Protein AF-A0A7X8Q7U6-F1 (afdb_monomer_lite)

pLDDT: mean 80.55, std 16.64, range [31.06, 97.44]

Structure (mmCIF, N/CA/C/O backbone):
data_AF-A0A7X8Q7U6-F1
#
_entry.id   AF-A0A7X8Q7U6-F1
#
loop_
_atom_site.group_PDB
_atom_site.id
_atom_site.type_symbol
_atom_site.label_atom_id
_atom_site.label_alt_id
_atom_site.label_comp_id
_atom_site.label_asym_id
_atom_site.label_entity_id
_atom_site.label_seq_id
_atom_site.pdbx_PDB_ins_code
_atom_site.Cartn_x
_atom_site.Cartn_y
_atom_site.Cartn_z
_atom_site.occupancy
_atom_site.B_iso_or_equiv
_atom_site.auth_seq_id
_atom_site.auth_comp_id
_atom_site.auth_asym_id
_atom_site.auth_atom_id
_atom_site.pdbx_PDB_model_num
ATOM 1 N N . MET A 1 1 ? -10.996 -23.549 14.327 1.00 60.50 1 MET A N 1
ATOM 2 C CA . MET A 1 1 ? -11.414 -22.427 13.463 1.00 60.50 1 MET A CA 1
ATOM 3 C C . MET A 1 1 ? -12.385 -21.566 14.243 1.00 60.50 1 MET A C 1
ATOM 5 O O . MET A 1 1 ? -13.328 -22.131 14.801 1.00 60.50 1 MET A O 1
ATOM 9 N N . PRO A 1 2 ? -12.177 -20.245 14.277 1.00 73.62 2 PRO A N 1
ATOM 10 C CA . PRO A 1 2 ? -13.025 -19.341 15.033 1.00 73.62 2 PRO A CA 1
ATOM 11 C C . PRO A 1 2 ? -14.450 -19.371 14.469 1.00 73.62 2 PRO A C 1
ATOM 13 O O . PRO A 1 2 ? -14.654 -19.486 13.256 1.00 73.62 2 PRO A O 1
ATOM 16 N N . ARG A 1 3 ? -15.451 -19.303 15.351 1.00 79.88 3 ARG A N 1
ATOM 17 C CA . ARG A 1 3 ? -16.872 -19.234 14.985 1.00 79.88 3 ARG A CA 1
ATOM 18 C C . ARG A 1 3 ? -17.513 -18.049 15.695 1.00 79.88 3 ARG A C 1
ATOM 20 O O . ARG A 1 3 ? -17.381 -17.913 16.907 1.00 79.88 3 ARG A O 1
ATOM 27 N N . VAL A 1 4 ? -18.244 -17.231 14.943 1.00 85.94 4 VAL A N 1
ATOM 28 C CA . VAL A 1 4 ? -19.038 -16.117 15.472 1.00 85.94 4 VAL A CA 1
ATOM 29 C C . VAL A 1 4 ? -20.511 -16.427 15.239 1.00 85.94 4 VAL A C 1
ATOM 31 O O . VAL A 1 4 ? -20.923 -16.734 14.122 1.00 85.94 4 VAL A O 1
ATOM 34 N N . LYS A 1 5 ? -21.322 -16.382 16.301 1.00 84.56 5 LYS A N 1
ATOM 35 C CA . LYS A 1 5 ? -22.745 -16.733 16.225 1.00 84.56 5 LYS A CA 1
ATOM 36 C C . LYS A 1 5 ? -23.471 -15.809 15.240 1.00 84.56 5 LYS A C 1
ATOM 38 O O . LYS A 1 5 ? -23.439 -14.594 15.396 1.00 84.56 5 LYS A O 1
ATOM 43 N N . GLY A 1 6 ? -24.147 -16.398 14.254 1.00 86.25 6 GLY A N 1
ATOM 44 C CA . GLY A 1 6 ? -24.940 -15.658 13.266 1.00 86.25 6 GLY A CA 1
ATOM 45 C C . GLY A 1 6 ? -24.129 -14.924 12.192 1.00 86.25 6 GLY A C 1
ATOM 46 O O . GLY A 1 6 ? -24.710 -14.109 11.482 1.00 86.25 6 GLY A O 1
ATOM 47 N N . LYS A 1 7 ? -22.823 -15.194 12.062 1.00 91.25 7 LYS A N 1
ATOM 48 C CA . LYS A 1 7 ? -21.951 -14.639 11.015 1.00 91.25 7 LYS A CA 1
ATOM 49 C C . LYS A 1 7 ? -21.204 -15.769 10.287 1.00 91.25 7 LYS A C 1
ATOM 51 O O . LYS A 1 7 ? -20.940 -16.819 10.870 1.00 91.25 7 LYS A O 1
ATOM 56 N N . GLU A 1 8 ? -20.865 -15.557 9.019 1.00 92.56 8 GLU A N 1
ATOM 57 C CA . GLU A 1 8 ? -20.060 -16.480 8.204 1.00 92.56 8 GLU A CA 1
ATOM 58 C C . GLU A 1 8 ? -18.640 -15.920 8.010 1.00 92.56 8 GLU A C 1
ATOM 60 O O . GLU A 1 8 ? -18.431 -14.704 8.026 1.00 92.56 8 GLU A O 1
ATOM 65 N N . GLN A 1 9 ? -17.650 -16.804 7.850 1.00 93.25 9 GLN A N 1
ATOM 66 C CA . GLN A 1 9 ? -16.268 -16.405 7.562 1.00 93.25 9 GLN A CA 1
ATOM 67 C C . GLN A 1 9 ? -16.181 -15.793 6.161 1.00 93.25 9 GLN A C 1
ATOM 69 O O . GLN A 1 9 ? -16.732 -16.343 5.207 1.00 93.25 9 GLN A O 1
ATOM 74 N N . LEU A 1 10 ? -15.482 -14.664 6.055 1.00 93.44 10 LEU A N 1
ATOM 75 C CA . LEU A 1 10 ? -15.273 -13.948 4.800 1.00 93.44 10 LEU A CA 1
ATOM 76 C C . LEU A 1 10 ? -13.833 -14.144 4.320 1.00 93.44 10 LEU A C 1
ATOM 78 O O . LEU A 1 10 ? -13.592 -14.768 3.289 1.00 93.44 10 LEU A O 1
ATOM 82 N N . CYS A 1 11 ? -12.862 -13.684 5.107 1.00 94.19 11 CYS A N 1
ATOM 83 C CA . CYS A 1 11 ? -11.447 -13.813 4.781 1.00 94.19 11 CYS A CA 1
ATOM 84 C C . CYS A 1 11 ? -10.572 -13.871 6.033 1.00 94.19 11 CYS A C 1
ATOM 86 O O . CYS A 1 11 ? -11.001 -13.489 7.120 1.00 94.19 11 CYS A O 1
ATOM 88 N N . SER A 1 12 ? -9.323 -14.293 5.882 1.00 94.25 12 SER A N 1
ATOM 89 C CA . SER A 1 12 ? -8.301 -14.203 6.932 1.00 94.25 12 SER A CA 1
ATOM 90 C C . SER A 1 12 ? -7.015 -13.588 6.412 1.00 94.25 12 SER A C 1
ATOM 92 O O . SER A 1 12 ? -6.674 -13.784 5.246 1.00 94.25 12 SER A O 1
ATOM 94 N N . CYS A 1 13 ? -6.278 -12.909 7.284 1.00 93.06 13 CYS A N 1
ATOM 95 C CA . CYS A 1 13 ? -4.984 -12.321 6.966 1.00 93.06 13 CYS A CA 1
ATOM 96 C C . CYS A 1 13 ? -3.998 -12.436 8.136 1.00 93.06 13 CYS A C 1
ATOM 98 O O . CYS A 1 13 ? -4.405 -12.489 9.296 1.00 93.06 13 CYS A O 1
ATOM 100 N N . GLU A 1 14 ? -2.699 -12.424 7.839 1.00 91.12 14 GLU A N 1
ATOM 101 C CA . GLU A 1 14 ? -1.638 -12.371 8.855 1.00 91.12 14 GLU A CA 1
ATOM 102 C C . GLU A 1 14 ? -1.193 -10.925 9.105 1.00 91.12 14 GLU A C 1
ATOM 104 O O . GLU A 1 14 ? -0.988 -10.156 8.163 1.00 91.12 14 GLU A O 1
ATOM 109 N N . GLN A 1 15 ? -0.985 -10.552 10.371 1.00 88.75 15 GLN A N 1
ATOM 110 C CA . GLN A 1 15 ? -0.644 -9.173 10.751 1.00 88.75 15 GLN A CA 1
ATOM 111 C C . GLN A 1 15 ? 0.680 -8.676 10.148 1.00 88.75 15 GLN A C 1
ATOM 113 O O . GLN A 1 15 ? 0.836 -7.478 9.906 1.00 88.75 15 GLN A O 1
ATOM 118 N N . LYS A 1 16 ? 1.621 -9.582 9.842 1.00 89.62 16 LYS A N 1
ATOM 119 C CA . LYS A 1 16 ? 2.941 -9.247 9.275 1.00 89.62 16 LYS A CA 1
ATOM 120 C C . LYS A 1 16 ? 2.862 -8.448 7.966 1.00 89.62 16 LYS A C 1
ATOM 122 O O . LYS A 1 16 ? 3.758 -7.655 7.684 1.00 89.62 16 LYS A O 1
ATOM 127 N N . TYR A 1 17 ? 1.782 -8.618 7.199 1.00 88.50 17 TYR A N 1
ATOM 128 C CA . TYR A 1 17 ? 1.561 -7.934 5.922 1.00 88.50 17 TYR A CA 1
ATOM 129 C C . TYR A 1 17 ? 1.102 -6.479 6.080 1.00 88.50 17 TYR A C 1
ATOM 131 O O . TYR A 1 17 ? 1.122 -5.709 5.122 1.00 88.50 17 TYR A O 1
ATOM 139 N N . PHE A 1 18 ? 0.729 -6.056 7.287 1.00 90.12 18 PHE A N 1
ATOM 140 C CA . PHE A 1 18 ? 0.149 -4.740 7.518 1.00 90.12 18 PHE A CA 1
ATOM 141 C C . PHE A 1 18 ? 1.083 -3.834 8.332 1.00 90.12 18 PHE A C 1
ATOM 143 O O . PHE A 1 18 ? 1.967 -4.281 9.072 1.00 90.12 18 PHE A O 1
ATOM 150 N N . LYS A 1 19 ? 0.913 -2.526 8.136 1.00 87.19 19 LYS A N 1
ATOM 151 C CA . LYS A 1 19 ? 1.496 -1.418 8.899 1.00 87.19 19 LYS A CA 1
ATOM 152 C C . LYS A 1 19 ? 0.370 -0.527 9.433 1.00 87.19 19 LYS A C 1
ATOM 154 O O . LYS A 1 19 ? -0.785 -0.654 9.027 1.00 87.19 19 LYS A O 1
ATOM 159 N N . SER A 1 20 ? 0.709 0.387 10.341 1.00 84.25 20 SER A N 1
ATOM 160 C CA . SER A 1 20 ? -0.227 1.409 10.834 1.00 84.25 20 SER A CA 1
ATOM 161 C C . SER A 1 20 ? -1.526 0.825 11.416 1.00 84.25 20 SER A C 1
ATOM 163 O O . SER A 1 20 ? -2.611 1.329 11.123 1.00 84.25 20 SER A O 1
ATOM 165 N N . ILE A 1 21 ? -1.438 -0.240 12.223 1.00 86.62 21 ILE A N 1
ATOM 166 C CA . ILE A 1 21 ? -2.606 -0.831 12.896 1.00 86.62 21 ILE A CA 1
ATOM 167 C C . ILE A 1 21 ? -3.225 0.231 13.809 1.00 86.62 21 ILE A C 1
ATOM 169 O O . ILE A 1 21 ? -2.556 0.769 14.689 1.00 86.62 21 ILE A O 1
ATOM 173 N N . GLN A 1 22 ? -4.481 0.588 13.553 1.00 87.25 22 GLN A N 1
ATOM 174 C CA . GLN A 1 22 ? -5.181 1.616 14.310 1.00 87.25 22 GLN A CA 1
ATOM 175 C C . GLN A 1 22 ? -5.636 1.068 15.671 1.00 87.25 22 GLN A C 1
ATOM 177 O O . GLN A 1 22 ? -6.045 -0.090 15.804 1.00 87.25 22 GLN A O 1
ATOM 182 N N . GLY A 1 23 ? -5.597 1.926 16.685 1.00 82.56 23 GLY A N 1
ATOM 183 C CA . GLY A 1 23 ? -5.942 1.585 18.059 1.00 82.56 23 GLY A CA 1
ATOM 184 C C . GLY A 1 23 ? -5.987 2.817 18.955 1.00 82.56 23 GLY A C 1
ATOM 185 O O . GLY A 1 23 ? -5.733 3.934 18.504 1.00 82.56 23 GLY A O 1
ATOM 186 N N . PHE A 1 24 ? -6.306 2.594 20.226 1.00 72.56 24 PHE A N 1
ATOM 187 C CA . PHE A 1 24 ? -6.312 3.613 21.270 1.00 72.56 24 PHE A CA 1
ATOM 188 C C . PHE A 1 24 ? -5.382 3.172 22.401 1.00 72.56 24 PHE A C 1
ATOM 190 O O . PHE A 1 24 ? -5.682 2.220 23.122 1.00 72.56 24 PHE A O 1
ATOM 197 N N . GLY A 1 25 ? -4.259 3.873 22.567 1.00 70.44 25 GLY A N 1
ATOM 198 C CA . GLY A 1 25 ? -3.242 3.498 23.551 1.00 70.44 25 GLY A CA 1
ATOM 199 C C . GLY A 1 25 ? -2.613 2.145 23.215 1.00 70.44 25 GLY A C 1
ATOM 200 O O . GLY A 1 25 ? -2.069 1.976 22.128 1.00 70.44 25 GLY A O 1
ATOM 201 N N . GLU A 1 26 ? -2.695 1.194 24.145 1.00 69.69 26 GLU A N 1
ATOM 202 C CA . GLU A 1 26 ? -2.140 -0.161 23.988 1.00 69.69 26 GLU A CA 1
ATOM 203 C C . GLU A 1 26 ? -3.107 -1.146 23.304 1.00 69.69 26 GLU A C 1
ATOM 205 O O . GLU A 1 26 ? -2.692 -2.236 22.923 1.00 69.69 26 GLU A O 1
ATOM 210 N N . HIS A 1 27 ? -4.378 -0.765 23.115 1.00 79.25 27 HIS A N 1
ATOM 211 C CA . HIS A 1 27 ? -5.416 -1.637 22.559 1.00 79.25 27 HIS A CA 1
ATOM 212 C C . HIS A 1 27 ? -5.680 -1.351 21.082 1.00 79.25 27 HIS A C 1
ATOM 214 O O . HIS A 1 27 ? -5.859 -0.198 20.672 1.00 79.25 27 HIS A O 1
ATOM 220 N N . THR A 1 28 ? -5.785 -2.407 20.278 1.00 85.69 28 THR A N 1
ATOM 221 C CA . THR A 1 28 ? -6.176 -2.294 18.865 1.00 85.69 28 THR A CA 1
ATOM 222 C C . THR A 1 28 ? -7.674 -2.000 18.719 1.00 85.69 28 THR A C 1
ATOM 224 O O . THR A 1 28 ? -8.474 -2.295 19.609 1.00 85.69 28 THR A O 1
ATOM 227 N N . LEU A 1 29 ? -8.098 -1.447 17.574 1.00 86.62 29 LEU A N 1
ATOM 228 C CA . LEU A 1 29 ? -9.533 -1.275 17.291 1.00 86.62 29 LEU A CA 1
ATOM 229 C C . LEU A 1 29 ? -10.304 -2.607 17.301 1.00 86.62 29 LEU A C 1
ATOM 231 O O . LEU A 1 29 ? -11.502 -2.628 17.575 1.00 86.62 29 LEU A O 1
ATOM 235 N N . PHE A 1 30 ? -9.625 -3.716 17.013 1.00 90.12 30 PHE A N 1
ATOM 236 C CA . PHE A 1 30 ? -10.227 -5.045 16.903 1.00 90.12 30 PHE A CA 1
ATOM 237 C C . PHE A 1 30 ? -10.680 -5.585 18.259 1.00 90.12 30 PHE A C 1
ATOM 239 O O . PHE A 1 30 ? -11.768 -6.144 18.363 1.00 90.12 30 PHE A O 1
ATOM 246 N N . GLU A 1 31 ? -9.888 -5.351 19.309 1.00 85.50 31 GLU A N 1
ATOM 247 C CA . GLU A 1 31 ? -10.247 -5.692 20.694 1.00 85.50 31 GLU A CA 1
ATOM 248 C C . GLU A 1 31 ? -11.490 -4.929 21.165 1.00 85.50 31 GLU A C 1
ATOM 250 O O . GLU A 1 31 ? -12.235 -5.401 22.021 1.00 85.50 31 GLU A O 1
ATOM 255 N N . ARG A 1 32 ? -11.744 -3.764 20.561 1.00 86.31 32 ARG A N 1
ATOM 256 C CA . ARG A 1 32 ? -12.881 -2.890 20.855 1.00 86.31 32 ARG A CA 1
ATOM 257 C C . ARG A 1 32 ? -13.982 -2.963 19.796 1.00 86.31 32 ARG A C 1
ATOM 259 O O . ARG A 1 32 ? -14.798 -2.048 19.701 1.00 86.31 32 ARG A O 1
ATOM 266 N N . TYR A 1 33 ? -14.052 -4.048 19.018 1.00 91.12 33 TYR A N 1
ATOM 267 C CA . TYR A 1 33 ? -15.063 -4.189 17.964 1.00 91.12 33 TYR A CA 1
ATOM 268 C C . TYR A 1 33 ? -16.495 -3.999 18.478 1.00 91.12 33 TYR A C 1
ATOM 270 O O . TYR A 1 33 ? -17.289 -3.331 17.825 1.00 91.12 33 TYR A O 1
ATOM 278 N N . THR A 1 34 ? -16.822 -4.521 19.662 1.00 89.62 34 THR A N 1
ATOM 279 C CA . THR A 1 34 ? -18.157 -4.368 20.262 1.00 89.62 34 THR A CA 1
ATOM 280 C C . THR A 1 34 ? -18.524 -2.898 20.487 1.00 89.62 34 THR A C 1
ATOM 282 O O . THR A 1 34 ? -19.670 -2.507 20.270 1.00 89.62 34 THR A O 1
ATOM 285 N N . ASP A 1 35 ? -17.557 -2.056 20.864 1.00 88.75 35 ASP A N 1
ATOM 286 C CA . ASP A 1 35 ? -17.776 -0.614 21.020 1.00 88.75 35 ASP A CA 1
ATOM 287 C C . ASP A 1 35 ? -18.071 0.034 19.661 1.00 88.75 35 ASP A C 1
ATOM 289 O O . ASP A 1 35 ? -19.009 0.820 19.535 1.00 88.75 35 ASP A O 1
ATOM 293 N N . ILE A 1 36 ? -17.309 -0.342 18.628 1.00 92.06 36 ILE A N 1
ATOM 294 C CA . ILE A 1 36 ? -17.501 0.133 17.251 1.00 92.06 36 ILE A CA 1
ATOM 295 C C . ILE A 1 36 ? -18.885 -0.279 16.739 1.00 92.06 36 ILE A C 1
ATOM 297 O O . ILE A 1 36 ? -19.622 0.557 16.218 1.00 92.06 36 ILE A O 1
ATOM 301 N N . GLU A 1 37 ? -19.269 -1.543 16.926 1.00 93.12 37 GLU A N 1
ATOM 302 C CA . GLU A 1 37 ? -20.566 -2.085 16.510 1.00 93.12 37 GLU A CA 1
ATOM 303 C C . GLU A 1 37 ? -21.718 -1.346 17.209 1.00 93.12 37 GLU A C 1
ATOM 305 O O . GLU A 1 37 ? -22.701 -0.982 16.565 1.00 93.12 37 GLU A O 1
ATOM 310 N N . ASN A 1 38 ? -21.574 -1.012 18.495 1.00 91.62 38 ASN A N 1
ATOM 311 C CA . ASN A 1 38 ? -22.553 -0.205 19.225 1.00 91.62 38 ASN A CA 1
ATOM 312 C C . ASN A 1 38 ? -22.692 1.216 18.660 1.00 91.62 38 ASN A C 1
ATOM 314 O O . ASN A 1 38 ? -23.812 1.716 18.517 1.00 91.62 38 ASN A O 1
ATOM 318 N N . VAL A 1 39 ? -21.577 1.868 18.314 1.00 92.38 39 VAL A N 1
ATOM 319 C CA . VAL A 1 39 ? -21.600 3.199 17.688 1.00 92.38 39 VAL A CA 1
ATOM 320 C C . VAL A 1 39 ? -22.275 3.133 16.317 1.00 92.38 39 VAL A C 1
ATOM 322 O O . VAL A 1 39 ? -23.157 3.947 16.035 1.00 92.38 39 VAL A O 1
ATOM 325 N N . VAL A 1 40 ? -21.930 2.137 15.495 1.00 94.50 40 VAL A N 1
ATOM 326 C CA . VAL A 1 40 ? -22.565 1.892 14.191 1.00 94.50 40 VAL A CA 1
ATOM 327 C C . VAL A 1 40 ? -24.071 1.679 14.363 1.00 94.50 40 VAL A C 1
ATOM 329 O O . VAL A 1 40 ? -24.861 2.380 13.737 1.00 94.50 40 VAL A O 1
ATOM 332 N N . ASN A 1 41 ? -24.490 0.808 15.280 1.00 93.38 41 ASN A N 1
ATOM 333 C CA . ASN A 1 41 ? -25.905 0.518 15.519 1.00 93.38 41 ASN A CA 1
ATOM 334 C C . ASN A 1 41 ? -26.708 1.749 15.966 1.00 93.38 41 ASN A C 1
ATOM 336 O O . ASN A 1 41 ? -27.890 1.865 15.638 1.00 93.38 41 ASN A O 1
ATOM 340 N N . LYS A 1 42 ? -26.079 2.664 16.713 1.00 92.12 42 LYS A N 1
ATOM 341 C CA . LYS A 1 42 ? -26.725 3.869 17.250 1.00 92.12 42 LYS A CA 1
ATOM 342 C C . LYS A 1 42 ? -26.779 5.028 16.253 1.00 92.12 42 LYS A C 1
ATOM 344 O O . LYS A 1 42 ? -27.721 5.815 16.311 1.00 92.12 42 LYS A O 1
ATOM 349 N N . LYS A 1 43 ? -25.754 5.187 15.411 1.00 92.38 43 LYS A N 1
ATOM 350 C CA . LYS A 1 43 ? -25.536 6.411 14.617 1.00 92.38 43 LYS A CA 1
ATOM 351 C C . LYS A 1 43 ? -25.613 6.191 13.108 1.00 92.38 43 LYS A C 1
ATOM 353 O O . LYS A 1 43 ? -25.959 7.112 12.385 1.00 92.38 43 LYS A O 1
ATOM 358 N N . VAL A 1 44 ? -25.310 4.993 12.620 1.00 93.81 44 VAL A N 1
ATOM 359 C CA . VAL A 1 44 ? -25.321 4.669 11.187 1.00 93.81 44 VAL A CA 1
ATOM 360 C C . VAL A 1 44 ? -26.686 4.091 10.798 1.00 93.81 44 VAL A C 1
ATOM 362 O O . VAL A 1 44 ? -27.358 3.452 11.608 1.00 93.81 44 VAL A O 1
ATOM 365 N N . ASP A 1 45 ? -27.112 4.296 9.549 1.00 93.62 45 ASP A N 1
ATOM 366 C CA . ASP A 1 45 ? -28.381 3.747 9.059 1.00 93.62 45 ASP A CA 1
ATOM 367 C C . ASP A 1 45 ? -28.295 2.222 8.948 1.00 93.62 45 ASP A C 1
ATOM 369 O O . ASP A 1 45 ? -27.288 1.682 8.486 1.00 93.62 45 ASP A O 1
ATOM 373 N N . LYS A 1 46 ? -29.397 1.527 9.262 1.00 92.69 46 LYS A N 1
ATOM 374 C CA . LYS A 1 46 ? -29.465 0.052 9.287 1.00 92.69 46 LYS A CA 1
ATOM 375 C C . LYS A 1 46 ? -28.939 -0.629 8.023 1.00 92.69 46 LYS A C 1
ATOM 377 O O . LYS A 1 46 ? -28.299 -1.671 8.109 1.00 92.69 46 LYS A O 1
ATOM 382 N N . LYS A 1 47 ? -29.173 -0.034 6.850 1.00 92.56 47 LYS A N 1
ATOM 383 C CA . LYS A 1 47 ? -28.708 -0.577 5.562 1.00 92.56 47 LYS A CA 1
ATOM 384 C C . LYS A 1 47 ? -27.179 -0.645 5.428 1.00 92.56 47 LYS A C 1
ATOM 386 O O . LYS A 1 47 ? -26.695 -1.410 4.606 1.00 92.56 47 LYS A O 1
ATOM 391 N N . TYR A 1 48 ? -26.432 0.117 6.228 1.00 94.06 48 TYR A N 1
ATOM 392 C CA . TYR A 1 48 ? -24.968 0.179 6.180 1.00 94.06 48 TYR A CA 1
ATOM 393 C C . TYR A 1 48 ? -24.284 -0.492 7.378 1.00 94.06 48 TYR A C 1
ATOM 395 O O . TYR A 1 48 ? -23.059 -0.526 7.429 1.00 94.06 48 TYR A O 1
ATOM 403 N N . HIS A 1 49 ? -25.037 -1.058 8.331 1.00 93.62 49 HIS A N 1
ATOM 404 C CA . HIS A 1 49 ? -24.477 -1.689 9.540 1.00 93.62 49 HIS A CA 1
ATOM 405 C C . HIS A 1 49 ? -23.496 -2.824 9.243 1.00 93.62 49 HIS A C 1
ATOM 407 O O . HIS A 1 49 ? -22.605 -3.105 10.036 1.00 93.62 49 HIS A O 1
ATOM 413 N N . HIS A 1 50 ? -23.645 -3.467 8.088 1.00 93.19 50 HIS A N 1
ATOM 414 C CA . HIS A 1 50 ? -22.839 -4.616 7.689 1.00 93.19 50 HIS A CA 1
ATOM 415 C C . HIS A 1 50 ? -21.497 -4.243 7.052 1.00 93.19 50 HIS A C 1
ATOM 417 O O . HIS A 1 50 ? -20.745 -5.141 6.692 1.00 93.19 50 HIS A O 1
ATOM 423 N N . PHE A 1 51 ? -21.187 -2.951 6.911 1.00 96.19 51 PHE A N 1
ATOM 424 C CA . PHE A 1 51 ? -20.002 -2.512 6.182 1.00 96.19 51 PHE A CA 1
ATOM 425 C C . PHE A 1 51 ? -18.687 -2.976 6.820 1.00 96.19 51 PHE A C 1
ATOM 427 O O . PHE A 1 51 ? -17.765 -3.316 6.094 1.00 96.19 51 PHE A O 1
ATOM 434 N N . LEU A 1 52 ? -18.578 -3.021 8.150 1.00 95.94 52 LEU A N 1
ATOM 435 C CA . LEU A 1 52 ? -17.348 -3.442 8.833 1.00 95.94 52 LEU A CA 1
ATOM 436 C C . LEU A 1 52 ? -17.434 -4.913 9.253 1.00 95.94 52 LEU A C 1
ATOM 438 O O . LEU A 1 52 ? -18.243 -5.274 10.115 1.00 95.94 52 LEU A O 1
ATOM 442 N N . ALA A 1 53 ? -16.568 -5.758 8.687 1.00 96.12 53 ALA A N 1
ATOM 443 C CA . ALA A 1 53 ? -16.463 -7.156 9.097 1.00 96.12 53 ALA A CA 1
ATOM 444 C C . ALA A 1 53 ? -15.994 -7.283 10.558 1.00 96.12 53 ALA A C 1
ATOM 446 O O . ALA A 1 53 ? -15.230 -6.461 11.057 1.00 96.12 53 ALA A O 1
ATOM 447 N N . GLN A 1 54 ? -16.434 -8.327 11.255 1.00 95.56 54 GLN A N 1
ATOM 448 C CA . GLN A 1 54 ? -16.025 -8.597 12.630 1.00 95.56 54 GLN A CA 1
ATOM 449 C C . GLN A 1 54 ? -14.675 -9.327 12.669 1.00 95.56 54 GLN A C 1
ATOM 451 O O . GLN A 1 54 ? -14.599 -10.433 12.133 1.00 95.56 54 GLN A O 1
ATOM 456 N N . PRO A 1 55 ? -13.640 -8.777 13.325 1.00 95.00 55 PRO A N 1
ATOM 457 C CA . PRO A 1 55 ? -12.366 -9.457 13.511 1.00 95.00 55 PRO A CA 1
ATOM 458 C C . PRO A 1 55 ? -12.430 -10.476 14.655 1.00 95.00 55 PRO A C 1
ATOM 460 O O . PRO A 1 55 ? -13.042 -10.233 15.696 1.00 95.00 55 PRO A O 1
ATOM 463 N N . VAL A 1 56 ? -11.728 -11.593 14.486 1.00 94.06 56 VAL A N 1
ATOM 464 C CA . VAL A 1 56 ? -11.359 -12.535 15.548 1.00 94.06 56 VAL A CA 1
ATOM 465 C C . VAL A 1 56 ? -9.868 -12.821 15.418 1.00 94.06 56 VAL A C 1
ATOM 467 O O . VAL A 1 56 ? -9.413 -13.256 14.360 1.00 94.06 56 VAL A O 1
ATOM 470 N N . ILE A 1 57 ? -9.113 -12.550 16.481 1.00 91.00 57 ILE A N 1
ATOM 471 C CA . ILE A 1 57 ? -7.653 -12.683 16.502 1.00 91.00 57 ILE A CA 1
ATOM 472 C C . ILE A 1 57 ? -7.281 -14.030 17.131 1.00 91.00 57 ILE A C 1
ATOM 474 O O . ILE A 1 57 ? -7.664 -14.309 18.265 1.00 91.00 57 ILE A O 1
ATOM 478 N N . GLU A 1 58 ? -6.513 -14.845 16.408 1.00 89.62 58 GLU A N 1
ATOM 479 C CA . GLU A 1 58 ? -5.911 -16.091 16.893 1.00 89.62 58 GLU A CA 1
ATOM 480 C C . GLU A 1 58 ? -4.401 -16.054 16.593 1.00 89.62 58 GLU A C 1
ATOM 482 O O . GLU A 1 58 ? -3.964 -16.293 15.464 1.00 89.62 58 GLU A O 1
ATOM 487 N N . GLY A 1 59 ? -3.589 -15.708 17.600 1.00 87.94 59 GLY A N 1
ATOM 488 C CA . GLY A 1 59 ? -2.150 -15.478 17.419 1.00 87.94 59 GLY A CA 1
ATOM 489 C C . GLY A 1 59 ? -1.884 -14.314 16.458 1.00 87.94 59 GLY A C 1
ATOM 490 O O . GLY A 1 59 ? -2.407 -13.218 16.653 1.00 87.94 59 GLY A O 1
ATOM 491 N N . ASP A 1 60 ? -1.117 -14.570 15.397 1.00 88.44 60 ASP A N 1
ATOM 492 C CA . ASP A 1 60 ? -0.771 -13.567 14.376 1.00 88.44 60 ASP A CA 1
ATOM 493 C C . ASP A 1 60 ? -1.797 -13.474 13.230 1.00 88.44 60 ASP A C 1
ATOM 495 O O . ASP A 1 60 ? -1.642 -12.662 12.312 1.00 88.44 60 ASP A O 1
ATOM 499 N N . THR A 1 61 ? -2.844 -14.307 13.254 1.00 91.69 61 THR A N 1
ATOM 500 C CA . THR A 1 61 ? -3.876 -14.357 12.210 1.00 91.69 61 THR A CA 1
ATOM 501 C C . THR A 1 61 ? -5.151 -13.666 12.674 1.00 91.69 61 THR A C 1
ATOM 503 O O . THR A 1 61 ? -5.653 -13.915 13.769 1.00 91.69 61 THR A O 1
ATOM 506 N N . ILE A 1 62 ? -5.714 -12.824 11.808 1.00 93.88 62 ILE A N 1
ATOM 507 C CA . ILE A 1 62 ? -7.024 -12.204 12.002 1.00 93.88 62 ILE A CA 1
ATOM 508 C C . ILE A 1 62 ? -7.998 -12.828 11.008 1.00 93.88 62 ILE A C 1
ATOM 510 O O . ILE A 1 62 ? -7.776 -12.787 9.797 1.00 93.88 62 ILE A O 1
ATOM 514 N N . THR A 1 63 ? -9.082 -13.402 11.524 1.00 94.94 63 THR A N 1
ATOM 515 C CA . THR A 1 63 ? -10.194 -13.924 10.723 1.00 94.94 63 THR A CA 1
ATOM 516 C C . THR A 1 63 ? -11.362 -12.953 10.773 1.00 94.94 63 THR A C 1
ATOM 518 O O . THR A 1 63 ? -11.780 -12.535 11.850 1.00 94.94 63 THR A O 1
ATOM 521 N N . TRP A 1 64 ? -11.906 -12.614 9.612 1.00 95.81 64 TRP A N 1
ATOM 522 C CA . TRP A 1 64 ? -12.951 -11.616 9.445 1.00 95.81 64 TRP A CA 1
ATOM 523 C C . TRP A 1 64 ? -14.281 -12.278 9.102 1.00 95.81 64 TRP A C 1
ATOM 525 O O . TRP A 1 64 ? -14.370 -13.107 8.194 1.00 95.81 64 TRP A O 1
ATOM 535 N N . PHE A 1 65 ? -15.321 -11.902 9.839 1.00 95.00 65 PHE A N 1
ATOM 536 C CA . PHE A 1 65 ? -16.659 -12.469 9.742 1.00 95.00 65 PHE A CA 1
ATOM 537 C C . PHE A 1 65 ? -17.645 -11.428 9.241 1.00 95.00 65 PHE A C 1
ATOM 539 O O . PHE A 1 65 ? -17.608 -10.265 9.636 1.00 95.00 65 PHE A O 1
ATOM 546 N N . SER A 1 66 ? -18.579 -11.861 8.410 1.00 94.06 66 SER A N 1
ATOM 547 C CA . SER A 1 66 ? -19.609 -10.996 7.852 1.00 94.06 66 SER A CA 1
ATOM 548 C C . SER A 1 66 ? -20.993 -11.605 8.023 1.00 94.06 66 SER A C 1
ATOM 550 O O . SER A 1 66 ? -21.142 -12.716 8.539 1.00 94.06 66 SER A O 1
ATOM 552 N N . LYS A 1 67 ? -22.025 -10.850 7.648 1.00 91.19 67 LYS A N 1
ATOM 553 C CA . LYS A 1 67 ? -23.392 -11.369 7.624 1.00 91.19 67 LYS A CA 1
ATOM 554 C C . LYS A 1 67 ? -23.442 -12.625 6.728 1.00 91.19 67 LYS A C 1
ATOM 556 O O . LYS A 1 67 ? -22.726 -12.657 5.730 1.00 91.19 67 LYS A O 1
ATOM 561 N N . PRO A 1 68 ? -24.266 -13.636 7.058 1.00 91.44 68 PRO A N 1
ATOM 562 C CA . PRO A 1 68 ? -24.484 -14.765 6.166 1.00 91.44 68 PRO A CA 1
ATOM 563 C C . PRO A 1 68 ? -24.899 -14.285 4.777 1.00 91.44 68 PRO A C 1
ATOM 565 O O . PRO A 1 68 ? -25.729 -13.377 4.667 1.00 91.44 68 PRO A O 1
ATOM 568 N N . TYR A 1 69 ? -24.307 -14.889 3.754 1.00 91.06 69 TYR A N 1
ATOM 569 C CA . TYR A 1 69 ? -24.483 -14.492 2.360 1.00 91.06 69 TYR A CA 1
ATOM 570 C C . TYR A 1 69 ? -25.309 -15.523 1.593 1.00 91.06 69 TYR A C 1
ATOM 572 O O . TYR A 1 69 ? -25.197 -16.722 1.848 1.00 91.06 69 TYR A O 1
ATOM 580 N N . ASN A 1 70 ? -26.135 -15.086 0.649 1.00 88.62 70 ASN A N 1
ATOM 581 C CA . ASN A 1 70 ? -26.848 -15.979 -0.266 1.00 88.62 70 ASN A CA 1
ATOM 582 C C . ASN A 1 70 ? -26.080 -16.126 -1.583 1.00 88.62 70 ASN A C 1
ATOM 584 O O . ASN A 1 70 ? -25.960 -17.233 -2.107 1.00 88.62 70 ASN A O 1
ATOM 588 N N . GLU A 1 71 ? -25.525 -15.025 -2.085 1.00 88.88 71 GLU A N 1
ATOM 589 C CA . GLU A 1 71 ? -24.613 -14.987 -3.225 1.00 88.88 71 GLU A CA 1
ATOM 590 C C . GLU A 1 71 ? -23.157 -15.200 -2.792 1.00 88.88 71 GLU A C 1
ATOM 592 O O . GLU A 1 71 ? -22.766 -14.840 -1.683 1.00 88.88 71 GLU A O 1
ATOM 597 N N . THR A 1 72 ? -22.331 -15.774 -3.671 1.00 90.44 72 THR A N 1
ATOM 598 C CA . THR A 1 72 ? -20.891 -15.910 -3.399 1.00 90.44 72 THR A CA 1
ATOM 599 C C . THR A 1 72 ? -20.240 -14.524 -3.325 1.00 90.44 72 THR A C 1
ATOM 601 O O . THR A 1 72 ? -20.314 -13.784 -4.311 1.00 90.44 72 THR A O 1
ATOM 604 N N . PRO A 1 73 ? -19.576 -14.166 -2.208 1.00 93.75 73 PRO A N 1
ATOM 605 C CA . PRO A 1 73 ? -18.810 -12.930 -2.108 1.00 93.75 73 PRO A CA 1
ATOM 606 C C . PRO A 1 73 ? -17.760 -12.823 -3.211 1.00 93.75 73 PRO A C 1
ATOM 608 O O . PRO A 1 73 ? -16.985 -13.748 -3.426 1.00 93.75 73 PRO A O 1
ATOM 611 N N . SER A 1 74 ? -17.722 -11.681 -3.893 1.00 90.88 74 SER A N 1
ATOM 612 C CA . SER A 1 74 ? -16.695 -11.357 -4.895 1.00 90.88 74 SER A CA 1
ATOM 613 C C . SER A 1 74 ? -15.927 -10.117 -4.453 1.00 90.88 74 SER A C 1
ATOM 615 O O . SER A 1 74 ? -16.524 -9.218 -3.849 1.00 90.88 74 SER A O 1
ATOM 617 N N . ARG A 1 75 ? -14.618 -10.036 -4.712 1.00 92.56 75 ARG A N 1
ATOM 618 C CA . ARG A 1 75 ? -13.863 -8.820 -4.369 1.00 92.56 75 ARG A CA 1
ATOM 619 C C . ARG A 1 75 ? -14.230 -7.689 -5.312 1.00 92.56 75 ARG A C 1
ATOM 621 O O . ARG A 1 75 ? -14.530 -7.916 -6.478 1.00 92.56 75 ARG A O 1
ATOM 628 N N . PHE A 1 76 ? -14.169 -6.457 -4.822 1.00 90.94 76 PHE A N 1
ATOM 629 C CA . PHE A 1 76 ? -14.491 -5.282 -5.625 1.00 90.94 76 PHE A CA 1
ATOM 630 C C . PHE A 1 76 ? -13.600 -5.178 -6.872 1.00 90.94 76 PHE A C 1
ATOM 632 O O . PHE A 1 76 ? -14.101 -4.857 -7.945 1.00 90.94 76 PHE A O 1
ATOM 639 N N . THR A 1 77 ? -12.310 -5.513 -6.753 1.00 88.69 77 THR A N 1
ATOM 640 C CA . THR A 1 77 ? -11.345 -5.507 -7.867 1.00 88.69 77 THR A CA 1
ATOM 641 C C . THR A 1 77 ? -11.569 -6.618 -8.896 1.00 88.69 77 THR A C 1
ATOM 643 O O . THR A 1 77 ? -11.068 -6.521 -10.013 1.00 88.69 77 THR A O 1
ATOM 646 N N . GLU A 1 78 ? -12.361 -7.638 -8.563 1.00 88.75 78 GLU A N 1
ATOM 647 C CA . GLU A 1 78 ? -12.716 -8.745 -9.461 1.00 88.75 78 GLU A CA 1
ATOM 648 C C . GLU A 1 78 ? -14.012 -8.469 -10.249 1.00 88.75 78 GLU A C 1
ATOM 650 O O . GLU A 1 78 ? -14.336 -9.196 -11.189 1.00 88.75 78 GLU A O 1
ATOM 655 N N . LEU A 1 79 ? -14.772 -7.426 -9.890 1.00 86.44 79 LEU A N 1
ATOM 656 C CA . LEU A 1 79 ? -16.032 -7.089 -10.555 1.00 86.44 79 LEU A CA 1
ATOM 657 C C . LEU A 1 79 ? -15.805 -6.416 -11.914 1.00 86.44 79 LEU A C 1
ATOM 659 O O . LEU A 1 79 ? -14.913 -5.588 -12.084 1.00 86.44 79 LEU A O 1
ATOM 663 N N . GLN A 1 80 ? -16.690 -6.702 -12.872 1.00 82.56 80 GLN A N 1
ATOM 664 C CA . GLN A 1 80 ? -16.687 -6.086 -14.202 1.00 82.56 80 GLN A CA 1
ATOM 665 C C . GLN A 1 80 ? -18.104 -5.681 -14.645 1.00 82.56 80 GLN A C 1
ATOM 667 O O . GLN A 1 80 ? -19.107 -6.170 -14.119 1.00 82.56 80 GLN A O 1
ATOM 672 N N . GLY A 1 81 ? -18.191 -4.774 -15.622 1.00 87.25 81 GLY A N 1
ATOM 673 C CA . GLY A 1 81 ? -19.444 -4.403 -16.289 1.00 87.25 81 GLY A CA 1
ATOM 674 C C . GLY A 1 81 ? -20.490 -3.736 -15.381 1.00 87.25 81 GLY A C 1
ATOM 675 O O . GLY A 1 81 ? -20.191 -2.821 -14.608 1.00 87.25 81 GLY A O 1
ATOM 676 N N . GLU A 1 82 ? -21.745 -4.175 -15.499 1.00 82.56 82 GLU A N 1
ATOM 677 C CA . GLU A 1 82 ? -22.884 -3.602 -14.766 1.00 82.56 82 GLU A CA 1
ATOM 678 C C . GLU A 1 82 ? -22.790 -3.827 -13.249 1.00 82.56 82 GLU A C 1
ATOM 680 O O . GLU A 1 82 ? -23.118 -2.929 -12.471 1.00 82.56 82 GLU A O 1
ATOM 685 N N . GLU A 1 83 ? -22.284 -4.986 -12.813 1.00 87.12 83 GLU A N 1
ATOM 686 C CA . GLU A 1 83 ? -22.135 -5.300 -11.385 1.00 87.12 83 GLU A CA 1
ATOM 687 C C . GLU A 1 83 ? -21.086 -4.394 -10.724 1.00 87.12 83 GLU A C 1
ATOM 689 O O . GLU A 1 83 ? -21.333 -3.893 -9.627 1.00 87.12 83 GLU A O 1
ATOM 694 N N . LEU A 1 84 ? -19.967 -4.093 -11.401 1.00 89.00 84 LEU A N 1
ATOM 695 C CA . LEU A 1 84 ? -18.990 -3.111 -10.909 1.00 89.00 84 LEU A CA 1
ATOM 696 C C . LEU A 1 84 ? -19.645 -1.739 -10.711 1.00 89.00 84 LEU A C 1
ATOM 698 O O . LEU A 1 84 ? -19.487 -1.124 -9.660 1.00 89.00 84 LEU A O 1
ATOM 702 N N . THR A 1 85 ? -20.427 -1.282 -11.692 1.00 86.44 85 THR A N 1
ATOM 703 C CA . THR A 1 85 ? -21.115 0.017 -11.623 1.00 86.44 85 THR A CA 1
ATOM 704 C C . THR A 1 85 ? -22.094 0.069 -10.447 1.00 86.44 85 THR A C 1
ATOM 706 O O . THR A 1 85 ? -22.101 1.022 -9.664 1.00 86.44 85 THR A O 1
ATOM 709 N N . LYS A 1 86 ? -22.896 -0.986 -10.281 1.00 92.75 86 LYS A N 1
ATOM 710 C CA . LYS A 1 86 ? -23.847 -1.138 -9.175 1.00 92.75 86 LYS A CA 1
ATOM 711 C C . LYS A 1 86 ? -23.145 -1.096 -7.817 1.00 92.75 86 LYS A C 1
ATOM 713 O O . LYS A 1 86 ? -23.549 -0.323 -6.945 1.00 92.75 86 LYS A O 1
ATOM 718 N N . TYR A 1 87 ? -22.096 -1.894 -7.625 1.00 94.00 87 TYR A N 1
ATOM 719 C CA . TYR A 1 87 ? -21.390 -1.966 -6.346 1.00 94.00 87 TYR A CA 1
ATOM 720 C C . TYR A 1 87 ? -20.507 -0.746 -6.071 1.00 94.00 87 TYR A C 1
ATOM 722 O O . TYR A 1 87 ? -20.356 -0.380 -4.908 1.00 94.00 87 TYR A O 1
ATOM 730 N N . ASP A 1 88 ? -20.002 -0.048 -7.091 1.00 93.19 88 ASP A N 1
ATOM 731 C CA . ASP A 1 88 ? -19.301 1.232 -6.922 1.00 93.19 88 ASP A CA 1
ATOM 732 C C . ASP A 1 88 ? -20.232 2.314 -6.357 1.00 93.19 88 ASP A C 1
ATOM 734 O O . ASP A 1 88 ? -19.875 3.014 -5.406 1.00 93.19 88 ASP A O 1
ATOM 738 N N . ILE A 1 89 ? -21.471 2.390 -6.857 1.00 91.19 89 ILE A N 1
ATOM 739 C CA . ILE A 1 89 ? -22.497 3.290 -6.312 1.00 91.19 89 ILE A CA 1
ATOM 740 C C . ILE A 1 89 ? -22.804 2.933 -4.850 1.00 91.19 89 ILE A C 1
ATOM 742 O O . ILE A 1 89 ? -22.842 3.817 -3.990 1.00 91.19 89 ILE A O 1
ATOM 746 N N . ILE A 1 90 ? -22.993 1.645 -4.540 1.00 93.44 90 ILE A N 1
ATOM 747 C CA . ILE A 1 90 ? -23.258 1.183 -3.166 1.00 93.44 90 ILE A CA 1
ATOM 748 C C . ILE A 1 90 ? -22.071 1.514 -2.248 1.00 93.44 90 ILE A C 1
ATOM 750 O O . ILE A 1 90 ? -22.278 2.041 -1.150 1.00 93.44 90 ILE A O 1
ATOM 754 N N . LYS A 1 91 ? -20.833 1.282 -2.704 1.00 96.12 91 LYS A N 1
ATOM 755 C CA . LYS A 1 91 ? -19.593 1.596 -1.979 1.00 96.12 91 LYS A CA 1
ATOM 756 C C . LYS A 1 91 ? -19.493 3.082 -1.663 1.00 96.12 91 LYS A C 1
ATOM 758 O O . LYS A 1 91 ? -19.365 3.447 -0.494 1.00 96.12 91 LYS A O 1
ATOM 763 N N . LYS A 1 92 ? -19.624 3.943 -2.674 1.00 94.81 92 LYS A N 1
ATOM 764 C CA . LYS A 1 92 ? -19.563 5.406 -2.520 1.00 94.81 92 LYS A CA 1
ATOM 765 C C . LYS A 1 92 ? -20.627 5.920 -1.555 1.00 94.81 92 LYS A C 1
ATOM 767 O O . LYS A 1 92 ? -20.304 6.680 -0.645 1.00 94.81 92 LYS A O 1
ATOM 772 N N . ASN A 1 93 ? -21.868 5.454 -1.694 1.00 94.25 93 ASN A N 1
ATOM 773 C CA . ASN A 1 93 ? -22.965 5.843 -0.807 1.00 94.25 93 ASN A CA 1
ATOM 774 C C . ASN A 1 93 ? -22.733 5.396 0.643 1.00 94.25 93 ASN A C 1
ATOM 776 O O . ASN A 1 93 ? -23.041 6.142 1.572 1.00 94.25 93 ASN A O 1
ATOM 780 N N . THR A 1 94 ? -22.174 4.201 0.840 1.00 95.81 94 THR A N 1
ATOM 781 C CA . THR A 1 94 ? -21.858 3.668 2.172 1.00 95.81 94 THR A CA 1
ATOM 782 C C . THR A 1 94 ? -20.762 4.497 2.842 1.00 95.81 94 THR A C 1
ATOM 784 O O . THR A 1 94 ? -20.952 4.978 3.958 1.00 95.81 94 THR A O 1
ATOM 787 N N . ILE A 1 95 ? -19.648 4.743 2.144 1.00 95.56 95 ILE A N 1
ATOM 788 C CA . ILE A 1 95 ? -18.520 5.527 2.671 1.00 95.56 95 ILE A CA 1
ATOM 789 C C . ILE A 1 95 ? -18.949 6.963 2.986 1.00 95.56 95 ILE A C 1
ATOM 791 O O . ILE A 1 95 ? -18.677 7.453 4.082 1.00 95.56 95 ILE A O 1
ATOM 795 N N . ALA A 1 96 ? -19.675 7.616 2.073 1.00 95.75 96 ALA A N 1
ATOM 796 C CA . ALA A 1 96 ? -20.184 8.969 2.284 1.00 95.75 96 ALA A CA 1
ATOM 797 C C . ALA A 1 96 ? -21.114 9.048 3.507 1.00 95.75 96 ALA A C 1
ATOM 799 O O . ALA A 1 96 ? -21.063 10.012 4.270 1.00 95.75 96 ALA A O 1
ATOM 800 N N . HIS A 1 97 ? -21.934 8.017 3.743 1.00 96.38 97 HIS A N 1
ATOM 801 C CA . HIS A 1 97 ? -22.799 7.963 4.922 1.00 96.38 97 HIS A CA 1
ATOM 802 C C . HIS A 1 97 ? -22.006 7.843 6.225 1.00 96.38 97 HIS A C 1
ATOM 804 O O . HIS A 1 97 ? -22.326 8.524 7.201 1.00 96.38 97 HIS A O 1
ATOM 810 N N . TYR A 1 98 ? -20.959 7.016 6.251 1.00 96.69 98 TYR A N 1
ATOM 811 C CA . TYR A 1 98 ? -20.063 6.930 7.407 1.00 96.69 98 TYR A CA 1
ATOM 812 C C . TYR A 1 98 ? -19.342 8.262 7.657 1.00 96.69 98 TYR A C 1
ATOM 814 O O . TYR A 1 98 ? -19.346 8.747 8.787 1.00 96.69 98 TYR A O 1
ATOM 822 N N . GLN A 1 99 ? -18.791 8.891 6.614 1.00 96.44 99 GLN A N 1
ATOM 823 C CA . GLN A 1 99 ? -18.113 10.192 6.709 1.00 96.44 99 GLN A CA 1
ATOM 824 C C . GLN A 1 99 ? -19.042 11.285 7.248 1.00 96.44 99 GLN A C 1
ATOM 826 O O . GLN A 1 99 ? -18.689 11.977 8.201 1.00 96.44 99 GLN A O 1
ATOM 831 N N . LYS A 1 100 ? -20.271 11.366 6.729 1.00 96.69 100 LYS A N 1
ATOM 832 C CA . LYS A 1 100 ? -21.293 12.294 7.222 1.00 96.69 100 LYS A CA 1
ATOM 833 C C . LYS A 1 100 ? -21.593 12.086 8.710 1.00 96.69 100 LYS A C 1
ATOM 835 O O . LYS A 1 100 ? -21.691 13.052 9.459 1.00 96.69 100 LYS A O 1
ATOM 840 N N . ASN A 1 101 ? -21.738 10.838 9.160 1.00 95.62 101 ASN A N 1
ATOM 841 C CA . ASN A 1 101 ? -22.004 10.557 10.575 1.00 95.62 101 ASN A CA 1
ATOM 842 C C . ASN A 1 101 ? -20.807 10.867 11.478 1.00 95.62 101 ASN A C 1
ATOM 844 O O . ASN A 1 101 ? -21.002 11.329 12.599 1.00 95.62 101 ASN A O 1
ATOM 848 N N . ILE A 1 102 ? -19.579 10.680 10.991 1.00 95.31 102 ILE A N 1
ATOM 849 C CA . ILE A 1 102 ? -18.366 11.111 11.697 1.00 95.31 102 ILE A CA 1
ATOM 850 C C . ILE A 1 102 ? -18.372 12.632 11.892 1.00 95.31 102 ILE A C 1
ATOM 852 O O . ILE A 1 102 ? -18.077 13.106 12.986 1.00 95.31 102 ILE A O 1
ATOM 856 N N . GLU A 1 103 ? -18.729 13.406 10.865 1.00 95.44 103 GLU A N 1
ATOM 857 C CA . GLU A 1 103 ? -18.836 14.868 10.969 1.00 95.44 103 GLU A CA 1
ATOM 858 C C . GLU A 1 103 ? -19.926 15.301 11.955 1.00 95.44 103 GLU A C 1
ATOM 860 O O . GLU A 1 103 ? -19.689 16.180 12.783 1.00 95.44 103 GLU A O 1
ATOM 865 N N . ILE A 1 104 ? -21.093 14.648 11.924 1.00 95.50 104 ILE A N 1
ATOM 866 C CA . ILE A 1 104 ? -22.173 14.894 12.891 1.00 95.50 104 ILE A CA 1
ATOM 867 C C . ILE A 1 104 ? -21.675 14.652 14.320 1.00 95.50 104 ILE A C 1
ATOM 869 O O . ILE A 1 104 ? -21.839 15.519 15.173 1.00 95.50 104 ILE A O 1
ATOM 873 N N . LEU A 1 105 ? -21.005 13.524 14.575 1.00 94.12 105 LEU A N 1
ATOM 874 C CA . LEU A 1 105 ? -20.461 13.201 15.897 1.00 94.12 105 LEU A CA 1
ATOM 875 C C . LEU A 1 105 ? -19.439 14.237 16.383 1.00 94.12 105 LEU A C 1
ATOM 877 O O . LEU A 1 105 ? -19.473 14.619 17.552 1.00 94.12 105 LEU A O 1
ATOM 881 N N . LYS A 1 106 ? -18.567 14.734 15.495 1.00 94.12 106 LYS A N 1
ATOM 882 C CA . LYS A 1 106 ? -17.621 15.817 15.822 1.00 94.12 106 LYS A CA 1
ATOM 883 C C . LYS A 1 106 ? -18.351 17.095 16.222 1.00 94.12 106 LYS A C 1
ATOM 885 O O . LYS A 1 106 ? -18.002 17.709 17.227 1.00 94.12 106 LYS A O 1
ATOM 890 N N . ASN A 1 107 ? -19.387 17.465 15.474 1.00 94.25 107 ASN A N 1
ATOM 891 C CA . ASN A 1 107 ? -20.186 18.659 15.751 1.00 94.25 107 ASN A CA 1
ATOM 892 C C . ASN A 1 107 ? -21.002 18.534 17.051 1.00 94.25 107 ASN A C 1
ATOM 894 O O . ASN A 1 107 ? -21.218 19.529 17.736 1.00 94.25 107 ASN A O 1
ATOM 898 N N . GLU A 1 108 ? -21.414 17.318 17.420 1.00 94.31 108 GLU A N 1
ATOM 899 C CA . GLU A 1 108 ? -22.089 17.004 18.689 1.00 94.31 108 GLU A CA 1
ATOM 900 C C . GLU A 1 108 ? -21.121 16.909 19.891 1.00 94.31 108 GLU A C 1
ATOM 902 O O . GLU A 1 108 ? -21.559 16.689 21.019 1.00 94.31 108 GLU A O 1
ATOM 907 N N . GLY A 1 109 ? -19.806 17.058 19.678 1.00 91.00 109 GLY A N 1
ATOM 908 C CA . GLY A 1 109 ? -18.781 16.931 20.722 1.00 91.00 109 GLY A CA 1
ATOM 909 C C . GLY A 1 109 ? -18.457 15.485 21.124 1.00 91.00 109 GLY A C 1
ATOM 910 O O . GLY A 1 109 ? -17.705 15.262 22.075 1.00 91.00 109 GLY A O 1
ATOM 911 N N . GLN A 1 110 ? -18.977 14.493 20.396 1.00 91.50 110 GLN A N 1
ATOM 912 C CA . GLN A 1 110 ? -18.718 13.062 20.590 1.00 91.50 110 GLN A CA 1
ATOM 913 C C . GLN A 1 110 ? -17.408 12.640 19.902 1.00 91.50 110 GLN A C 1
ATOM 915 O O . GLN A 1 110 ? -17.382 11.831 18.971 1.00 91.50 110 GLN A O 1
ATOM 920 N N . ASN A 1 111 ? -16.298 13.241 20.340 1.00 89.19 111 ASN A N 1
ATOM 921 C CA . ASN A 1 111 ? -14.998 13.110 19.676 1.00 89.19 111 ASN A CA 1
ATOM 922 C C . ASN A 1 111 ? -14.445 11.679 19.702 1.00 89.19 111 ASN A C 1
ATOM 924 O O . ASN A 1 111 ? -13.824 11.259 18.730 1.00 89.19 111 ASN A O 1
ATOM 928 N N . SER A 1 112 ? -14.692 10.917 20.773 1.00 88.25 112 SER A N 1
ATOM 929 C CA . SER A 1 112 ? -14.187 9.543 20.892 1.00 88.25 112 SER A CA 1
ATOM 930 C C . SER A 1 112 ? -14.879 8.601 19.906 1.00 88.25 112 SER A C 1
ATOM 932 O O . SER A 1 112 ? -14.212 7.833 19.212 1.00 88.25 112 SER A O 1
ATOM 934 N N . GLU A 1 113 ? -16.205 8.684 19.782 1.00 90.31 113 GLU A N 1
ATOM 935 C CA . GLU A 1 113 ? -16.975 7.898 18.817 1.00 90.31 113 GLU A CA 1
ATOM 936 C C . GLU A 1 113 ? -16.652 8.307 17.376 1.00 90.31 113 GLU A C 1
ATOM 938 O O . GLU A 1 113 ? -16.504 7.445 16.506 1.00 90.31 113 GLU A O 1
ATOM 943 N N . ALA A 1 114 ? -16.487 9.612 17.129 1.00 92.38 114 ALA A N 1
ATOM 944 C CA . ALA A 1 114 ? -16.081 10.127 15.827 1.00 92.38 114 ALA A CA 1
ATOM 945 C C . ALA A 1 114 ? -14.703 9.605 15.407 1.00 92.38 114 ALA A C 1
ATOM 947 O O . ALA A 1 114 ? -14.545 9.119 14.289 1.00 92.38 114 ALA A O 1
ATOM 948 N N . GLU A 1 115 ? -13.712 9.684 16.298 1.00 90.38 115 GLU A N 1
ATOM 949 C CA . GLU A 1 115 ? -12.358 9.188 16.053 1.00 90.38 115 GLU A CA 1
ATOM 950 C C . GLU A 1 115 ? -12.349 7.669 15.849 1.00 90.38 115 GLU A C 1
ATOM 952 O O . GLU A 1 115 ? -11.684 7.164 14.947 1.00 90.38 115 GLU A O 1
ATOM 957 N N . THR A 1 116 ? -13.151 6.940 16.627 1.00 89.19 116 THR A N 1
ATOM 958 C CA . THR A 1 116 ? -13.303 5.484 16.509 1.00 89.19 116 THR A CA 1
ATOM 959 C C . THR A 1 116 ? -13.808 5.083 15.122 1.00 89.19 116 THR A C 1
ATOM 961 O O . THR A 1 116 ? -13.194 4.247 14.451 1.00 89.19 116 THR A O 1
ATOM 964 N N . LEU A 1 117 ? -14.893 5.704 14.649 1.00 91.69 117 LEU A N 1
ATOM 965 C CA . LEU A 1 117 ? -15.406 5.455 13.301 1.00 91.69 117 LEU A CA 1
ATOM 966 C C . LEU A 1 117 ? -14.418 5.921 12.227 1.00 91.69 117 LEU A C 1
ATOM 968 O O . LEU A 1 117 ? -14.187 5.194 11.262 1.00 91.69 117 LEU A O 1
ATOM 972 N N . GLN A 1 118 ? -13.800 7.091 12.407 1.00 93.25 118 GLN A N 1
ATOM 973 C CA . GLN A 1 118 ? -12.831 7.638 11.460 1.00 93.25 118 GLN A CA 1
ATOM 974 C C . GLN A 1 118 ? -11.631 6.707 11.277 1.00 93.25 118 GLN A C 1
ATOM 976 O O . GLN A 1 118 ? -11.249 6.434 10.143 1.00 93.25 118 GLN A O 1
ATOM 981 N N . ASN A 1 119 ? -11.069 6.180 12.365 1.00 91.44 119 ASN A N 1
ATOM 982 C CA . ASN A 1 119 ? -9.945 5.250 12.314 1.00 91.44 119 ASN A CA 1
ATOM 983 C C . ASN A 1 119 ? -10.348 3.885 11.734 1.00 91.44 119 ASN A C 1
ATOM 985 O O . ASN A 1 119 ? -9.536 3.255 11.056 1.00 91.44 119 ASN A O 1
ATOM 989 N N . SER A 1 120 ? -11.602 3.458 11.926 1.00 91.44 120 SER A N 1
ATOM 990 C CA . SER A 1 120 ? -12.123 2.215 11.339 1.00 91.44 120 SER A CA 1
ATOM 991 C C . SER A 1 120 ? -12.157 2.276 9.809 1.00 91.44 120 SER A C 1
ATOM 993 O O . SER A 1 120 ? -11.760 1.320 9.154 1.00 91.44 120 SER A O 1
ATOM 995 N N . ILE A 1 121 ? -12.558 3.415 9.232 1.00 93.94 121 ILE A N 1
ATOM 996 C CA . ILE A 1 121 ? -12.661 3.601 7.771 1.00 93.94 121 ILE A CA 1
ATOM 997 C C . ILE A 1 121 ? -11.484 4.373 7.153 1.00 93.94 121 ILE A C 1
ATOM 999 O O . ILE A 1 121 ? -11.561 4.811 6.008 1.00 93.94 121 ILE A O 1
ATOM 1003 N N . LYS A 1 122 ? -10.397 4.583 7.903 1.00 92.69 122 LYS A N 1
ATOM 1004 C CA . LYS A 1 122 ? -9.246 5.393 7.469 1.00 92.69 122 LYS A CA 1
ATOM 1005 C C . LYS A 1 122 ? -8.497 4.778 6.293 1.00 92.69 122 LYS A C 1
ATOM 1007 O O . LYS A 1 122 ? -8.032 5.495 5.411 1.00 92.69 122 LYS A O 1
ATOM 1012 N N . PHE A 1 123 ? -8.364 3.457 6.310 1.00 92.75 123 PHE A N 1
ATOM 1013 C CA . PHE A 1 123 ? -7.679 2.691 5.280 1.00 92.75 123 PHE A CA 1
ATOM 1014 C C . PHE A 1 123 ? -8.696 1.776 4.608 1.00 92.75 123 PHE A C 1
ATOM 1016 O O . PHE A 1 123 ? -9.087 0.754 5.167 1.00 92.75 123 PHE A O 1
ATOM 1023 N N . ILE A 1 124 ? -9.143 2.181 3.423 1.00 93.00 124 ILE A N 1
ATOM 1024 C CA . ILE A 1 124 ? -10.023 1.392 2.565 1.00 93.00 124 ILE A CA 1
ATOM 1025 C C . ILE A 1 124 ? -9.180 0.968 1.368 1.00 93.00 124 ILE A C 1
ATOM 1027 O O . ILE A 1 124 ? -8.724 1.819 0.608 1.00 93.00 124 ILE A O 1
ATOM 1031 N N . ASN A 1 125 ? -8.950 -0.335 1.235 1.00 91.88 125 ASN A N 1
ATOM 1032 C CA . ASN A 1 125 ? -8.328 -0.923 0.056 1.00 91.88 125 ASN A CA 1
ATOM 1033 C C . ASN A 1 125 ? -9.384 -1.767 -0.664 1.00 91.88 125 ASN A C 1
ATOM 1035 O O . ASN A 1 125 ? -9.995 -2.643 -0.049 1.00 91.88 125 ASN A O 1
ATOM 1039 N N . ASP A 1 126 ? -9.582 -1.492 -1.951 1.00 92.00 126 ASP A N 1
ATOM 1040 C CA . ASP A 1 126 ? -10.574 -2.150 -2.797 1.00 92.00 126 ASP A CA 1
ATOM 1041 C C . ASP A 1 126 ? -10.345 -3.668 -2.916 1.00 92.00 126 ASP A C 1
ATOM 1043 O O . ASP A 1 126 ? -11.316 -4.417 -3.020 1.00 92.00 126 ASP A O 1
ATOM 1047 N N . ASP A 1 127 ? -9.105 -4.145 -2.771 1.00 90.50 127 ASP A N 1
ATOM 1048 C CA . ASP A 1 127 ? -8.777 -5.579 -2.728 1.00 90.50 127 ASP A CA 1
ATOM 1049 C C . ASP A 1 127 ? -9.383 -6.313 -1.523 1.00 90.50 127 ASP A C 1
ATOM 1051 O O . ASP A 1 127 ? -9.517 -7.539 -1.523 1.00 90.50 127 ASP A O 1
ATOM 1055 N N . PHE A 1 128 ? -9.752 -5.573 -0.476 1.00 94.62 128 PHE A N 1
ATOM 1056 C CA . PHE A 1 128 ? -10.344 -6.112 0.747 1.00 94.62 128 PHE A CA 1
ATOM 1057 C C . PHE A 1 128 ? -11.817 -5.728 0.911 1.00 94.62 128 PHE A C 1
ATOM 1059 O O . PHE A 1 128 ? -12.390 -5.935 1.984 1.00 94.62 128 PHE A O 1
ATOM 1066 N N . VAL A 1 129 ? -12.441 -5.180 -0.135 1.00 95.38 129 VAL A N 1
ATOM 1067 C CA . VAL A 1 129 ? -13.878 -4.902 -0.180 1.00 95.38 129 VAL A CA 1
ATOM 1068 C C . VAL A 1 129 ? -14.583 -6.062 -0.876 1.00 95.38 129 VAL A C 1
ATOM 1070 O O . VAL A 1 129 ? -14.283 -6.385 -2.020 1.00 95.38 129 VAL A O 1
ATOM 1073 N N . TYR A 1 130 ? -15.549 -6.668 -0.194 1.00 95.50 130 TYR A N 1
ATOM 1074 C CA . TYR A 1 130 ? -16.340 -7.793 -0.685 1.00 95.50 130 TYR A CA 1
ATOM 1075 C C . TYR A 1 130 ? -17.762 -7.345 -1.020 1.00 95.50 130 TYR A C 1
ATOM 1077 O O . TYR A 1 130 ? -18.385 -6.600 -0.262 1.00 95.50 130 TYR A O 1
ATOM 1085 N N . CYS A 1 131 ? -18.273 -7.815 -2.153 1.00 94.38 131 CYS A N 1
ATOM 1086 C CA . CYS A 1 131 ? -19.556 -7.435 -2.731 1.00 94.38 131 CYS A CA 1
ATOM 1087 C C . CYS A 1 131 ? -20.435 -8.678 -2.911 1.00 94.38 131 CYS A C 1
ATOM 1089 O O . CYS A 1 131 ? -19.998 -9.652 -3.525 1.00 94.38 131 CYS A O 1
ATOM 1091 N N . TYR A 1 132 ? -21.648 -8.655 -2.355 1.00 94.06 132 TYR A N 1
ATOM 1092 C CA . TYR A 1 132 ? -22.653 -9.725 -2.468 1.00 94.06 132 TYR A CA 1
ATOM 1093 C C . TYR A 1 132 ? -24.004 -9.244 -1.934 1.00 94.06 132 TYR A C 1
ATOM 1095 O O . TYR A 1 132 ? -24.042 -8.266 -1.193 1.00 94.06 132 TYR A O 1
ATOM 1103 N N . ASP A 1 133 ? -25.117 -9.875 -2.320 1.00 91.38 133 ASP A N 1
ATOM 1104 C CA . ASP A 1 133 ? -26.465 -9.622 -1.771 1.00 91.38 133 ASP A CA 1
ATOM 1105 C C . ASP A 1 133 ? -26.874 -8.130 -1.742 1.00 91.38 133 ASP A C 1
ATOM 1107 O O . ASP A 1 133 ? -27.564 -7.663 -0.832 1.00 91.38 133 ASP A O 1
ATOM 1111 N N . GLY A 1 134 ? -26.404 -7.340 -2.715 1.00 90.12 134 GLY A N 1
ATOM 1112 C CA . GLY A 1 134 ? -26.634 -5.890 -2.761 1.00 90.12 134 GLY A CA 1
ATOM 1113 C C . GLY A 1 134 ? -25.992 -5.073 -1.626 1.00 90.12 134 GLY A C 1
ATOM 1114 O O . GLY A 1 134 ? -26.386 -3.926 -1.417 1.00 90.12 134 GLY A O 1
ATOM 1115 N N . ILE A 1 135 ? -25.013 -5.624 -0.903 1.00 94.00 135 ILE A N 1
ATOM 1116 C CA . ILE A 1 135 ? -24.233 -4.932 0.131 1.00 94.00 135 ILE A CA 1
ATOM 1117 C C . ILE A 1 135 ? -22.732 -4.954 -0.179 1.00 94.00 135 ILE A C 1
ATOM 1119 O O . ILE A 1 135 ? -22.239 -5.773 -0.953 1.00 94.00 135 ILE A O 1
ATOM 1123 N N . VAL A 1 136 ? -22.002 -4.042 0.461 1.00 96.25 136 VAL A N 1
ATOM 1124 C CA . VAL A 1 136 ? -20.536 -4.013 0.463 1.00 96.25 136 VAL A CA 1
ATOM 1125 C C . VAL A 1 136 ? -20.035 -4.222 1.884 1.00 96.25 136 VAL A C 1
ATOM 1127 O O . VAL A 1 136 ? -20.566 -3.630 2.826 1.00 96.25 136 VAL A O 1
ATOM 1130 N N . VAL A 1 137 ? -19.013 -5.056 2.037 1.00 96.94 137 VAL A N 1
ATOM 1131 C CA . VAL A 1 137 ? -18.378 -5.355 3.320 1.00 96.94 137 VAL A CA 1
ATOM 1132 C C . VAL A 1 137 ? -16.878 -5.155 3.185 1.00 96.94 137 VAL A C 1
ATOM 1134 O O . VAL A 1 137 ? -16.213 -5.823 2.399 1.00 96.94 137 VAL A O 1
ATOM 1137 N N . LEU A 1 138 ? -16.331 -4.239 3.972 1.00 96.62 138 LEU A N 1
ATOM 1138 C CA . LEU A 1 138 ? -14.903 -4.068 4.153 1.00 96.62 138 LEU A CA 1
ATOM 1139 C C . LEU A 1 138 ? -14.397 -5.194 5.059 1.00 96.62 138 LEU A C 1
ATOM 1141 O O . LEU A 1 138 ? -14.640 -5.207 6.268 1.00 96.62 138 LEU A O 1
ATOM 1145 N N . GLY A 1 139 ? -13.737 -6.168 4.435 1.00 94.12 139 GLY A N 1
ATOM 1146 C CA . GLY A 1 139 ? -13.219 -7.358 5.091 1.00 94.12 139 GLY A CA 1
ATOM 1147 C C . GLY A 1 139 ? -12.046 -7.032 6.000 1.00 94.12 139 GLY A C 1
ATOM 1148 O O . GLY A 1 139 ? -12.065 -7.432 7.150 1.00 94.12 139 GLY A O 1
ATOM 1149 N N . ILE A 1 140 ? -11.065 -6.268 5.513 1.00 94.44 140 ILE A N 1
ATOM 1150 C CA . ILE A 1 140 ? -9.888 -5.862 6.292 1.00 94.44 140 ILE A CA 1
ATOM 1151 C C . ILE A 1 140 ? -9.918 -4.346 6.457 1.00 94.44 140 ILE A C 1
ATOM 1153 O O . ILE A 1 140 ? -9.810 -3.608 5.479 1.00 94.44 140 ILE A O 1
ATOM 1157 N N . TRP A 1 141 ? -10.057 -3.886 7.698 1.00 94.62 141 TRP A N 1
ATOM 1158 C CA . TRP A 1 141 ? -10.123 -2.467 8.042 1.00 94.62 141 TRP A CA 1
ATOM 1159 C C . TRP A 1 141 ? -9.230 -2.129 9.234 1.00 94.62 141 TRP A C 1
ATOM 1161 O O . TRP A 1 141 ? -8.710 -3.012 9.913 1.00 94.62 141 TRP A O 1
ATOM 1171 N N . GLY A 1 142 ? -9.008 -0.833 9.470 1.00 90.38 142 GLY A N 1
ATOM 1172 C CA . GLY A 1 142 ? -8.172 -0.356 10.577 1.00 90.38 142 GLY A CA 1
ATOM 1173 C C . GLY A 1 142 ? -6.674 -0.658 10.429 1.00 90.38 142 GLY A C 1
ATOM 1174 O O . GLY A 1 142 ? -5.926 -0.460 11.382 1.00 90.38 142 GLY A O 1
ATOM 1175 N N . MET A 1 143 ? -6.211 -1.115 9.262 1.00 91.94 143 MET A N 1
ATOM 1176 C CA . MET A 1 143 ? -4.796 -1.384 8.973 1.00 91.94 143 MET A CA 1
ATOM 1177 C C . MET A 1 143 ? -4.444 -0.951 7.556 1.00 91.94 143 MET A C 1
ATOM 1179 O O . MET A 1 143 ? -5.286 -0.996 6.662 1.00 91.94 143 MET A O 1
ATOM 1183 N N . GLN A 1 144 ? -3.187 -0.575 7.340 1.00 91.81 144 GLN A N 1
ATOM 1184 C CA . GLN A 1 144 ? -2.675 -0.211 6.025 1.00 91.81 144 GLN A CA 1
ATOM 1185 C C . GLN A 1 144 ? -1.789 -1.335 5.487 1.00 91.81 144 GLN A C 1
ATOM 1187 O O . GLN A 1 144 ? -0.932 -1.846 6.205 1.00 91.81 144 GLN A O 1
ATOM 1192 N N . LEU A 1 145 ? -1.959 -1.718 4.224 1.00 90.75 145 LEU A N 1
ATOM 1193 C CA . LEU A 1 145 ? -1.070 -2.690 3.586 1.00 90.75 145 LEU A CA 1
ATOM 1194 C C . LEU A 1 145 ? 0.362 -2.122 3.492 1.00 90.75 145 LEU A C 1
ATOM 1196 O O . LEU A 1 145 ? 0.546 -0.919 3.278 1.00 90.75 145 LEU A O 1
ATOM 1200 N N . ARG A 1 146 ? 1.390 -2.955 3.694 1.00 86.94 146 ARG A N 1
ATOM 1201 C CA . ARG A 1 146 ? 2.784 -2.536 3.455 1.00 86.94 146 ARG A CA 1
ATOM 1202 C C . ARG A 1 146 ? 3.031 -2.369 1.952 1.00 86.94 146 ARG A C 1
ATOM 1204 O O . ARG A 1 146 ? 2.473 -3.098 1.148 1.00 86.94 146 ARG A O 1
ATOM 1211 N N . GLU A 1 147 ? 3.892 -1.422 1.593 1.00 78.69 147 GLU A N 1
ATOM 1212 C CA . GLU A 1 147 ? 4.169 -1.069 0.188 1.00 78.69 147 GLU A CA 1
ATOM 1213 C C . GLU A 1 147 ? 5.115 -2.063 -0.509 1.00 78.69 147 GLU A C 1
ATOM 1215 O O . GLU A 1 147 ? 5.044 -2.220 -1.718 1.00 78.69 147 GLU A O 1
ATOM 1220 N N . ASN A 1 148 ? 5.952 -2.782 0.249 1.00 74.81 148 ASN A N 1
ATOM 1221 C CA . ASN A 1 148 ? 7.015 -3.644 -0.291 1.00 74.81 148 ASN A CA 1
ATOM 1222 C C . ASN A 1 148 ? 6.708 -5.147 -0.139 1.00 74.81 148 ASN A C 1
ATOM 1224 O O . ASN A 1 148 ? 7.596 -5.923 0.217 1.00 74.81 148 ASN A O 1
ATOM 1228 N N . ILE A 1 149 ? 5.452 -5.558 -0.322 1.00 76.12 149 ILE A N 1
ATOM 1229 C CA . ILE A 1 149 ? 5.055 -6.974 -0.238 1.00 76.12 149 ILE A CA 1
ATOM 1230 C C . ILE A 1 149 ? 5.135 -7.578 -1.640 1.00 76.12 149 ILE A C 1
ATOM 1232 O O . ILE A 1 149 ? 4.555 -7.029 -2.571 1.00 76.12 149 ILE A O 1
ATOM 1236 N N . ARG A 1 150 ? 5.862 -8.691 -1.789 1.00 74.69 150 ARG A N 1
ATOM 1237 C CA . ARG A 1 150 ? 6.001 -9.400 -3.077 1.00 74.69 150 ARG A CA 1
ATOM 1238 C C . ARG A 1 150 ? 4.907 -10.451 -3.276 1.00 74.69 150 ARG A C 1
ATOM 1240 O O . ARG A 1 150 ? 4.686 -10.922 -4.384 1.00 74.69 150 ARG A O 1
ATOM 1247 N N . GLU A 1 151 ? 4.248 -10.851 -2.195 1.00 81.25 151 GLU A N 1
ATOM 1248 C CA . GLU A 1 151 ? 3.183 -11.840 -2.193 1.00 81.25 151 GLU A CA 1
ATOM 1249 C C . GLU A 1 151 ? 1.888 -11.312 -2.824 1.00 81.25 151 GLU A C 1
ATOM 1251 O O . GLU A 1 151 ? 1.495 -10.163 -2.638 1.00 81.25 151 GLU A O 1
ATOM 1256 N N . SER A 1 152 ? 1.179 -12.192 -3.533 1.00 81.38 152 SER A N 1
ATOM 1257 C CA . SER A 1 152 ? -0.107 -11.864 -4.149 1.00 81.38 152 SER A CA 1
ATOM 1258 C C . SER A 1 152 ? -1.204 -11.604 -3.108 1.00 81.38 152 SER A C 1
ATOM 1260 O O . SER A 1 152 ? -1.186 -12.154 -2.001 1.00 81.38 152 SER A O 1
ATOM 1262 N N . ILE A 1 153 ? -2.237 -10.839 -3.483 1.00 83.62 153 ILE A N 1
ATOM 1263 C CA . ILE A 1 153 ? -3.385 -10.538 -2.606 1.00 83.62 153 ILE A CA 1
ATOM 1264 C C . ILE A 1 153 ? -4.070 -11.812 -2.090 1.00 83.62 153 ILE A C 1
ATOM 1266 O O . ILE A 1 153 ? -4.493 -11.847 -0.939 1.00 83.62 153 ILE A O 1
ATOM 1270 N N . GLY A 1 154 ? -4.147 -12.886 -2.886 1.00 79.31 154 GLY A N 1
ATOM 1271 C CA . GLY A 1 154 ? -4.689 -14.179 -2.436 1.00 79.31 154 GLY A CA 1
ATOM 1272 C C . GLY A 1 154 ? -3.869 -14.852 -1.325 1.00 79.31 154 GLY A C 1
ATOM 1273 O O . GLY A 1 154 ? -4.409 -15.622 -0.533 1.00 79.31 154 GLY A O 1
ATOM 1274 N N . THR A 1 155 ? -2.577 -14.530 -1.231 1.00 82.25 155 THR A N 1
ATOM 1275 C CA . THR A 1 155 ? -1.695 -14.988 -0.147 1.00 82.25 155 THR A CA 1
ATOM 1276 C C . THR A 1 155 ? -1.873 -14.127 1.102 1.00 82.25 155 THR A C 1
ATOM 1278 O O . THR A 1 155 ? -1.948 -14.654 2.211 1.00 82.25 155 THR A O 1
ATOM 1281 N N . ILE A 1 156 ? -1.983 -12.807 0.913 1.00 85.19 156 ILE A N 1
ATOM 1282 C CA . ILE A 1 156 ? -2.158 -11.815 1.984 1.00 85.19 156 ILE A CA 1
ATOM 1283 C C . ILE A 1 156 ? -3.533 -11.956 2.654 1.00 85.19 156 ILE A C 1
ATOM 1285 O O . ILE A 1 156 ? -3.647 -11.891 3.879 1.00 85.19 156 ILE A O 1
ATOM 1289 N N . SER A 1 157 ? -4.575 -12.143 1.845 1.00 90.06 157 SER A N 1
ATOM 1290 C CA . SER A 1 157 ? -5.960 -12.328 2.260 1.00 90.06 157 SER A CA 1
ATOM 1291 C C . SER A 1 157 ? -6.488 -13.628 1.663 1.00 90.06 157 SER A C 1
ATOM 1293 O O . SER A 1 157 ? -6.746 -13.723 0.461 1.00 90.06 157 SER A O 1
ATOM 1295 N N . LYS A 1 158 ? -6.646 -14.644 2.511 1.00 89.62 158 LYS A N 1
ATOM 1296 C CA . LYS A 1 158 ? -7.221 -15.936 2.127 1.00 89.62 158 LYS A CA 1
ATOM 1297 C C . LYS A 1 158 ? -8.738 -15.844 2.205 1.00 89.62 158 LYS A C 1
ATOM 1299 O O . LYS A 1 158 ? -9.271 -15.512 3.265 1.00 89.62 158 LYS A O 1
ATOM 1304 N N . ASN A 1 159 ? -9.421 -16.153 1.109 1.00 89.38 159 ASN A N 1
ATOM 1305 C CA . ASN A 1 159 ? -10.878 -16.255 1.086 1.00 89.38 159 ASN A CA 1
ATOM 1306 C C . ASN A 1 159 ? -11.313 -17.495 1.879 1.00 89.38 159 ASN A C 1
ATOM 1308 O O . ASN A 1 159 ? -10.752 -18.574 1.703 1.00 89.38 159 ASN A O 1
ATOM 1312 N N . LEU A 1 160 ? -12.298 -17.330 2.762 1.00 87.81 160 LEU A N 1
ATOM 1313 C CA . LEU A 1 160 ? -12.824 -18.401 3.619 1.00 87.81 160 LEU A CA 1
ATOM 1314 C C . LEU A 1 160 ? -14.317 -18.673 3.384 1.00 87.81 160 LEU A C 1
ATOM 1316 O O . LEU A 1 160 ? -14.892 -19.563 4.014 1.00 87.81 160 LEU A O 1
ATOM 1320 N N . PHE A 1 161 ? -14.954 -17.908 2.497 1.00 86.56 161 PHE A N 1
ATOM 1321 C CA . PHE A 1 161 ? -16.345 -18.117 2.122 1.00 86.56 161 PHE A CA 1
ATOM 1322 C C . PHE A 1 161 ? -16.509 -19.349 1.220 1.00 86.56 161 PHE A C 1
ATOM 1324 O O . PHE A 1 161 ? -15.598 -19.751 0.501 1.00 86.56 161 PHE A O 1
ATOM 1331 N N . LYS A 1 162 ? -17.695 -19.957 1.268 1.00 86.00 162 LYS A N 1
ATOM 1332 C CA . LYS A 1 162 ? -18.073 -21.104 0.439 1.00 86.00 162 LYS A CA 1
ATOM 1333 C C . LYS A 1 162 ? -18.797 -20.618 -0.810 1.00 86.00 162 LYS A C 1
ATOM 1335 O O . LYS A 1 162 ? -19.639 -19.727 -0.722 1.00 86.00 162 LYS A O 1
ATOM 1340 N N . GLU A 1 163 ? -18.524 -21.245 -1.947 1.00 84.31 163 GLU A N 1
ATOM 1341 C CA . GLU A 1 163 ? -19.238 -20.957 -3.191 1.00 84.31 163 GLU A CA 1
ATOM 1342 C C . GLU A 1 163 ? -20.720 -21.353 -3.077 1.00 84.31 163 GLU A C 1
ATOM 1344 O O . GLU A 1 163 ? -21.066 -22.490 -2.746 1.00 84.31 163 GLU A O 1
ATOM 1349 N N . LYS A 1 164 ? -21.608 -20.398 -3.358 1.00 82.00 164 LYS A N 1
ATOM 1350 C CA . LYS A 1 164 ? -23.062 -20.560 -3.474 1.00 82.00 164 LYS A CA 1
ATOM 1351 C C . LYS A 1 164 ? -23.484 -20.200 -4.901 1.00 82.00 164 LYS A C 1
ATOM 1353 O O . LYS A 1 164 ? -23.128 -19.140 -5.424 1.00 82.00 164 LYS A O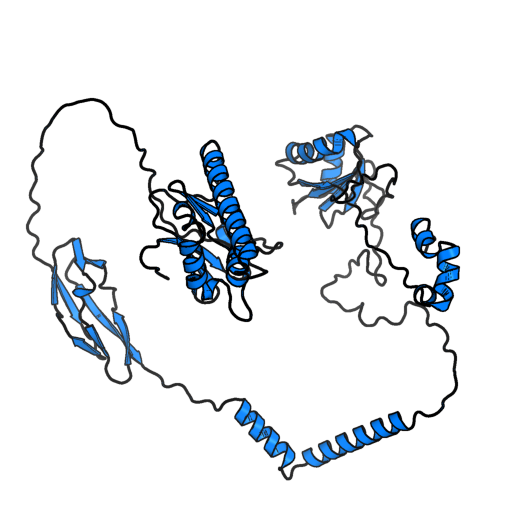 1
ATOM 1358 N N . LYS A 1 165 ? -24.241 -21.086 -5.558 1.00 64.69 165 LYS A N 1
ATOM 1359 C CA . LYS A 1 165 ? -24.769 -20.828 -6.908 1.00 64.69 165 LYS A CA 1
ATOM 1360 C C . LYS A 1 165 ? -25.738 -19.645 -6.857 1.00 64.69 165 LYS A C 1
ATOM 1362 O O . LYS A 1 165 ? -26.673 -19.659 -6.060 1.00 64.69 165 LYS A O 1
ATOM 1367 N N . LYS A 1 166 ? -25.529 -18.649 -7.725 1.00 53.34 166 LYS A N 1
ATOM 1368 C CA . LYS A 1 166 ? -26.423 -17.494 -7.882 1.00 53.34 166 LYS A CA 1
ATOM 1369 C C . LYS A 1 166 ? -27.804 -18.020 -8.291 1.00 53.34 166 LYS A C 1
ATOM 1371 O O . LYS A 1 166 ? -27.965 -18.555 -9.386 1.00 53.34 166 LYS A O 1
ATOM 1376 N N . SER A 1 167 ? -28.781 -17.937 -7.390 1.00 46.16 167 SER A N 1
ATOM 1377 C CA . SER A 1 167 ? -30.175 -18.236 -7.711 1.00 46.16 167 SER A CA 1
ATOM 1378 C C . SER A 1 167 ? -30.666 -17.139 -8.646 1.00 46.16 167 SER A C 1
ATOM 1380 O O . SER A 1 167 ? -30.915 -16.019 -8.208 1.00 46.16 167 SER A O 1
ATOM 1382 N N . ILE A 1 168 ? -30.765 -17.438 -9.938 1.00 40.19 168 ILE A N 1
ATOM 1383 C CA . ILE A 1 168 ? -31.382 -16.537 -10.910 1.00 40.19 168 ILE A CA 1
ATOM 1384 C C . ILE A 1 168 ? -32.860 -16.430 -10.525 1.00 40.19 168 ILE A C 1
ATOM 1386 O O . ILE A 1 168 ? -33.634 -17.361 -10.732 1.00 40.19 168 ILE A O 1
ATOM 1390 N N . ILE A 1 169 ? -33.241 -15.312 -9.908 1.00 41.19 169 ILE A N 1
ATOM 1391 C CA . ILE A 1 169 ? -34.641 -14.970 -9.669 1.00 41.19 169 ILE A CA 1
ATOM 1392 C C . ILE A 1 169 ? -35.219 -14.559 -11.025 1.00 41.19 169 ILE A C 1
ATOM 1394 O O . ILE A 1 169 ? -35.018 -13.436 -11.481 1.00 41.19 169 ILE A O 1
ATOM 1398 N N . VAL A 1 170 ? -35.895 -15.494 -11.689 1.00 36.31 170 VAL A N 1
ATOM 1399 C CA . VAL A 1 170 ? -36.804 -15.194 -12.797 1.00 36.31 170 VAL A CA 1
ATOM 1400 C C . VAL A 1 170 ? -38.140 -14.792 -12.170 1.00 36.31 170 VAL A C 1
ATOM 1402 O O . VAL A 1 170 ? -38.716 -15.555 -11.395 1.00 36.31 170 VAL A O 1
ATOM 1405 N N . SER A 1 171 ? -38.592 -13.568 -12.446 1.00 34.56 171 SER A N 1
ATOM 1406 C CA . SER A 1 171 ? -39.918 -13.072 -12.057 1.00 34.56 171 SER A CA 1
ATOM 1407 C C . SER A 1 171 ? -41.036 -13.948 -12.647 1.00 34.56 171 SER A C 1
ATOM 1409 O O . SER A 1 171 ? -40.851 -14.506 -13.729 1.00 34.56 171 SER A O 1
ATOM 1411 N N . PRO A 1 172 ? -42.185 -14.075 -11.960 1.00 51.03 172 PRO A N 1
ATOM 1412 C CA . PRO A 1 172 ? -43.215 -15.044 -12.303 1.00 51.03 172 PRO A CA 1
ATOM 1413 C C . PRO A 1 172 ? -44.145 -14.488 -13.382 1.00 51.03 172 PRO A C 1
ATOM 1415 O O . PRO A 1 172 ? -44.574 -13.345 -13.261 1.00 51.03 172 PRO A O 1
ATOM 1418 N N . ASP A 1 173 ? -44.476 -15.296 -14.391 1.00 33.38 173 ASP A N 1
ATOM 1419 C CA . ASP A 1 173 ? -45.814 -15.299 -14.989 1.00 33.38 173 ASP A CA 1
ATOM 1420 C C . ASP A 1 173 ? -46.031 -16.491 -15.946 1.00 33.38 173 ASP A C 1
ATOM 1422 O O . ASP A 1 173 ? -45.178 -16.795 -16.781 1.00 33.38 173 ASP A O 1
ATOM 1426 N N . ILE A 1 174 ? -47.237 -17.067 -15.820 1.00 36.22 174 ILE A N 1
ATOM 1427 C CA . ILE A 1 174 ? -48.007 -17.919 -16.757 1.00 36.22 174 ILE A CA 1
ATOM 1428 C C . ILE A 1 174 ? -47.864 -19.460 -16.642 1.00 36.22 174 ILE A C 1
ATOM 1430 O O . ILE A 1 174 ? -46.935 -20.076 -17.155 1.00 36.22 174 ILE A O 1
ATOM 1434 N N . ASP A 1 175 ? -48.879 -20.021 -15.963 1.00 32.53 175 ASP A N 1
ATOM 1435 C CA . ASP A 1 175 ? -49.776 -21.157 -16.282 1.00 32.53 175 ASP A CA 1
ATOM 1436 C C . ASP A 1 175 ? -49.261 -22.540 -16.752 1.00 32.53 175 ASP A C 1
ATOM 1438 O O . ASP A 1 175 ? -48.745 -22.681 -17.853 1.00 32.53 175 ASP A O 1
ATOM 1442 N N . GLU A 1 176 ? -49.587 -23.549 -15.912 1.00 33.47 176 GLU A N 1
ATOM 1443 C CA . GLU A 1 176 ? -50.136 -24.917 -16.164 1.00 33.47 176 GLU A CA 1
ATOM 1444 C C . GLU A 1 176 ? -49.557 -25.867 -17.257 1.00 33.47 176 GLU A C 1
ATOM 1446 O O . GLU A 1 176 ? -49.041 -25.410 -18.270 1.00 33.47 176 GLU A O 1
ATOM 1451 N N . PRO A 1 177 ? -49.749 -27.217 -17.176 1.00 39.75 177 PRO A N 1
ATOM 1452 C CA . PRO A 1 177 ? -50.406 -28.027 -16.140 1.00 39.75 177 PRO A CA 1
ATOM 1453 C C . PRO A 1 177 ? -49.648 -29.309 -15.680 1.00 39.75 177 PRO A C 1
ATOM 1455 O O . PRO A 1 177 ? -48.578 -29.686 -16.146 1.00 39.75 177 PRO A O 1
ATOM 1458 N N . SER A 1 178 ? -50.307 -29.934 -14.708 1.00 31.06 178 SER A N 1
ATOM 1459 C CA . SER A 1 178 ? -50.224 -31.203 -13.965 1.00 31.06 178 SER A CA 1
ATOM 1460 C C . SER A 1 178 ? -49.623 -32.508 -14.554 1.00 31.06 178 SER A C 1
ATOM 1462 O O . SER A 1 178 ? -49.970 -32.933 -15.649 1.00 31.06 178 SER A O 1
ATOM 1464 N N . GLN A 1 179 ? -48.926 -33.221 -13.633 1.00 34.12 179 GLN A N 1
ATOM 1465 C CA . GLN A 1 179 ? -48.840 -34.688 -13.349 1.00 34.12 179 GLN A CA 1
ATOM 1466 C C . GLN A 1 179 ? -48.221 -35.673 -14.385 1.00 34.12 179 GLN A C 1
ATOM 1468 O O . GLN A 1 179 ? -48.225 -35.376 -15.573 1.00 34.12 179 GLN A O 1
ATOM 1473 N N . PRO A 1 180 ? -47.713 -36.874 -13.972 1.00 40.69 180 PRO A N 1
ATOM 1474 C CA . PRO A 1 180 ? -48.004 -37.601 -12.725 1.00 40.69 180 PRO A CA 1
ATOM 1475 C C . PRO A 1 180 ? -46.823 -38.093 -11.859 1.00 40.69 180 PRO A C 1
ATOM 1477 O O . PRO A 1 180 ? -45.717 -38.369 -12.315 1.00 40.69 180 PRO A O 1
ATOM 1480 N N . GLU A 1 181 ? -47.163 -38.214 -10.573 1.00 44.00 181 GLU A N 1
ATOM 1481 C CA . GLU A 1 181 ? -46.735 -39.200 -9.568 1.00 44.00 181 GLU A CA 1
ATOM 1482 C C . GLU A 1 181 ? -46.068 -40.469 -10.128 1.00 44.00 181 GLU A C 1
ATOM 1484 O O . GLU A 1 181 ? -46.661 -41.190 -10.931 1.00 44.00 181 GLU A O 1
ATOM 1489 N N . ILE A 1 182 ? -44.864 -40.778 -9.635 1.00 36.16 182 ILE A N 1
ATOM 1490 C CA . ILE A 1 182 ? -44.263 -42.110 -9.737 1.00 36.16 182 ILE A CA 1
ATOM 1491 C C . ILE A 1 182 ? -43.944 -42.592 -8.327 1.00 36.16 182 ILE A C 1
ATOM 1493 O O . ILE A 1 182 ? -43.236 -41.940 -7.558 1.00 36.16 182 ILE A O 1
ATOM 1497 N N . GLU A 1 183 ? -44.532 -43.744 -8.037 1.00 34.75 183 GLU A N 1
ATOM 1498 C CA . GLU A 1 183 ? -44.464 -44.514 -6.812 1.00 34.75 183 GLU A CA 1
ATOM 1499 C C . GLU A 1 183 ? -43.039 -44.988 -6.482 1.00 34.75 183 GLU A C 1
ATOM 1501 O O . GLU A 1 183 ? -42.207 -45.290 -7.340 1.00 34.75 183 GLU A O 1
ATOM 1506 N N . THR A 1 184 ? -42.807 -45.062 -5.178 1.00 39.28 184 THR A N 1
ATOM 1507 C CA . THR A 1 184 ? -41.704 -45.683 -4.444 1.00 39.28 184 THR A CA 1
ATOM 1508 C C . THR A 1 184 ? -41.268 -47.044 -5.008 1.00 39.28 184 THR A C 1
ATOM 1510 O O . THR A 1 184 ? -42.106 -47.835 -5.436 1.00 39.28 184 THR A O 1
ATOM 1513 N N . PRO A 1 185 ? -39.994 -47.425 -4.805 1.00 38.03 185 PRO A N 1
ATOM 1514 C CA . PRO A 1 185 ? -39.711 -48.794 -4.386 1.00 38.03 185 PRO A CA 1
ATOM 1515 C C . PRO A 1 185 ? -39.050 -48.820 -3.004 1.00 38.03 185 PRO A C 1
ATOM 1517 O O . PRO A 1 185 ? -38.032 -48.166 -2.761 1.00 38.03 185 PRO A O 1
ATOM 1520 N N . GLU A 1 186 ? -39.663 -49.595 -2.107 1.00 43.34 186 GLU A N 1
ATOM 1521 C CA . GLU A 1 186 ? -39.129 -50.021 -0.813 1.00 43.34 186 GLU A CA 1
ATOM 1522 C C . GLU A 1 186 ? -37.683 -50.518 -0.941 1.00 43.34 186 GLU A C 1
ATOM 1524 O O . GLU A 1 186 ? -37.377 -51.414 -1.733 1.00 43.34 186 GLU A O 1
ATOM 1529 N N . LYS A 1 187 ? -36.794 -49.962 -0.114 1.00 38.53 187 LYS A N 1
ATOM 1530 C CA . LYS A 1 187 ? -35.497 -50.570 0.190 1.00 38.53 187 LYS A CA 1
ATOM 1531 C C . LYS A 1 187 ? -35.638 -51.487 1.411 1.00 38.53 187 LYS A C 1
ATOM 1533 O O . LYS A 1 187 ? -36.414 -51.174 2.313 1.00 38.53 187 LYS A O 1
ATOM 1538 N N . PRO A 1 188 ? -34.905 -52.610 1.438 1.00 41.31 188 PRO A N 1
ATOM 1539 C CA . PRO A 1 188 ? -35.057 -53.642 2.452 1.00 41.31 188 PRO A CA 1
ATOM 1540 C C . PRO A 1 188 ? -34.644 -53.120 3.832 1.00 41.31 188 PRO A C 1
ATOM 1542 O O . PRO A 1 188 ? -33.703 -52.339 3.954 1.00 41.31 188 PRO A O 1
ATOM 1545 N N . ILE A 1 189 ? -35.354 -53.575 4.864 1.00 47.19 189 ILE A N 1
ATOM 1546 C CA . ILE A 1 189 ? -35.033 -53.329 6.272 1.00 47.19 189 ILE A CA 1
ATOM 1547 C C . ILE A 1 189 ? -33.682 -54.001 6.560 1.00 47.19 189 ILE A C 1
ATOM 1549 O O . ILE A 1 189 ? -33.608 -55.211 6.772 1.00 47.19 189 ILE A O 1
ATOM 1553 N N . GLU A 1 190 ? -32.604 -53.221 6.499 1.00 55.25 190 GLU A N 1
ATOM 1554 C CA . GLU A 1 190 ? -31.290 -53.620 6.998 1.00 55.25 190 GLU A CA 1
ATOM 1555 C C . GLU A 1 190 ? -31.336 -53.609 8.529 1.00 55.25 190 GLU A C 1
ATOM 1557 O O . GLU A 1 190 ? -31.819 -52.656 9.137 1.00 55.25 190 GLU A O 1
ATOM 1562 N N . ASN A 1 191 ? -30.869 -54.683 9.167 1.00 66.00 191 ASN A N 1
ATOM 1563 C CA . ASN A 1 191 ? -30.759 -54.736 10.625 1.00 66.00 191 ASN A CA 1
ATOM 1564 C C . ASN A 1 191 ? -29.833 -53.605 11.121 1.00 66.00 191 ASN A C 1
ATOM 1566 O O . ASN A 1 191 ? -28.824 -53.334 10.465 1.00 66.00 191 ASN A O 1
ATOM 1570 N N . PRO A 1 192 ? -30.127 -52.958 12.263 1.00 76.56 192 PRO A N 1
ATOM 1571 C CA . PRO A 1 192 ? -29.278 -51.895 12.786 1.00 76.56 192 PRO A CA 1
ATOM 1572 C C . PRO A 1 192 ? -27.886 -52.432 13.147 1.00 76.56 192 PRO A C 1
ATOM 1574 O O . PRO A 1 192 ? -27.743 -53.536 13.677 1.00 76.56 192 PRO A O 1
ATOM 1577 N N . PHE A 1 193 ? -26.856 -51.638 12.867 1.00 81.69 193 PHE A N 1
ATOM 1578 C CA . PHE A 1 193 ? -25.489 -51.912 13.288 1.00 81.69 193 PHE A CA 1
ATOM 1579 C C . PHE A 1 193 ? -25.278 -51.462 14.732 1.00 81.69 193 PHE A C 1
ATOM 1581 O O . PHE A 1 193 ? -25.692 -50.369 15.132 1.00 81.69 193 PHE A O 1
ATOM 1588 N N . THR A 1 194 ? -24.569 -52.294 15.500 1.00 84.06 194 THR A N 1
ATOM 1589 C CA . THR A 1 194 ? -24.205 -51.980 16.883 1.00 84.06 194 THR A CA 1
ATOM 1590 C C . THR A 1 194 ? -22.927 -51.146 16.914 1.00 84.06 194 THR A C 1
ATOM 1592 O O . THR A 1 194 ? -21.875 -51.570 16.434 1.00 84.06 194 THR A O 1
ATOM 1595 N N . ILE A 1 195 ? -23.002 -49.972 17.530 1.00 87.38 195 ILE A N 1
ATOM 1596 C CA . ILE A 1 195 ? -21.876 -49.065 17.754 1.00 87.38 195 ILE A CA 1
ATOM 1597 C C . ILE A 1 195 ? -21.533 -49.099 19.235 1.00 87.38 195 ILE A C 1
ATOM 1599 O O . ILE A 1 195 ? -22.423 -48.935 20.068 1.00 87.38 195 ILE A O 1
ATOM 1603 N N . ARG A 1 196 ? -20.256 -49.297 19.574 1.00 89.12 196 ARG A N 1
ATOM 1604 C CA . ARG A 1 196 ? -19.802 -49.379 20.971 1.00 89.12 196 ARG A CA 1
ATOM 1605 C C . ARG A 1 196 ? -18.768 -48.309 21.291 1.00 89.12 196 ARG A C 1
ATOM 1607 O O . ARG A 1 196 ? -17.879 -48.028 20.492 1.00 89.12 196 ARG A O 1
ATOM 1614 N N . PHE A 1 197 ? -18.846 -47.768 22.497 1.00 88.94 197 PHE A N 1
ATOM 1615 C CA . PHE A 1 197 ? -17.870 -46.836 23.045 1.00 88.94 197 PHE A CA 1
ATOM 1616 C C . PHE A 1 197 ? -17.081 -47.516 24.160 1.00 88.94 197 PHE A C 1
ATOM 1618 O O . PHE A 1 197 ? -17.650 -48.037 25.118 1.00 88.94 197 PHE A O 1
ATOM 1625 N N . ASN A 1 198 ? -15.760 -47.500 24.036 1.00 88.38 198 ASN A N 1
ATOM 1626 C CA . ASN A 1 198 ? -14.822 -48.074 24.984 1.00 88.38 198 ASN A CA 1
ATOM 1627 C C . ASN A 1 198 ? -14.054 -46.962 25.712 1.00 88.38 198 ASN A C 1
ATOM 1629 O O . ASN A 1 198 ? -13.415 -46.117 25.085 1.00 88.38 198 ASN A O 1
ATOM 1633 N N . ALA A 1 199 ? -14.089 -46.989 27.044 1.00 84.69 199 ALA A N 1
ATOM 1634 C CA . ALA A 1 199 ? -13.389 -46.037 27.904 1.00 84.69 199 ALA A CA 1
ATOM 1635 C C . ALA A 1 199 ? -11.857 -46.167 27.836 1.00 84.69 199 ALA A C 1
ATOM 1637 O O . ALA A 1 199 ? -11.149 -45.269 28.273 1.00 84.69 199 ALA A O 1
ATOM 1638 N N . GLY A 1 200 ? -11.331 -47.294 27.344 1.00 85.88 200 GLY A N 1
ATOM 1639 C CA . GLY A 1 200 ? -9.911 -47.615 27.477 1.00 85.88 200 GLY A CA 1
ATOM 1640 C C . GLY A 1 200 ? -9.475 -47.767 28.943 1.00 85.88 200 GLY A C 1
ATOM 1641 O O . GLY A 1 200 ? -10.288 -47.788 29.867 1.00 85.88 200 GLY A O 1
ATOM 1642 N N . ASP A 1 201 ? -8.167 -47.873 29.179 1.00 84.06 201 ASP A N 1
ATOM 1643 C CA . ASP A 1 201 ? -7.644 -48.223 30.510 1.00 84.06 201 ASP A CA 1
ATOM 1644 C C . ASP A 1 201 ? -7.600 -47.040 31.497 1.00 84.06 201 ASP A C 1
ATOM 1646 O O . ASP A 1 201 ? -7.526 -47.241 32.716 1.00 84.06 201 ASP A O 1
ATOM 1650 N N . ASN A 1 202 ? -7.659 -45.798 31.000 1.00 86.06 202 ASN A N 1
ATOM 1651 C CA . ASN A 1 202 ? -7.331 -44.587 31.768 1.00 86.06 202 ASN A CA 1
ATOM 1652 C C . ASN A 1 202 ? -8.502 -43.609 31.969 1.00 86.06 202 ASN A C 1
ATOM 1654 O O . ASN A 1 202 ? -8.292 -42.486 32.429 1.00 86.06 202 ASN A O 1
ATOM 1658 N N . GLY A 1 203 ? -9.740 -44.041 31.733 1.00 84.94 203 GLY A N 1
ATOM 1659 C CA . GLY A 1 203 ? -10.935 -43.284 32.102 1.00 84.94 203 GLY A CA 1
ATOM 1660 C C . GLY A 1 203 ? -12.170 -44.164 32.241 1.00 84.94 203 GLY A C 1
ATOM 1661 O O . GLY A 1 203 ? -12.102 -45.379 32.087 1.00 84.94 203 GLY A O 1
ATOM 1662 N N . ASN A 1 204 ? -13.286 -43.532 32.585 1.00 87.50 204 ASN A N 1
ATOM 1663 C CA . ASN A 1 204 ? -14.610 -44.139 32.676 1.00 87.50 204 ASN A CA 1
ATOM 1664 C C . ASN A 1 204 ? -15.570 -43.409 31.725 1.00 87.50 204 ASN A C 1
ATOM 1666 O O . ASN A 1 204 ? -15.370 -42.230 31.426 1.00 87.50 204 ASN A O 1
ATOM 1670 N N . LEU A 1 205 ? -16.619 -44.094 31.266 1.00 87.50 205 LEU A N 1
ATOM 1671 C CA . LEU A 1 205 ? -17.687 -43.488 30.464 1.00 87.50 205 LEU A CA 1
ATOM 1672 C C . LEU A 1 205 ? -18.929 -43.252 31.318 1.00 87.50 205 LEU A C 1
ATOM 1674 O O . LEU A 1 205 ? -19.336 -44.129 32.080 1.00 87.50 205 LEU A O 1
ATOM 1678 N N . SER A 1 206 ? -19.555 -42.091 31.146 1.00 79.81 206 SER A N 1
ATOM 1679 C CA . SER A 1 206 ? -20.875 -41.776 31.683 1.00 79.81 206 SER A CA 1
ATOM 1680 C C . SER A 1 206 ? -21.855 -41.492 30.537 1.00 79.81 206 SER A C 1
ATOM 1682 O O . SER A 1 206 ? -21.654 -40.589 29.724 1.00 79.81 206 SER A O 1
ATOM 1684 N N . GLY A 1 207 ? -22.916 -42.301 30.443 1.00 81.62 207 GLY A N 1
ATOM 1685 C CA . GLY A 1 207 ? -23.921 -42.238 29.373 1.00 81.62 207 GLY A CA 1
ATOM 1686 C C . GLY A 1 207 ? -24.132 -43.580 28.666 1.00 81.62 207 GLY A C 1
ATOM 1687 O O . GLY A 1 207 ? -23.729 -44.627 29.174 1.00 81.62 207 GLY A O 1
ATOM 1688 N N . ASN A 1 208 ? -24.771 -43.548 27.494 1.00 81.25 208 ASN A N 1
ATOM 1689 C CA . ASN A 1 208 ? -25.018 -44.745 26.686 1.00 81.25 208 ASN A CA 1
ATOM 1690 C C . ASN A 1 208 ? -23.723 -45.190 25.992 1.00 81.25 208 ASN A C 1
ATOM 1692 O O . ASN A 1 208 ? -23.181 -44.472 25.157 1.00 81.25 208 ASN A O 1
ATOM 1696 N N . THR A 1 209 ? -23.228 -46.380 26.330 1.00 84.25 209 THR A N 1
ATOM 1697 C CA . THR A 1 209 ? -22.001 -46.949 25.744 1.00 84.25 209 THR A CA 1
ATOM 1698 C C . THR A 1 209 ? -22.262 -47.778 24.490 1.00 84.25 209 THR A C 1
ATOM 1700 O O . THR A 1 209 ? -21.312 -48.196 23.832 1.00 84.25 209 THR A O 1
ATOM 1703 N N . GLU A 1 210 ? -23.531 -48.017 24.154 1.00 85.81 210 GLU A N 1
ATOM 1704 C CA . GLU A 1 210 ? -23.952 -48.759 22.967 1.00 85.81 210 GLU A CA 1
ATOM 1705 C C . GLU A 1 210 ? -25.099 -48.034 22.260 1.00 85.81 210 GLU A C 1
ATOM 1707 O O . GLU A 1 210 ? -26.047 -47.582 22.907 1.00 85.81 210 GLU A O 1
ATOM 1712 N N . LEU A 1 211 ? -25.009 -47.931 20.934 1.00 84.94 211 LEU A N 1
ATOM 1713 C CA . LEU A 1 211 ? -26.033 -47.354 20.064 1.00 84.94 211 LEU A CA 1
ATOM 1714 C C . LEU A 1 211 ? -26.373 -48.339 18.943 1.00 84.94 211 LEU A C 1
ATOM 1716 O O . LEU A 1 211 ? -25.511 -49.079 18.474 1.00 84.94 211 LEU A O 1
ATOM 1720 N N . GLN A 1 212 ? -27.626 -48.319 18.499 1.00 83.00 212 GLN A N 1
ATOM 1721 C CA . GLN A 1 212 ? -28.104 -49.069 17.339 1.00 83.00 212 GLN A CA 1
ATOM 1722 C C . GLN A 1 212 ? -28.461 -48.060 16.248 1.00 83.00 212 GLN A C 1
ATOM 1724 O O . GLN A 1 212 ? -29.296 -47.186 16.487 1.00 83.00 212 GLN A O 1
ATOM 1729 N N . LYS A 1 213 ? -27.806 -48.142 15.088 1.00 81.12 213 LYS A N 1
ATOM 1730 C CA . LYS A 1 213 ? -27.989 -47.199 13.971 1.00 81.12 213 LYS A CA 1
ATOM 1731 C C . LYS A 1 213 ? -28.020 -47.940 12.640 1.00 81.12 213 LYS A C 1
ATOM 1733 O O . LYS A 1 213 ? -27.288 -48.910 12.455 1.00 81.12 213 LYS A O 1
ATOM 1738 N N . HIS A 1 214 ? -28.840 -47.476 11.706 1.00 76.88 214 HIS A N 1
ATOM 1739 C CA . HIS A 1 214 ? -28.896 -48.054 10.361 1.00 76.88 214 HIS A CA 1
ATOM 1740 C C . HIS A 1 214 ? -27.783 -47.506 9.462 1.00 76.88 214 HIS A C 1
ATOM 1742 O O . HIS A 1 214 ? -27.200 -46.453 9.731 1.00 76.88 214 HIS A O 1
ATOM 1748 N N . SER A 1 215 ? -27.496 -48.224 8.375 1.00 70.19 215 SER A N 1
ATOM 1749 C CA . SER A 1 215 ? -26.528 -47.802 7.360 1.00 70.19 215 SER A CA 1
ATOM 1750 C C . SER A 1 215 ? -26.866 -46.407 6.816 1.00 70.19 215 SER A C 1
ATOM 1752 O O . SER A 1 215 ? -27.975 -46.171 6.341 1.00 70.19 215 SER A O 1
ATOM 1754 N N . GLY A 1 216 ? -25.917 -45.473 6.885 1.00 66.94 216 GLY A N 1
ATOM 1755 C CA . GLY A 1 216 ? -26.074 -44.091 6.424 1.00 66.94 216 GLY A CA 1
ATOM 1756 C C . GLY A 1 216 ? -26.636 -43.104 7.454 1.00 66.94 216 GLY A C 1
ATOM 1757 O O . GLY A 1 216 ? -26.646 -41.905 7.178 1.00 66.94 216 GLY A O 1
ATOM 1758 N N . GLU A 1 217 ? -27.056 -43.556 8.641 1.00 76.12 217 GLU A N 1
ATOM 1759 C CA . GLU A 1 217 ? -27.373 -42.648 9.749 1.00 76.12 217 GLU A CA 1
ATOM 1760 C C . GLU A 1 217 ? -26.098 -42.029 10.341 1.00 76.12 217 GLU A C 1
ATOM 1762 O O . GLU A 1 217 ? -25.007 -42.599 10.264 1.00 76.12 217 GLU A O 1
ATOM 1767 N N . ILE A 1 218 ? -26.238 -40.842 10.934 1.00 81.56 218 ILE A N 1
ATOM 1768 C CA . ILE A 1 218 ? -25.131 -40.067 11.500 1.00 81.56 218 ILE A CA 1
ATOM 1769 C C . ILE A 1 218 ? -25.217 -40.094 13.032 1.00 81.56 218 ILE A C 1
ATOM 1771 O O . ILE A 1 218 ? -26.306 -39.966 13.602 1.00 81.56 218 ILE A O 1
ATOM 1775 N N . ILE A 1 219 ? -24.072 -40.256 13.701 1.00 82.00 219 ILE A N 1
ATOM 1776 C CA . ILE A 1 219 ? -23.959 -40.125 15.160 1.00 82.00 219 ILE A CA 1
ATOM 1777 C C . ILE A 1 219 ? -23.850 -38.638 15.522 1.00 82.00 219 ILE A C 1
ATOM 1779 O O . ILE A 1 219 ? -22.935 -37.938 15.079 1.00 82.00 219 ILE A O 1
ATOM 1783 N N . SER A 1 220 ? -24.787 -38.157 16.336 1.00 76.56 220 SER A N 1
ATOM 1784 C CA . SER A 1 220 ? -24.802 -36.775 16.827 1.00 76.56 220 SER A CA 1
ATOM 1785 C C . SER A 1 220 ? -23.992 -36.611 18.117 1.00 76.56 220 SER A C 1
ATOM 1787 O O . SER A 1 220 ? -23.862 -37.544 18.906 1.00 76.56 220 SER A O 1
ATOM 1789 N N . GLU A 1 221 ? -23.491 -35.400 18.382 1.00 78.12 221 GLU A N 1
ATOM 1790 C CA . GLU A 1 221 ? -22.673 -35.100 19.573 1.00 78.12 221 GLU A CA 1
ATOM 1791 C C . GLU A 1 221 ? -23.395 -35.425 20.896 1.00 78.12 221 GLU A C 1
ATOM 1793 O O . GLU A 1 221 ? -22.763 -35.825 21.869 1.00 78.12 221 GLU A O 1
ATOM 1798 N N . SER A 1 222 ? -24.729 -35.330 20.929 1.00 76.38 222 SER A N 1
ATOM 1799 C CA . SER A 1 222 ? -25.541 -35.694 22.099 1.00 76.38 222 SER A CA 1
ATOM 1800 C C . SER A 1 222 ? -25.627 -37.198 22.375 1.00 76.38 222 SER A C 1
ATOM 1802 O O . SER A 1 222 ? -26.030 -37.587 23.468 1.00 76.38 222 SER A O 1
ATOM 1804 N N . GLU A 1 223 ? -25.293 -38.042 21.397 1.00 81.44 223 GLU A N 1
ATOM 1805 C CA . GLU A 1 223 ? -25.324 -39.505 21.523 1.00 81.44 223 GLU A CA 1
ATOM 1806 C C . GLU A 1 223 ? -23.966 -40.084 21.950 1.00 81.44 223 GLU A C 1
ATOM 1808 O O . GLU A 1 223 ? -23.885 -41.261 22.301 1.00 81.44 223 GLU A O 1
ATOM 1813 N N . VAL A 1 224 ? -22.907 -39.268 21.955 1.00 85.06 224 VAL A N 1
ATOM 1814 C CA . VAL A 1 224 ? -21.563 -39.679 22.374 1.00 85.06 224 VAL A CA 1
ATOM 1815 C C . VAL A 1 224 ? -21.467 -39.629 23.906 1.00 85.06 224 VAL A C 1
ATOM 1817 O O . VAL A 1 224 ? -21.755 -38.589 24.505 1.00 85.06 224 VAL A O 1
ATOM 1820 N N . PRO A 1 225 ? -21.056 -40.721 24.580 1.00 86.81 225 PRO A N 1
ATOM 1821 C CA . PRO A 1 225 ? -20.942 -40.738 26.032 1.00 86.81 225 PRO A CA 1
ATOM 1822 C C . PRO A 1 225 ? -19.835 -39.799 26.517 1.00 86.81 225 PRO A C 1
ATOM 1824 O O . PRO A 1 225 ? -18.813 -39.589 25.858 1.00 86.81 225 PRO A O 1
ATOM 1827 N N . LYS A 1 226 ? -20.017 -39.258 27.720 1.00 86.00 226 LYS A N 1
ATOM 1828 C CA . LYS A 1 226 ? -19.048 -38.363 28.346 1.00 86.00 226 LYS A CA 1
ATOM 1829 C C . LYS A 1 226 ? -17.892 -39.174 28.933 1.00 86.00 226 LYS A C 1
ATOM 1831 O O . LYS A 1 226 ? -18.109 -40.195 29.581 1.00 86.00 226 LYS A O 1
ATOM 1836 N N . VAL A 1 227 ? -16.661 -38.707 28.725 1.00 89.81 227 VAL A N 1
ATOM 1837 C CA . VAL A 1 227 ? -15.446 -39.365 29.229 1.00 89.81 227 VAL A CA 1
ATOM 1838 C C . VAL A 1 227 ? -14.960 -38.686 30.506 1.00 89.81 227 VAL A C 1
ATOM 1840 O O . VAL A 1 227 ? -14.739 -37.476 30.534 1.00 89.81 227 VAL A O 1
ATOM 1843 N N . GLU A 1 228 ? -14.752 -39.474 31.556 1.00 86.69 228 GLU A N 1
ATOM 1844 C CA . GLU A 1 228 ? -14.177 -39.046 32.831 1.00 86.69 228 GLU A CA 1
ATOM 1845 C C . GLU A 1 228 ? -12.773 -39.660 32.988 1.00 86.69 228 GLU A C 1
ATOM 1847 O O . GLU A 1 228 ? -12.654 -40.851 33.290 1.00 86.69 228 GLU A O 1
ATOM 1852 N N . PRO A 1 229 ? -11.687 -38.900 32.739 1.00 87.56 229 PRO A N 1
ATOM 1853 C CA . PRO A 1 229 ? -10.326 -39.418 32.860 1.00 87.56 229 PRO A CA 1
ATOM 1854 C C . PRO A 1 229 ? -9.944 -39.699 34.324 1.00 87.56 229 PRO A C 1
ATOM 1856 O O . PRO A 1 229 ? -10.355 -38.988 35.243 1.00 87.56 229 PRO A O 1
ATOM 1859 N N . LYS A 1 230 ? -9.126 -40.736 34.552 1.00 86.38 230 LYS A N 1
ATOM 1860 C CA . LYS A 1 230 ? -8.563 -41.062 35.874 1.00 86.38 230 LYS A CA 1
ATOM 1861 C C . LYS A 1 230 ? -7.532 -40.007 36.300 1.00 86.38 230 LYS A C 1
ATOM 1863 O O . LYS A 1 230 ? -6.906 -39.349 35.471 1.00 86.38 230 LYS A O 1
ATOM 1868 N N . ALA A 1 231 ? -7.320 -39.866 37.611 1.00 78.06 231 ALA A N 1
ATOM 1869 C CA . ALA A 1 231 ? -6.380 -38.894 38.169 1.00 78.06 231 ALA A CA 1
ATOM 1870 C C . ALA A 1 231 ? -4.969 -39.033 37.560 1.00 78.06 231 ALA A C 1
ATOM 1872 O O . ALA A 1 231 ? -4.400 -40.123 37.539 1.00 78.06 231 ALA A O 1
ATOM 1873 N N . GLY A 1 232 ? -4.407 -37.915 37.090 1.00 80.00 232 GLY A N 1
ATOM 1874 C CA . GLY A 1 232 ? -3.091 -37.870 36.442 1.00 80.00 232 GLY A CA 1
ATOM 1875 C C . GLY A 1 232 ? -3.118 -37.996 34.915 1.00 80.00 232 GLY A C 1
ATOM 1876 O O . GLY A 1 232 ? -2.057 -37.905 34.303 1.00 80.00 232 GLY A O 1
ATOM 1877 N N . TYR A 1 233 ? -4.297 -38.142 34.306 1.00 82.12 233 TYR A N 1
ATOM 1878 C CA . TYR A 1 233 ? -4.486 -38.190 32.857 1.00 82.12 233 TYR A CA 1
ATOM 1879 C C . TYR A 1 233 ? -5.504 -37.145 32.389 1.00 82.12 233 TYR A C 1
ATOM 1881 O O . TYR A 1 233 ? -6.451 -36.817 33.101 1.00 82.12 233 TYR A O 1
ATOM 1889 N N . GLU A 1 234 ? -5.316 -36.640 31.175 1.00 87.62 234 GLU A N 1
ATOM 1890 C CA . GLU A 1 234 ? -6.252 -35.770 30.464 1.00 87.62 234 GLU A CA 1
ATOM 1891 C C . GLU A 1 234 ? -6.776 -36.504 29.225 1.00 87.62 234 GLU A C 1
ATOM 1893 O O . GLU A 1 234 ? -6.014 -37.182 28.532 1.00 87.62 234 GLU A O 1
ATOM 1898 N N . PHE A 1 235 ? -8.083 -36.414 28.970 1.00 87.38 235 PHE A N 1
ATOM 1899 C CA . PHE A 1 235 ? -8.718 -37.011 27.795 1.00 87.38 235 PHE A CA 1
ATOM 1900 C C . PHE A 1 235 ? -8.336 -36.218 26.542 1.00 87.38 235 PHE A C 1
ATOM 1902 O O . PHE A 1 235 ? -8.618 -35.025 26.455 1.00 87.38 235 PHE A O 1
ATOM 1909 N N . THR A 1 236 ? -7.709 -36.879 25.571 1.00 83.88 236 THR A N 1
ATOM 1910 C CA . THR A 1 236 ? -7.219 -36.233 24.343 1.00 83.88 236 THR A CA 1
ATOM 1911 C C . THR A 1 236 ? -8.182 -36.367 23.165 1.00 83.88 236 THR A C 1
ATOM 1913 O O . THR A 1 236 ? -8.024 -35.663 22.172 1.00 83.88 236 THR A O 1
ATOM 1916 N N . GLY A 1 237 ? -9.178 -37.252 23.258 1.00 87.44 237 GLY A N 1
ATOM 1917 C CA . GLY A 1 237 ? -10.145 -37.527 22.193 1.00 87.44 237 GLY A CA 1
ATOM 1918 C C . GLY A 1 237 ? -10.412 -39.022 22.011 1.00 87.44 237 GLY A C 1
ATOM 1919 O O . GLY A 1 237 ? -9.896 -39.854 22.754 1.00 87.44 237 GLY A O 1
ATOM 1920 N N . TRP A 1 238 ? -11.224 -39.366 21.015 1.00 87.88 238 TRP A N 1
ATOM 1921 C CA . TRP A 1 238 ? -11.457 -40.749 20.585 1.00 87.88 238 TRP A CA 1
ATOM 1922 C C . TRP A 1 238 ? -10.469 -41.141 19.476 1.00 87.88 238 TRP A C 1
ATOM 1924 O O . TRP A 1 238 ? -9.992 -40.279 18.740 1.00 87.88 238 TRP A O 1
ATOM 1934 N N . ASP A 1 239 ? -10.179 -42.434 19.331 1.00 84.38 239 ASP A N 1
ATOM 1935 C CA . ASP A 1 239 ? -9.326 -42.982 18.264 1.00 84.38 239 ASP A CA 1
ATOM 1936 C C . ASP A 1 239 ? -9.841 -42.672 16.846 1.00 84.38 239 ASP A C 1
ATOM 1938 O O . ASP A 1 239 ? -9.057 -42.456 15.921 1.00 84.38 239 ASP A O 1
ATOM 1942 N N . LYS A 1 240 ? -11.164 -42.613 16.690 1.00 82.75 240 LYS A N 1
ATOM 1943 C CA . LYS A 1 240 ? -11.882 -42.119 15.513 1.00 82.75 240 LYS A CA 1
ATOM 1944 C C . LYS A 1 240 ? -12.894 -41.088 15.986 1.00 82.75 240 LYS A C 1
ATOM 1946 O O . LYS A 1 240 ? -13.498 -41.278 17.033 1.00 82.75 240 LYS A O 1
ATOM 1951 N N . ASN A 1 241 ? -13.102 -40.010 15.233 1.00 81.38 241 ASN A N 1
ATOM 1952 C CA . ASN A 1 241 ? -14.093 -39.006 15.617 1.00 81.38 241 ASN A CA 1
ATOM 1953 C C . ASN A 1 241 ? -15.513 -39.596 15.491 1.00 81.38 241 ASN A C 1
ATOM 1955 O O . ASN A 1 241 ? -15.906 -39.924 14.369 1.00 81.38 241 ASN A O 1
ATOM 1959 N N . PRO A 1 242 ? -16.274 -39.748 16.592 1.00 79.81 242 PRO A N 1
ATOM 1960 C CA . PRO A 1 242 ? -17.638 -40.255 16.521 1.00 79.81 242 PRO A CA 1
ATOM 1961 C C . PRO A 1 242 ? -18.625 -39.193 16.023 1.00 79.81 242 PRO A C 1
ATOM 1963 O O . PRO A 1 242 ? -19.681 -39.558 15.523 1.00 79.81 242 PRO A O 1
ATOM 1966 N N . ASN A 1 243 ? -18.296 -37.899 16.111 1.00 74.69 243 ASN A N 1
ATOM 1967 C CA . ASN A 1 243 ? -19.184 -36.829 15.656 1.00 74.69 243 ASN A CA 1
ATOM 1968 C C . ASN A 1 243 ? -19.241 -36.793 14.127 1.00 74.69 243 ASN A C 1
ATOM 1970 O O . ASN A 1 243 ? -18.202 -36.771 13.465 1.00 74.69 243 ASN A O 1
ATOM 1974 N N . ASP A 1 244 ? -20.459 -36.751 13.588 1.00 69.06 244 ASP A N 1
ATOM 1975 C CA . ASP A 1 244 ? -20.748 -36.791 12.152 1.00 69.06 244 ASP A CA 1
ATOM 1976 C C . ASP A 1 244 ? -20.291 -38.090 11.450 1.00 69.06 244 ASP A C 1
ATOM 1978 O O . ASP A 1 244 ? -20.138 -38.138 10.227 1.00 69.06 244 ASP A O 1
ATOM 1982 N N . TYR A 1 245 ? -20.088 -39.173 12.213 1.00 76.69 245 TYR A N 1
ATOM 1983 C CA . TYR A 1 245 ? -19.708 -40.466 11.652 1.00 76.69 245 TYR A CA 1
ATOM 1984 C C . TYR A 1 245 ? -20.893 -41.118 10.930 1.00 76.69 245 TYR A C 1
ATOM 1986 O O . TYR A 1 245 ? -21.899 -41.458 11.555 1.00 76.69 245 TYR A O 1
ATOM 1994 N N . GLY A 1 246 ? -20.757 -41.306 9.614 1.00 73.88 246 GLY A N 1
ATOM 1995 C CA . GLY A 1 246 ? -21.703 -42.064 8.801 1.00 73.88 246 GLY A CA 1
ATOM 1996 C C . GLY A 1 246 ? -21.564 -43.559 9.070 1.00 73.88 246 GLY A C 1
ATOM 1997 O O . GLY A 1 246 ? -20.524 -44.159 8.787 1.00 73.88 246 GLY A O 1
ATOM 1998 N N . VAL A 1 247 ? -22.608 -44.163 9.627 1.00 78.00 247 VAL A N 1
ATOM 1999 C CA . VAL A 1 247 ? -22.597 -45.570 10.027 1.00 78.00 247 VAL A CA 1
ATOM 2000 C C . VAL A 1 247 ? -22.570 -46.448 8.781 1.00 78.00 247 VAL A C 1
ATOM 2002 O O . VAL A 1 247 ? -23.491 -46.428 7.974 1.00 78.00 247 VAL A O 1
ATOM 2005 N N . THR A 1 248 ? -21.493 -47.212 8.611 1.00 74.31 248 THR A N 1
ATOM 2006 C CA . THR A 1 248 ? -21.303 -48.144 7.480 1.00 74.31 248 THR A CA 1
ATOM 2007 C C . THR A 1 248 ? -21.230 -49.607 7.927 1.00 74.31 248 THR A C 1
ATOM 2009 O O . THR A 1 248 ? -21.219 -50.505 7.089 1.00 74.31 248 THR A O 1
ATOM 2012 N N . GLY A 1 249 ? -21.190 -49.852 9.242 1.00 80.06 249 GLY A N 1
ATOM 2013 C CA . GLY A 1 249 ? -21.092 -51.172 9.859 1.00 80.06 249 GLY A CA 1
ATOM 2014 C C . GLY A 1 249 ? -20.857 -51.090 11.373 1.00 80.06 249 GLY A C 1
ATOM 2015 O O . GLY A 1 249 ? -20.783 -49.998 11.946 1.00 80.06 249 GLY A O 1
ATOM 2016 N N . GLU A 1 250 ? -20.708 -52.247 12.025 1.00 83.81 250 GLU A N 1
ATOM 2017 C CA . GLU A 1 250 ? -20.364 -52.323 13.451 1.00 83.81 250 GLU A CA 1
ATOM 2018 C C . GLU A 1 250 ? -19.018 -51.643 13.725 1.00 83.81 250 GLU A C 1
ATOM 2020 O O . GLU A 1 250 ? -17.998 -51.968 13.114 1.00 83.81 250 GLU A O 1
ATOM 2025 N N . THR A 1 251 ? -19.013 -50.676 14.642 1.00 84.31 251 THR A N 1
ATOM 2026 C CA . THR A 1 251 ? -17.843 -49.829 14.897 1.00 84.31 251 THR A CA 1
ATOM 2027 C C . THR A 1 251 ? -17.638 -49.638 16.392 1.00 84.31 251 THR A C 1
ATOM 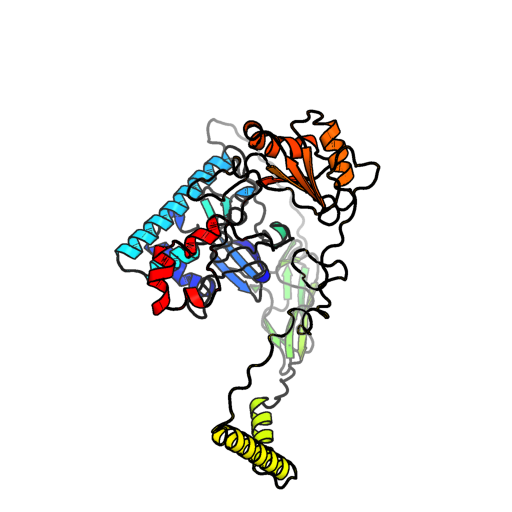2029 O O . THR A 1 251 ? -18.593 -49.465 17.148 1.00 84.31 251 THR A O 1
ATOM 2032 N N . ILE A 1 252 ? -16.374 -49.657 16.817 1.00 88.19 252 ILE A N 1
ATOM 2033 C CA . ILE A 1 252 ? -15.973 -49.387 18.197 1.00 88.19 252 ILE A CA 1
ATOM 2034 C C . ILE A 1 252 ? -15.121 -48.117 18.216 1.00 88.19 252 ILE A C 1
ATOM 2036 O O . ILE A 1 252 ? -14.160 -48.021 17.450 1.00 88.19 252 ILE A O 1
ATOM 2040 N N . PHE A 1 253 ? -15.472 -47.177 19.091 1.00 88.25 253 PHE A N 1
ATOM 2041 C CA . PHE A 1 253 ? -14.699 -45.970 19.392 1.00 88.25 253 PHE A CA 1
ATOM 2042 C C . PHE A 1 253 ? -13.995 -46.146 20.734 1.00 88.25 253 PHE A C 1
ATOM 2044 O O . PHE A 1 253 ? -14.639 -46.514 21.714 1.00 88.25 253 PHE A O 1
ATOM 2051 N N . THR A 1 254 ? -12.693 -45.878 20.805 1.00 87.88 254 THR A N 1
ATOM 2052 C CA . THR A 1 254 ? -11.889 -46.036 22.029 1.00 87.88 254 THR A CA 1
ATOM 2053 C C . THR A 1 254 ? -11.302 -44.700 22.479 1.00 87.88 254 THR A C 1
ATOM 2055 O O . THR A 1 254 ? -10.671 -43.998 21.690 1.00 87.88 254 THR A O 1
ATOM 2058 N N . ALA A 1 255 ? -11.506 -44.335 23.746 1.00 89.12 255 ALA A N 1
ATOM 2059 C CA . ALA A 1 255 ? -11.000 -43.092 24.325 1.00 89.12 255 ALA A CA 1
ATOM 2060 C C . ALA A 1 255 ? -9.465 -43.104 24.497 1.00 89.12 255 ALA A C 1
ATOM 2062 O O . ALA A 1 255 ? -8.876 -44.112 24.893 1.00 89.12 255 ALA A O 1
ATOM 2063 N N . GLN A 1 256 ? -8.817 -41.969 24.219 1.00 85.81 256 GLN A N 1
ATOM 2064 C CA . GLN A 1 256 ? -7.371 -41.759 24.329 1.00 85.81 256 GLN A CA 1
ATOM 2065 C C . GLN A 1 256 ? -7.020 -40.715 25.401 1.00 85.81 256 GLN A C 1
ATOM 2067 O O . GLN A 1 256 ? -7.802 -39.805 25.691 1.00 85.81 256 GLN A O 1
ATOM 2072 N N . TYR A 1 257 ? -5.829 -40.860 25.995 1.00 89.00 257 TYR A N 1
ATOM 2073 C CA . TYR A 1 257 ? -5.394 -40.099 27.169 1.00 89.00 257 TYR A CA 1
ATOM 2074 C C . TYR A 1 257 ? -3.914 -39.702 27.100 1.00 89.00 257 TYR A C 1
ATOM 2076 O O . TYR A 1 257 ? -3.093 -40.450 26.570 1.00 89.00 257 TYR A O 1
ATOM 2084 N N . SER A 1 258 ? -3.562 -38.576 27.729 1.00 81.75 258 SER A N 1
ATOM 2085 C CA . SER A 1 258 ? -2.180 -38.110 27.926 1.00 81.75 258 SER A CA 1
ATOM 2086 C C . SER A 1 258 ? -1.887 -37.853 29.414 1.00 81.75 258 SER A C 1
ATOM 2088 O O . SER A 1 258 ? -2.766 -37.354 30.116 1.00 81.75 258 SER A O 1
ATOM 2090 N N . PRO A 1 259 ? -0.684 -38.171 29.935 1.00 80.94 259 PRO A N 1
ATOM 2091 C CA . PRO A 1 259 ? -0.328 -37.911 31.330 1.00 80.94 259 PRO A CA 1
ATOM 2092 C C . PRO A 1 259 ? -0.156 -36.409 31.616 1.00 80.94 259 PRO A C 1
ATOM 2094 O O . PRO A 1 259 ? 0.500 -35.687 30.864 1.00 80.94 259 PRO A O 1
ATOM 2097 N N . ILE A 1 260 ? -0.693 -35.945 32.746 1.00 76.00 260 ILE A N 1
ATOM 2098 C CA . ILE A 1 260 ? -0.556 -34.564 33.228 1.00 76.00 260 ILE A CA 1
ATOM 2099 C C . ILE A 1 260 ? 0.803 -34.429 33.930 1.00 76.00 260 ILE A C 1
ATOM 2101 O O . ILE A 1 260 ? 0.971 -34.842 35.079 1.00 76.00 260 ILE A O 1
ATOM 2105 N N . VAL A 1 261 ? 1.793 -33.849 33.247 1.00 69.31 261 VAL A N 1
ATOM 2106 C CA . VAL A 1 261 ? 3.112 -33.557 33.834 1.00 69.31 261 VAL A CA 1
ATOM 2107 C C . VAL A 1 261 ? 3.058 -32.188 34.532 1.00 69.31 261 VAL A C 1
ATOM 2109 O O . VAL A 1 261 ? 2.809 -31.185 33.861 1.00 69.31 261 VAL A O 1
ATOM 2112 N N . PRO A 1 262 ? 3.289 -32.085 35.857 1.00 58.62 262 PRO A N 1
ATOM 2113 C CA . PRO A 1 262 ? 3.266 -30.794 36.537 1.00 58.62 262 PRO A CA 1
ATOM 2114 C C . PRO A 1 262 ? 4.446 -29.911 36.086 1.00 58.62 262 PRO A C 1
ATOM 2116 O O . PRO A 1 262 ? 5.560 -30.414 35.904 1.00 58.62 262 PRO A O 1
ATOM 2119 N N . PRO A 1 263 ? 4.255 -28.587 35.930 1.00 51.09 263 PRO A N 1
ATOM 2120 C CA . PRO A 1 263 ? 5.323 -27.699 35.492 1.00 51.09 263 PRO A CA 1
ATOM 2121 C C . PRO A 1 263 ? 6.425 -27.594 36.553 1.00 51.09 263 PRO A C 1
ATOM 2123 O O . PRO A 1 263 ? 6.179 -27.288 37.721 1.00 51.09 263 PRO A O 1
ATOM 2126 N N . ILE A 1 264 ? 7.672 -27.799 36.127 1.00 53.78 264 ILE A N 1
ATOM 2127 C CA . ILE A 1 264 ? 8.867 -27.583 36.947 1.00 53.78 264 ILE A CA 1
ATOM 2128 C C . ILE A 1 264 ? 8.939 -26.092 37.307 1.00 53.78 264 ILE A C 1
ATOM 2130 O O . ILE A 1 264 ? 9.174 -25.240 36.447 1.00 53.78 264 ILE A O 1
ATOM 2134 N N . THR A 1 265 ? 8.776 -25.759 38.587 1.00 49.88 265 THR A N 1
ATOM 2135 C CA . THR A 1 265 ? 8.866 -24.388 39.104 1.00 49.88 265 THR A CA 1
ATOM 2136 C C . THR A 1 265 ? 10.309 -23.871 39.047 1.00 49.88 265 THR A C 1
ATOM 2138 O O . THR A 1 265 ? 11.085 -23.946 39.999 1.00 49.88 265 THR A O 1
ATOM 2141 N N . ARG A 1 266 ? 10.715 -23.295 37.910 1.00 58.56 266 ARG A N 1
ATOM 2142 C CA . ARG A 1 266 ? 11.955 -22.508 37.843 1.00 58.56 266 ARG A CA 1
ATOM 2143 C C . ARG A 1 266 ? 11.732 -21.178 38.569 1.00 58.56 266 ARG A C 1
ATOM 2145 O O . ARG A 1 266 ? 10.886 -20.389 38.164 1.00 58.56 266 ARG A O 1
ATOM 2152 N N . LEU A 1 267 ? 12.501 -20.918 39.636 1.00 59.50 267 LEU A N 1
ATOM 2153 C CA . LEU A 1 267 ? 12.483 -19.617 40.322 1.00 59.50 267 LEU A CA 1
ATOM 2154 C C . LEU A 1 267 ? 12.646 -18.464 39.305 1.00 59.50 267 LEU A C 1
ATOM 2156 O O . LEU A 1 267 ? 13.573 -18.541 38.490 1.00 59.50 267 LEU A O 1
ATOM 2160 N N . PRO A 1 268 ? 11.832 -17.392 39.391 1.00 73.00 268 PRO A N 1
ATOM 2161 C CA . PRO A 1 268 ? 11.895 -16.263 38.470 1.00 73.00 268 PRO A CA 1
ATOM 2162 C C . PRO A 1 268 ? 13.293 -15.650 38.384 1.00 73.00 268 PRO A C 1
ATOM 2164 O O . PRO A 1 268 ? 13.975 -15.482 39.403 1.00 73.00 268 PRO A O 1
ATOM 2167 N N . TRP A 1 269 ? 13.711 -15.281 37.171 1.00 75.31 269 TRP A N 1
ATOM 2168 C CA . TRP A 1 269 ? 15.059 -14.775 36.898 1.00 75.31 269 TRP A CA 1
ATOM 2169 C C . TRP A 1 269 ? 15.414 -13.555 37.761 1.00 75.31 269 TRP A C 1
ATOM 2171 O O . TRP A 1 269 ? 16.536 -13.471 38.253 1.00 75.31 269 TRP A O 1
ATOM 2181 N N . TYR A 1 270 ? 14.446 -12.680 38.056 1.00 73.62 270 TYR A N 1
ATOM 2182 C CA . TYR A 1 270 ? 14.663 -11.488 38.878 1.00 73.62 270 TYR A CA 1
ATOM 2183 C C . TYR A 1 270 ? 15.044 -11.824 40.328 1.00 73.62 270 TYR A C 1
ATOM 2185 O O . TYR A 1 270 ? 15.844 -11.108 40.922 1.00 73.62 270 TYR A O 1
ATOM 2193 N N . LYS A 1 271 ? 14.548 -12.937 40.898 1.00 77.69 271 LYS A N 1
ATOM 2194 C CA . LYS A 1 271 ? 14.955 -13.392 42.243 1.00 77.69 271 LYS A CA 1
ATOM 2195 C C . LYS A 1 271 ? 16.369 -13.970 42.241 1.00 77.69 271 LYS A C 1
ATOM 2197 O O . LYS A 1 271 ? 17.105 -13.792 43.209 1.00 77.69 271 LYS A O 1
ATOM 2202 N N . ARG A 1 272 ? 16.771 -14.640 41.155 1.00 76.00 272 ARG A N 1
ATOM 2203 C CA . ARG A 1 272 ? 18.150 -15.130 40.971 1.00 76.00 272 ARG A CA 1
ATOM 2204 C C . ARG A 1 272 ? 19.119 -13.965 40.785 1.00 76.00 272 ARG A C 1
ATOM 2206 O O . ARG A 1 272 ? 20.157 -13.933 41.436 1.00 76.00 272 ARG A O 1
ATOM 2213 N N . PHE A 1 273 ? 18.728 -12.986 39.975 1.00 75.88 273 PHE A N 1
ATOM 2214 C CA . PHE A 1 273 ? 19.466 -11.750 39.750 1.00 75.88 273 PHE A CA 1
ATOM 2215 C C . PHE A 1 273 ? 19.624 -10.936 41.039 1.00 75.88 273 PHE A C 1
ATOM 2217 O O . PHE A 1 273 ? 20.739 -10.565 41.384 1.00 75.88 273 PHE A O 1
ATOM 2224 N N . TRP A 1 274 ? 18.553 -10.745 41.816 1.00 75.44 274 TRP A N 1
ATOM 2225 C CA . TRP A 1 274 ? 18.629 -10.050 43.105 1.00 75.44 274 TRP A CA 1
ATOM 2226 C C . TRP A 1 274 ? 19.510 -10.772 44.125 1.00 75.44 274 TRP A C 1
ATOM 2228 O O . TRP A 1 274 ? 20.257 -10.125 44.854 1.00 75.44 274 TRP A O 1
ATOM 2238 N N . ASN A 1 275 ? 19.473 -12.106 44.173 1.00 73.06 275 ASN A N 1
ATOM 2239 C CA . ASN A 1 275 ? 20.359 -12.869 45.054 1.00 73.06 275 ASN A CA 1
ATOM 2240 C C . ASN A 1 275 ? 21.830 -12.794 44.616 1.00 73.06 275 ASN A C 1
ATOM 2242 O O . ASN A 1 275 ? 22.708 -12.703 45.474 1.00 73.06 275 ASN A O 1
ATOM 2246 N N . TRP A 1 276 ? 22.101 -12.783 43.308 1.00 74.50 276 TRP A N 1
ATOM 2247 C CA . TRP A 1 276 ? 23.440 -12.551 42.761 1.00 74.50 276 TRP A CA 1
ATOM 2248 C C . TRP A 1 276 ? 23.941 -11.136 43.081 1.00 74.50 276 TRP A C 1
ATOM 2250 O O . TRP A 1 276 ? 25.023 -10.984 43.646 1.00 74.50 276 TRP A O 1
ATOM 2260 N N . LEU A 1 277 ? 23.117 -10.113 42.833 1.00 71.62 277 LEU A N 1
ATOM 2261 C CA . LEU A 1 277 ? 23.423 -8.712 43.123 1.00 71.62 277 LEU A CA 1
ATOM 2262 C C . LEU A 1 277 ? 23.672 -8.494 44.623 1.00 71.62 277 LEU A C 1
ATOM 2264 O O . LEU A 1 277 ? 24.636 -7.847 45.017 1.00 71.62 277 LEU A O 1
ATOM 2268 N N . ARG A 1 278 ? 22.854 -9.098 45.492 1.00 72.56 278 ARG A N 1
ATOM 2269 C CA . ARG A 1 278 ? 23.034 -9.020 46.947 1.00 72.56 278 ARG A CA 1
ATOM 2270 C C . ARG A 1 278 ? 24.354 -9.655 47.397 1.00 72.56 278 ARG A C 1
ATOM 2272 O O . ARG A 1 278 ? 25.050 -9.077 48.229 1.00 72.56 278 ARG A O 1
ATOM 2279 N N . ASN A 1 279 ? 24.730 -10.800 46.826 1.00 66.00 279 ASN A N 1
ATOM 2280 C CA . ASN A 1 279 ? 26.024 -11.432 47.104 1.00 66.00 279 ASN A CA 1
ATOM 2281 C C . ASN A 1 279 ? 27.217 -10.623 46.565 1.00 66.00 279 ASN A C 1
ATOM 2283 O O . ASN A 1 279 ? 28.304 -10.720 47.134 1.00 66.00 279 ASN A O 1
ATOM 2287 N N . LEU A 1 280 ? 27.016 -9.793 45.536 1.00 66.25 280 LEU A N 1
ATOM 2288 C CA . LEU A 1 280 ? 28.026 -8.878 44.996 1.00 66.25 280 LEU A CA 1
ATOM 2289 C C . LEU A 1 280 ? 28.420 -7.777 46.000 1.00 66.25 280 LEU A C 1
ATOM 2291 O O . LEU A 1 280 ? 29.595 -7.435 46.105 1.00 66.25 280 LEU A O 1
ATOM 2295 N N . PHE A 1 281 ? 27.455 -7.248 46.764 1.00 61.31 281 PHE A N 1
ATOM 2296 C CA . PHE A 1 281 ? 27.677 -6.142 47.710 1.00 61.31 281 PHE A CA 1
ATOM 2297 C C . PHE A 1 281 ? 27.957 -6.588 49.160 1.00 61.31 281 PHE A C 1
ATOM 2299 O O . PHE A 1 281 ? 28.646 -5.876 49.894 1.00 61.31 281 PHE A O 1
ATOM 2306 N N . LEU A 1 282 ? 27.464 -7.760 49.585 1.00 61.69 282 LEU A N 1
ATOM 2307 C CA . LEU A 1 282 ? 27.601 -8.275 50.963 1.00 61.69 282 LEU A CA 1
ATOM 2308 C C . LEU A 1 282 ? 28.607 -9.434 51.111 1.00 61.69 282 LEU A C 1
ATOM 2310 O O . LEU A 1 282 ? 28.909 -9.843 52.234 1.00 61.69 282 LEU A O 1
ATOM 2314 N N . GLY A 1 283 ? 29.141 -9.971 50.010 1.00 60.41 283 GLY A N 1
ATOM 2315 C CA . GLY A 1 283 ? 30.104 -11.073 50.027 1.00 60.41 283 GLY A CA 1
ATOM 2316 C C . GLY A 1 283 ? 31.524 -10.642 50.419 1.00 60.41 283 GLY A C 1
ATOM 2317 O O . GLY A 1 283 ? 32.027 -9.609 49.977 1.00 60.41 283 GLY A O 1
ATOM 2318 N N . LYS A 1 284 ? 32.219 -11.464 51.218 1.00 58.53 284 LYS A N 1
ATOM 2319 C CA . LYS A 1 284 ? 33.647 -11.302 51.567 1.00 58.53 284 LYS A CA 1
ATOM 2320 C C . LYS A 1 284 ? 34.564 -11.777 50.422 1.00 58.53 284 LYS A C 1
ATOM 2322 O O . LYS A 1 284 ? 35.376 -12.675 50.615 1.00 58.53 284 LYS A O 1
ATOM 2327 N N . GLY A 1 285 ? 34.386 -11.231 49.218 1.00 62.12 285 GLY A N 1
ATOM 2328 C CA . GLY A 1 285 ? 35.097 -11.657 48.006 1.00 62.12 285 GLY A CA 1
ATOM 2329 C C . GLY A 1 285 ? 35.898 -10.544 47.325 1.00 62.12 285 GLY A C 1
ATOM 2330 O O . GLY A 1 285 ? 35.580 -9.362 47.448 1.00 62.12 285 GLY A O 1
ATOM 2331 N N . CYS A 1 286 ? 36.917 -10.946 46.558 1.00 64.06 286 CYS A N 1
ATOM 2332 C CA . CYS A 1 286 ? 37.869 -10.083 45.840 1.00 64.06 286 CYS A CA 1
ATOM 2333 C C . CYS A 1 286 ? 37.199 -9.046 44.903 1.00 64.06 286 CYS A C 1
ATOM 2335 O O . CYS A 1 286 ? 37.747 -7.968 44.676 1.00 64.06 286 CYS A O 1
ATOM 2337 N N . LEU A 1 287 ? 35.964 -9.301 44.447 1.00 60.56 287 LEU A N 1
ATOM 2338 C CA . LEU A 1 287 ? 35.191 -8.375 43.608 1.00 60.56 287 LEU A CA 1
ATOM 2339 C C . LEU A 1 287 ? 34.884 -7.023 44.278 1.00 60.56 287 LEU A C 1
ATOM 2341 O O . LEU A 1 287 ? 34.718 -6.020 43.588 1.00 60.56 287 LEU A O 1
ATOM 2345 N N . LYS A 1 288 ? 34.851 -6.969 45.616 1.00 67.69 288 LYS A N 1
ATOM 2346 C CA . LYS A 1 288 ? 34.632 -5.719 46.357 1.00 67.69 288 LYS A CA 1
ATOM 2347 C C . LYS A 1 288 ? 35.808 -4.748 46.201 1.00 67.69 288 LYS A C 1
ATOM 2349 O O . LYS A 1 288 ? 35.592 -3.542 46.128 1.00 67.69 288 LYS A O 1
ATOM 2354 N N . TRP A 1 289 ? 37.033 -5.273 46.112 1.00 73.62 289 TRP A N 1
ATOM 2355 C CA . TRP A 1 289 ? 38.235 -4.469 45.883 1.00 73.62 289 TRP A CA 1
ATOM 2356 C C . TRP A 1 289 ? 38.252 -3.891 44.464 1.00 73.62 289 TRP A C 1
ATOM 2358 O O 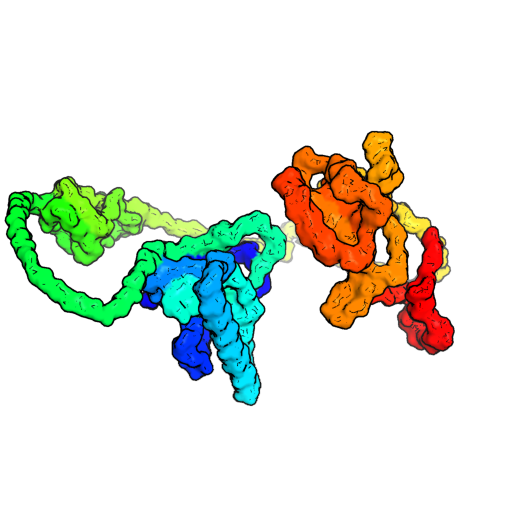. TRP A 1 289 ? 38.510 -2.703 44.296 1.00 73.62 289 TRP A O 1
ATOM 2368 N N . LEU A 1 290 ? 37.856 -4.689 43.465 1.00 75.31 290 LEU A N 1
ATOM 2369 C CA . LEU A 1 290 ? 37.702 -4.229 42.081 1.00 75.31 290 LEU A CA 1
ATOM 2370 C C . LEU A 1 290 ? 36.666 -3.097 41.968 1.00 75.31 290 LEU A C 1
ATOM 2372 O O . LEU A 1 290 ? 36.901 -2.108 41.281 1.00 75.31 290 LEU A O 1
ATOM 2376 N N . LEU A 1 291 ? 35.538 -3.217 42.674 1.00 77.44 291 LEU A N 1
ATOM 2377 C CA . LEU A 1 291 ? 34.474 -2.212 42.645 1.00 77.44 291 LEU A CA 1
ATOM 2378 C C . LEU A 1 291 ? 34.900 -0.899 43.330 1.00 77.44 291 LEU A C 1
ATOM 2380 O O . LEU A 1 291 ? 34.582 0.181 42.837 1.00 77.44 291 LEU A O 1
ATOM 2384 N N . TRP A 1 292 ? 35.682 -0.978 44.412 1.00 79.88 292 TRP A N 1
ATOM 2385 C CA . TRP A 1 292 ? 36.313 0.193 45.037 1.00 79.88 292 TRP A CA 1
ATOM 2386 C C . TRP A 1 292 ? 37.359 0.853 44.133 1.00 79.88 292 TRP A C 1
ATOM 2388 O O . TRP A 1 292 ? 37.418 2.078 44.071 1.00 79.88 292 TRP A O 1
ATOM 2398 N N . LEU A 1 293 ? 38.142 0.063 43.396 1.00 84.94 293 LEU A N 1
ATOM 2399 C CA . LEU A 1 293 ? 39.118 0.571 42.432 1.00 84.94 293 LEU A CA 1
ATOM 2400 C C . LEU A 1 293 ? 38.431 1.295 41.265 1.00 84.94 293 LEU A C 1
ATOM 2402 O O . LEU A 1 293 ? 38.862 2.377 40.875 1.00 84.94 293 LEU A O 1
ATOM 2406 N N . LEU A 1 294 ? 37.321 0.749 40.761 1.00 86.94 294 LEU A N 1
ATOM 2407 C CA . LEU A 1 294 ? 36.494 1.390 39.735 1.00 86.94 294 LEU A CA 1
ATOM 2408 C C . LEU A 1 294 ? 35.890 2.714 40.219 1.00 86.94 294 LEU A C 1
ATOM 2410 O O . LEU A 1 294 ? 35.927 3.706 39.494 1.00 86.94 294 LEU A O 1
ATOM 2414 N N . LEU A 1 295 ? 35.382 2.753 41.454 1.00 87.94 295 LEU A N 1
ATOM 2415 C CA . LEU A 1 295 ? 34.865 3.984 42.061 1.00 87.94 295 LEU A CA 1
ATOM 2416 C C . LEU A 1 295 ? 35.959 5.039 42.259 1.00 87.94 295 LEU A C 1
ATOM 2418 O O . LEU A 1 295 ? 35.722 6.215 41.992 1.00 87.94 295 LEU A O 1
ATOM 2422 N N . LEU A 1 296 ? 37.159 4.628 42.674 1.00 90.31 296 LEU A N 1
ATOM 2423 C CA . LEU A 1 296 ? 38.317 5.515 42.794 1.00 90.31 296 LEU A CA 1
ATOM 2424 C C . LEU A 1 296 ? 38.725 6.085 41.427 1.00 90.31 296 LEU A C 1
ATOM 2426 O O . LEU A 1 296 ? 38.971 7.282 41.308 1.00 90.31 296 LEU A O 1
ATOM 2430 N N . LEU A 1 297 ? 38.753 5.253 40.386 1.00 92.38 297 LEU A N 1
ATOM 2431 C CA . LEU A 1 297 ? 39.081 5.685 39.027 1.00 92.38 297 LEU A CA 1
ATOM 2432 C C . LEU A 1 297 ? 38.048 6.683 38.486 1.00 92.38 297 LEU A C 1
ATOM 2434 O O . LEU A 1 297 ? 38.416 7.690 37.883 1.00 92.38 297 LEU A O 1
ATOM 2438 N N . LEU A 1 298 ? 36.764 6.450 38.760 1.00 91.50 298 LEU A N 1
ATOM 2439 C CA . LEU A 1 298 ? 35.690 7.363 38.377 1.00 91.50 298 LEU A CA 1
ATOM 2440 C C . LEU A 1 298 ? 35.784 8.700 39.131 1.00 91.50 298 LEU A C 1
ATOM 2442 O O . LEU A 1 298 ? 35.606 9.754 38.525 1.00 91.50 298 LEU A O 1
ATOM 2446 N N . LEU A 1 299 ? 36.150 8.676 40.418 1.00 89.50 299 LEU A N 1
ATOM 2447 C CA . LEU A 1 299 ? 36.425 9.882 41.205 1.00 89.50 299 LEU A CA 1
ATOM 2448 C C . LEU A 1 299 ? 37.608 10.679 40.629 1.00 89.50 299 LEU A C 1
ATOM 2450 O O . LEU A 1 299 ? 37.529 11.901 40.529 1.00 89.50 299 LEU A O 1
ATOM 2454 N N . ILE A 1 300 ? 38.686 10.001 40.219 1.00 88.94 300 ILE A N 1
ATOM 2455 C CA . ILE A 1 300 ? 39.862 10.633 39.603 1.00 88.94 300 ILE A CA 1
ATOM 2456 C C . ILE A 1 300 ? 39.488 11.291 38.271 1.00 88.94 300 ILE A C 1
ATOM 2458 O O . ILE A 1 300 ? 39.863 12.436 38.038 1.00 88.94 300 ILE A O 1
ATOM 2462 N N . LEU A 1 301 ? 38.713 10.616 37.417 1.00 86.75 301 LEU A N 1
ATOM 2463 C CA . LEU A 1 301 ? 38.224 11.200 36.163 1.00 86.75 301 LEU A CA 1
ATOM 2464 C C . LEU A 1 301 ? 37.352 12.437 36.405 1.00 86.75 301 LEU A C 1
ATOM 2466 O O . LEU A 1 301 ? 37.469 13.426 35.683 1.00 86.75 301 LEU A O 1
ATOM 2470 N N . LEU A 1 302 ? 36.519 12.406 37.445 1.00 86.19 302 LEU A N 1
ATOM 2471 C CA . LEU A 1 302 ? 35.668 13.528 37.827 1.00 86.19 302 LEU A CA 1
ATOM 2472 C C . LEU A 1 302 ? 36.501 14.707 38.363 1.00 86.19 302 LEU A C 1
ATOM 2474 O O . LEU A 1 302 ? 36.235 15.855 38.021 1.00 86.19 302 LEU A O 1
ATOM 2478 N N . LEU A 1 303 ? 37.572 14.431 39.112 1.00 81.75 303 LEU A N 1
ATOM 2479 C CA . LEU A 1 303 ? 38.564 15.425 39.537 1.00 81.75 303 LEU A CA 1
ATOM 2480 C C . LEU A 1 303 ? 39.343 16.021 38.356 1.00 81.75 303 LEU A C 1
ATOM 2482 O O . LEU A 1 303 ? 39.526 17.233 38.310 1.00 81.75 303 LEU A O 1
ATOM 2486 N N . ILE A 1 304 ? 39.750 15.207 37.376 1.00 78.81 304 ILE A N 1
ATOM 2487 C CA . ILE A 1 304 ? 40.391 15.680 36.137 1.00 78.81 304 ILE A CA 1
ATOM 2488 C C . ILE A 1 304 ? 39.433 16.579 35.348 1.00 78.81 304 ILE A C 1
ATOM 2490 O O . ILE A 1 304 ? 39.860 17.575 34.770 1.00 78.81 304 ILE A O 1
ATOM 2494 N N . TRP A 1 305 ? 38.140 16.256 35.335 1.00 71.19 305 TRP A N 1
ATOM 2495 C CA . TRP A 1 305 ? 37.123 17.078 34.685 1.00 71.19 305 TRP A CA 1
ATOM 2496 C C . TRP A 1 305 ? 36.907 18.416 35.408 1.00 71.19 305 TRP A C 1
ATOM 2498 O O . TRP A 1 305 ? 36.871 19.455 34.755 1.00 71.19 305 TRP A O 1
ATOM 2508 N N . LEU A 1 306 ? 36.853 18.411 36.744 1.00 74.38 306 LEU A N 1
ATOM 2509 C CA . LEU A 1 306 ? 36.705 19.623 37.561 1.00 74.38 306 LEU A CA 1
ATOM 2510 C C . LEU A 1 306 ? 37.952 20.524 37.557 1.00 74.38 306 LEU A C 1
ATOM 2512 O O . LEU A 1 306 ? 37.827 21.732 37.729 1.00 74.38 306 LEU A O 1
ATOM 2516 N N . LEU A 1 307 ? 39.145 19.956 37.353 1.00 68.56 307 LEU A N 1
ATOM 2517 C CA . LEU A 1 307 ? 40.419 20.685 37.322 1.00 68.56 307 LEU A CA 1
ATOM 2518 C C . LEU A 1 307 ? 40.846 21.130 35.910 1.00 68.56 307 LEU A C 1
ATOM 2520 O O . LEU A 1 307 ? 41.938 21.676 35.759 1.00 68.56 307 LEU A O 1
ATOM 2524 N N . ARG A 1 308 ? 40.001 20.972 34.877 1.00 61.25 308 ARG A N 1
ATOM 2525 C CA . ARG A 1 308 ? 40.202 21.599 33.552 1.00 61.25 308 ARG A CA 1
ATOM 2526 C C . ARG A 1 308 ? 39.903 23.105 33.599 1.00 61.25 308 ARG A C 1
ATOM 2528 O O . ARG A 1 308 ? 39.012 23.605 32.920 1.00 61.25 308 ARG A O 1
ATOM 2535 N N . GLY A 1 309 ? 40.657 23.826 34.422 1.00 55.28 309 GLY A N 1
ATOM 2536 C CA . GLY A 1 309 ? 40.768 25.278 34.401 1.00 55.28 309 GLY A CA 1
ATOM 2537 C C . GLY A 1 309 ? 42.072 25.677 33.720 1.00 55.28 309 GLY A C 1
ATOM 2538 O O . GLY A 1 309 ? 43.143 25.379 34.237 1.00 55.28 309 GLY A O 1
ATOM 2539 N N . CYS A 1 310 ? 41.935 26.377 32.593 1.00 56.47 310 CYS A N 1
ATOM 2540 C CA . CYS A 1 310 ? 42.982 27.015 31.793 1.00 56.47 310 CYS A CA 1
ATOM 2541 C C . CYS A 1 310 ? 43.925 26.063 31.043 1.00 56.47 310 CYS A C 1
ATOM 2543 O O . CYS A 1 310 ? 44.967 25.674 31.559 1.00 56.47 310 CYS A O 1
ATOM 2545 N N . ASP A 1 311 ? 43.634 25.825 29.760 1.00 49.31 311 ASP A N 1
ATOM 2546 C CA . ASP A 1 311 ? 44.729 25.755 28.799 1.00 49.31 311 ASP A CA 1
ATOM 2547 C C . ASP A 1 311 ? 44.384 26.451 27.479 1.00 49.31 311 ASP A C 1
ATOM 2549 O O . ASP A 1 311 ? 43.266 26.384 26.969 1.00 49.31 311 ASP A O 1
ATOM 2553 N N . SER A 1 312 ? 45.381 27.201 27.029 1.00 50.75 312 SER A N 1
ATOM 2554 C CA . SER A 1 312 ? 45.383 28.220 25.981 1.00 50.75 312 SER A CA 1
ATOM 2555 C C . SER A 1 312 ? 44.951 27.725 24.595 1.00 50.75 312 SER A C 1
ATOM 2557 O O . SER A 1 312 ? 45.220 26.588 24.205 1.00 50.75 312 SER A O 1
ATOM 2559 N N . GLU A 1 313 ? 44.306 28.614 23.828 1.00 49.56 313 GLU A N 1
ATOM 2560 C CA . GLU A 1 313 ? 43.960 28.410 22.419 1.00 49.56 313 GLU A CA 1
ATOM 2561 C C . GLU A 1 313 ? 45.184 27.960 21.609 1.00 49.56 313 GLU A C 1
ATOM 2563 O O . GLU A 1 313 ? 46.072 28.744 21.276 1.00 49.56 313 GLU A O 1
ATOM 2568 N N . ARG A 1 314 ? 45.207 26.680 21.232 1.00 43.84 314 ARG A N 1
ATOM 2569 C CA . ARG A 1 314 ? 45.957 26.225 20.064 1.00 43.84 314 ARG A CA 1
ATOM 2570 C C . ARG A 1 314 ? 44.972 26.041 18.927 1.00 43.84 314 ARG A C 1
ATOM 2572 O O . ARG A 1 314 ? 44.200 25.082 18.916 1.00 43.84 314 ARG A O 1
ATOM 2579 N N . VAL A 1 315 ? 45.032 26.960 17.968 1.00 46.78 315 VAL A N 1
ATOM 2580 C CA . VAL A 1 315 ? 44.451 26.783 16.636 1.00 46.78 315 VAL A CA 1
ATOM 2581 C C . VAL A 1 315 ? 44.998 25.471 16.075 1.00 46.78 315 VAL A C 1
ATOM 2583 O O . VAL A 1 315 ? 46.202 25.333 15.857 1.00 46.78 315 VAL A O 1
ATOM 2586 N N . ARG A 1 316 ? 44.124 24.478 15.900 1.00 40.19 316 ARG A N 1
ATOM 2587 C CA . ARG A 1 316 ? 44.466 23.261 15.162 1.00 40.19 316 ARG A CA 1
ATOM 2588 C C . ARG A 1 316 ? 44.367 23.567 13.665 1.00 40.19 316 ARG A C 1
ATOM 2590 O O . ARG A 1 316 ? 43.436 24.275 13.276 1.00 40.19 316 ARG A O 1
ATOM 2597 N N . PRO A 1 317 ? 45.276 23.048 12.824 1.00 45.78 317 PRO A N 1
ATOM 2598 C CA . PRO A 1 317 ? 45.077 23.098 11.385 1.00 45.78 317 PRO A CA 1
ATOM 2599 C C . PRO A 1 317 ? 43.825 22.287 11.035 1.00 45.78 317 PRO A C 1
ATOM 2601 O O . PRO A 1 317 ? 43.567 21.246 11.643 1.00 45.78 317 PRO A O 1
ATOM 2604 N N . ILE A 1 318 ? 43.053 22.779 10.069 1.00 41.75 318 ILE A N 1
ATOM 2605 C CA . ILE A 1 318 ? 41.916 22.065 9.481 1.00 41.75 318 ILE A CA 1
ATOM 2606 C C . ILE A 1 318 ? 42.451 20.737 8.906 1.00 41.75 318 ILE A C 1
ATOM 2608 O O . ILE A 1 318 ? 43.377 20.793 8.094 1.00 41.75 318 ILE A O 1
ATOM 2612 N N . PRO A 1 319 ? 41.938 19.558 9.308 1.00 41.56 319 PRO A N 1
ATOM 2613 C CA . PRO A 1 319 ? 42.331 18.298 8.685 1.00 41.56 319 PRO A CA 1
ATOM 2614 C C . PRO A 1 319 ? 41.812 18.242 7.245 1.00 41.56 319 PRO A C 1
ATOM 2616 O O . PRO A 1 319 ? 40.695 18.689 6.969 1.00 41.56 319 PRO A O 1
ATOM 2619 N N . SER A 1 320 ? 42.608 17.679 6.333 1.00 49.25 320 SER A N 1
ATOM 2620 C CA . SER A 1 320 ? 42.149 17.352 4.978 1.00 49.25 320 SER A CA 1
ATOM 2621 C C . SER A 1 320 ? 40.926 16.423 5.038 1.00 49.25 320 SER A C 1
ATOM 2623 O O . SER A 1 320 ? 40.902 15.530 5.884 1.00 49.25 320 SER A O 1
ATOM 2625 N N . PRO A 1 321 ? 39.916 16.569 4.156 1.00 49.22 321 PRO A N 1
ATOM 2626 C CA . PRO A 1 321 ? 38.596 15.961 4.369 1.00 49.22 321 PRO A CA 1
ATOM 2627 C C . PRO A 1 321 ? 38.500 14.435 4.203 1.00 49.22 321 PRO A C 1
ATOM 2629 O O . PRO A 1 321 ? 37.383 13.919 4.206 1.00 49.22 321 PRO A O 1
ATOM 2632 N N . ILE A 1 322 ? 39.604 13.714 3.990 1.00 49.91 322 ILE A N 1
ATOM 2633 C CA . ILE A 1 322 ? 39.549 12.357 3.419 1.00 49.91 322 ILE A CA 1
ATOM 2634 C C . ILE A 1 322 ? 40.022 11.249 4.377 1.00 49.91 322 ILE A C 1
ATOM 2636 O O . ILE A 1 322 ? 39.557 10.125 4.235 1.00 49.91 322 ILE A O 1
ATOM 2640 N N . ASP A 1 323 ? 40.806 11.530 5.421 1.00 48.03 323 ASP A N 1
ATOM 2641 C CA . ASP A 1 323 ? 41.456 10.436 6.172 1.00 48.03 323 ASP A CA 1
ATOM 2642 C C . ASP A 1 323 ? 40.697 9.917 7.417 1.00 48.03 323 ASP A C 1
ATOM 2644 O O . ASP A 1 323 ? 41.102 8.917 8.005 1.00 48.03 323 ASP A O 1
ATOM 2648 N N . ASP A 1 324 ? 39.556 10.509 7.798 1.00 42.88 324 ASP A N 1
ATOM 2649 C CA . ASP A 1 324 ? 38.904 10.226 9.094 1.00 42.88 324 ASP A CA 1
ATOM 2650 C C . ASP A 1 324 ? 37.483 9.621 8.994 1.00 42.88 324 ASP A C 1
ATOM 2652 O O . ASP A 1 324 ? 36.557 10.045 9.697 1.00 42.88 324 ASP A O 1
ATOM 2656 N N . LYS A 1 325 ? 37.258 8.597 8.156 1.00 51.25 325 LYS A N 1
ATOM 2657 C CA . LYS A 1 325 ? 35.999 7.813 8.203 1.00 51.25 325 LYS A CA 1
ATOM 2658 C C . LYS A 1 325 ? 36.234 6.297 8.301 1.00 51.25 325 LYS A C 1
ATOM 2660 O O . LYS A 1 325 ? 36.061 5.589 7.315 1.00 51.25 325 LYS A O 1
ATOM 2665 N N . PRO A 1 326 ? 36.504 5.762 9.508 1.00 45.47 326 PRO A N 1
ATOM 2666 C CA . PRO A 1 326 ? 36.668 4.320 9.733 1.00 45.47 326 PRO A CA 1
ATOM 2667 C C . PRO A 1 326 ? 35.378 3.502 9.543 1.00 45.47 326 PRO A C 1
ATOM 2669 O O . PRO A 1 326 ? 35.420 2.282 9.539 1.00 45.47 326 PRO A O 1
ATOM 2672 N N . TRP A 1 327 ? 34.219 4.159 9.441 1.00 47.25 327 TRP A N 1
ATOM 2673 C CA . TRP A 1 327 ? 32.891 3.525 9.440 1.00 47.25 327 TRP A CA 1
ATOM 2674 C C . TRP A 1 327 ? 32.288 3.312 8.045 1.00 47.25 327 TRP A C 1
ATOM 2676 O O . TRP A 1 327 ? 31.180 2.796 7.960 1.00 47.25 327 TRP A O 1
ATOM 2686 N N . ILE A 1 328 ? 32.969 3.734 6.972 1.00 47.81 328 ILE A N 1
ATOM 2687 C CA . ILE A 1 328 ? 32.472 3.573 5.591 1.00 47.81 328 ILE A CA 1
ATOM 2688 C C . ILE A 1 328 ? 33.040 2.320 4.907 1.00 47.81 328 ILE A C 1
ATOM 2690 O O . ILE A 1 328 ? 32.415 1.808 3.988 1.00 47.81 328 ILE A O 1
ATOM 2694 N N . HIS A 1 329 ? 34.167 1.776 5.370 1.00 48.47 329 HIS A N 1
ATOM 2695 C CA . HIS A 1 329 ? 34.850 0.702 4.641 1.00 48.47 329 HIS A CA 1
ATOM 2696 C C . HIS A 1 329 ? 34.324 -0.719 4.890 1.00 48.47 329 HIS A C 1
ATOM 2698 O O . HIS A 1 329 ? 34.614 -1.592 4.083 1.00 48.47 329 HIS A O 1
ATOM 2704 N N . ASP A 1 330 ? 33.511 -0.951 5.926 1.00 48.88 330 ASP A N 1
ATOM 2705 C CA . ASP A 1 330 ? 33.121 -2.310 6.332 1.00 48.88 330 ASP A CA 1
ATOM 2706 C C . ASP A 1 330 ? 31.598 -2.468 6.532 1.00 48.88 330 ASP A C 1
ATOM 2708 O O . ASP A 1 330 ? 31.158 -3.031 7.538 1.00 48.88 330 ASP A O 1
ATOM 2712 N N . ASP A 1 331 ? 30.758 -1.972 5.612 1.00 49.72 331 ASP A N 1
ATOM 2713 C CA . ASP A 1 331 ? 29.374 -2.468 5.535 1.00 49.72 331 ASP A CA 1
ATOM 2714 C C . ASP A 1 331 ? 29.329 -3.700 4.614 1.00 49.72 331 ASP A C 1
ATOM 2716 O O . ASP A 1 331 ? 29.335 -3.548 3.394 1.00 49.72 331 ASP A O 1
ATOM 2720 N N . PRO A 1 332 ? 29.225 -4.932 5.152 1.00 53.41 332 PRO A N 1
ATOM 2721 C CA . PRO A 1 332 ? 29.171 -6.155 4.348 1.00 53.41 332 PRO A CA 1
ATOM 2722 C C . PRO A 1 332 ? 27.918 -6.263 3.459 1.00 53.41 332 PRO A C 1
ATOM 2724 O O . PRO A 1 332 ? 27.753 -7.258 2.755 1.00 53.41 332 PRO A O 1
ATOM 2727 N N . ARG A 1 333 ? 26.998 -5.288 3.512 1.00 47.97 333 ARG A N 1
ATOM 2728 C CA . ARG A 1 333 ? 25.827 -5.188 2.626 1.00 47.97 333 ARG A CA 1
ATOM 2729 C C . ARG A 1 333 ? 26.080 -4.340 1.382 1.00 47.97 333 ARG A C 1
ATOM 2731 O O . ARG A 1 333 ? 25.264 -4.389 0.464 1.00 47.97 333 ARG A O 1
ATOM 2738 N N . VAL A 1 334 ? 27.153 -3.554 1.357 1.00 49.22 334 VAL A N 1
ATOM 2739 C CA . VAL A 1 334 ? 27.534 -2.720 0.218 1.00 49.22 334 VAL A CA 1
ATOM 2740 C C . VAL A 1 334 ? 28.611 -3.499 -0.528 1.00 49.22 334 VAL A C 1
ATOM 2742 O O . VAL A 1 334 ? 29.713 -3.674 -0.025 1.00 49.22 334 VAL A O 1
ATOM 2745 N N . GLY A 1 335 ? 28.263 -4.078 -1.678 1.00 52.44 335 GLY A N 1
ATOM 2746 C CA . GLY A 1 335 ? 29.246 -4.787 -2.499 1.00 52.44 335 GLY A CA 1
ATOM 2747 C C . GLY A 1 335 ? 30.328 -3.839 -3.026 1.00 52.44 335 GLY A C 1
ATOM 2748 O O . GLY A 1 335 ? 30.117 -2.630 -3.097 1.00 52.44 335 GLY A O 1
ATOM 2749 N N . ASP A 1 336 ? 31.454 -4.394 -3.478 1.00 55.22 336 ASP A N 1
ATOM 2750 C CA . ASP A 1 336 ? 32.631 -3.648 -3.966 1.00 55.22 336 ASP A CA 1
ATOM 2751 C C . ASP A 1 336 ? 32.365 -2.754 -5.203 1.00 55.22 336 ASP A C 1
ATOM 2753 O O . ASP A 1 336 ? 33.258 -2.056 -5.676 1.00 55.22 336 ASP A O 1
ATOM 2757 N N . GLY A 1 337 ? 31.141 -2.762 -5.742 1.00 50.66 337 GLY A N 1
ATOM 2758 C CA . GLY A 1 337 ? 30.738 -2.035 -6.950 1.00 50.66 337 GLY A CA 1
ATOM 2759 C C . GLY A 1 337 ? 30.538 -0.523 -6.785 1.00 50.66 337 GLY A C 1
ATOM 2760 O O . GLY A 1 337 ? 30.226 0.141 -7.772 1.00 50.66 337 GLY A O 1
ATOM 2761 N N . GLY A 1 338 ? 30.703 0.019 -5.572 1.00 52.50 338 GLY A N 1
ATOM 2762 C CA . GLY A 1 338 ? 30.549 1.451 -5.292 1.00 52.50 338 GLY A CA 1
ATOM 2763 C C . GLY A 1 338 ? 29.113 1.964 -5.469 1.00 52.50 338 GLY A C 1
ATOM 2764 O O . GLY A 1 338 ? 28.179 1.217 -5.766 1.00 52.50 338 GLY A O 1
ATOM 2765 N N . GLY A 1 339 ? 28.905 3.267 -5.265 1.00 47.44 339 GLY A N 1
ATOM 2766 C CA . GLY A 1 339 ? 27.596 3.905 -5.435 1.00 47.44 339 GLY A CA 1
ATOM 2767 C C . GLY A 1 339 ? 27.707 5.405 -5.698 1.00 47.44 339 GLY A C 1
ATOM 2768 O O . GLY A 1 339 ? 28.669 6.042 -5.288 1.00 47.44 339 GLY A O 1
ATOM 2769 N N . ILE A 1 340 ? 26.698 6.002 -6.349 1.00 42.84 340 ILE A N 1
ATOM 2770 C CA . ILE A 1 340 ? 26.667 7.448 -6.689 1.00 42.84 340 ILE A CA 1
ATOM 2771 C C . ILE A 1 340 ? 26.845 8.354 -5.451 1.00 42.84 340 ILE A C 1
ATOM 2773 O O . ILE A 1 340 ? 27.268 9.502 -5.574 1.00 42.84 340 ILE A O 1
ATOM 2777 N N . TYR A 1 341 ? 26.550 7.836 -4.256 1.00 49.16 341 TYR A N 1
ATOM 2778 C CA . TYR A 1 341 ? 26.661 8.551 -2.984 1.00 49.16 341 TYR A CA 1
ATOM 2779 C C . TYR A 1 341 ? 27.791 8.039 -2.081 1.00 49.16 341 TYR A C 1
ATOM 2781 O O . TYR A 1 341 ? 27.834 8.431 -0.915 1.00 49.16 341 TYR A O 1
ATOM 2789 N N . ASP A 1 342 ? 28.684 7.182 -2.589 1.00 55.03 342 ASP A N 1
ATOM 2790 C CA . ASP A 1 342 ? 29.864 6.726 -1.854 1.00 55.03 342 ASP A CA 1
ATOM 2791 C C . ASP A 1 342 ? 31.091 7.588 -2.212 1.00 55.03 342 ASP A C 1
ATOM 2793 O O . ASP A 1 342 ? 31.700 7.406 -3.267 1.00 55.03 342 ASP A O 1
ATOM 2797 N N . PRO A 1 343 ? 31.484 8.546 -1.352 1.00 53.16 343 PRO A N 1
ATOM 2798 C CA . PRO A 1 343 ? 32.667 9.365 -1.588 1.00 53.16 343 PRO A CA 1
ATOM 2799 C C . PRO A 1 343 ? 33.989 8.584 -1.481 1.00 53.16 343 PRO A C 1
ATOM 2801 O O . PRO A 1 343 ? 35.014 9.112 -1.904 1.00 53.16 343 PRO A O 1
ATOM 2804 N N . GLY A 1 344 ? 33.991 7.378 -0.895 1.00 52.72 344 GLY A N 1
ATOM 2805 C CA . GLY A 1 344 ? 35.171 6.518 -0.754 1.00 52.72 344 GLY A CA 1
ATOM 2806 C C . GLY A 1 344 ? 35.362 5.524 -1.904 1.00 52.72 344 GLY A C 1
ATOM 2807 O O . GLY A 1 344 ? 36.474 5.034 -2.091 1.00 52.72 344 GLY A O 1
ATOM 2808 N N . ASN A 1 345 ? 34.310 5.258 -2.685 1.00 57.09 345 ASN A N 1
ATOM 2809 C CA . ASN A 1 345 ? 34.332 4.371 -3.850 1.00 57.09 345 ASN A CA 1
ATOM 2810 C C . ASN A 1 345 ? 33.421 4.925 -4.970 1.00 57.09 345 ASN A C 1
ATOM 2812 O O . ASN A 1 345 ? 32.289 4.457 -5.152 1.00 57.09 345 ASN A O 1
ATOM 2816 N N . PRO A 1 346 ? 33.866 5.983 -5.680 1.00 56.16 346 PRO A N 1
ATOM 2817 C CA . PRO A 1 346 ? 33.073 6.610 -6.729 1.00 56.16 346 PRO A CA 1
ATOM 2818 C C . PRO A 1 346 ? 32.863 5.646 -7.903 1.00 56.16 346 PRO A C 1
ATOM 2820 O O . PRO A 1 346 ? 33.766 4.903 -8.274 1.00 56.16 346 PRO A O 1
ATOM 2823 N N . TYR A 1 347 ? 31.683 5.703 -8.525 1.00 61.78 347 TYR A N 1
ATOM 2824 C CA . TYR A 1 347 ? 31.342 4.877 -9.687 1.00 61.78 347 TYR A CA 1
ATOM 2825 C C . TYR A 1 347 ? 32.391 5.008 -10.807 1.00 61.78 347 TYR A C 1
ATOM 2827 O O . TYR A 1 347 ? 32.603 6.101 -11.347 1.00 61.78 347 TYR A O 1
ATOM 2835 N N . GLU A 1 348 ? 33.025 3.897 -11.189 1.00 67.56 348 GLU A N 1
ATOM 2836 C CA . GLU A 1 348 ? 33.887 3.858 -12.368 1.00 67.56 348 GLU A CA 1
ATOM 2837 C C . GLU A 1 348 ? 33.029 3.943 -13.636 1.00 67.56 348 GLU A C 1
ATOM 2839 O O . GLU A 1 348 ? 32.107 3.155 -13.846 1.00 67.56 348 GLU A O 1
ATOM 2844 N N . LYS A 1 349 ? 33.321 4.918 -14.508 1.00 73.12 349 LYS A N 1
ATOM 2845 C CA . LYS A 1 349 ? 32.577 5.087 -15.763 1.00 73.12 349 LYS A CA 1
ATOM 2846 C C . LYS A 1 349 ? 32.768 3.859 -16.651 1.00 73.12 349 LYS A C 1
ATOM 2848 O O . LYS A 1 349 ? 33.855 3.641 -17.183 1.00 73.12 349 LYS A O 1
ATOM 2853 N N . VAL A 1 350 ? 31.691 3.112 -16.872 1.00 84.44 350 VAL A N 1
ATOM 2854 C CA . VAL A 1 350 ? 31.676 1.993 -17.818 1.00 84.44 350 VAL A CA 1
ATOM 2855 C C . VAL A 1 350 ? 31.350 2.533 -19.215 1.00 84.44 350 VAL A C 1
ATOM 2857 O O . VAL A 1 350 ? 30.255 3.069 -19.414 1.00 84.44 350 VAL A O 1
ATOM 2860 N N . PRO A 1 351 ? 32.271 2.440 -20.190 1.00 92.00 351 PRO A N 1
ATOM 2861 C CA . PRO A 1 351 ? 32.014 2.905 -21.544 1.00 92.00 351 PRO A CA 1
ATOM 2862 C C . PRO A 1 351 ? 31.048 1.967 -22.267 1.00 92.00 351 PRO A C 1
ATOM 2864 O O . PRO A 1 351 ? 31.096 0.746 -22.113 1.00 92.00 351 PRO A O 1
ATOM 2867 N N . THR A 1 352 ? 30.220 2.540 -23.132 1.00 92.75 352 THR A N 1
ATOM 2868 C CA . THR A 1 352 ? 29.266 1.780 -23.940 1.00 92.75 352 THR A CA 1
ATOM 2869 C C . THR A 1 352 ? 29.990 0.847 -24.917 1.00 92.75 352 THR A C 1
ATOM 2871 O O . THR A 1 352 ? 30.890 1.300 -25.650 1.00 92.75 352 THR A O 1
ATOM 2874 N N . PRO A 1 353 ? 29.608 -0.447 -24.978 1.00 93.19 353 PRO A N 1
ATOM 2875 C CA . PRO A 1 353 ? 30.228 -1.391 -25.897 1.00 93.19 353 PRO A CA 1
ATOM 2876 C C . PRO A 1 353 ? 30.073 -0.939 -27.361 1.00 93.19 353 PRO A C 1
ATOM 2878 O O . PRO A 1 353 ? 29.071 -0.304 -27.702 1.00 93.19 353 PRO A O 1
ATOM 2881 N N . PRO A 1 354 ? 31.036 -1.262 -28.248 1.00 92.69 354 PRO A N 1
ATOM 2882 C CA . PRO A 1 354 ? 31.051 -0.779 -29.632 1.00 92.69 354 PRO A CA 1
ATOM 2883 C C . PRO A 1 354 ? 29.736 -0.980 -30.390 1.00 92.69 354 PRO A C 1
ATOM 2885 O O . PRO A 1 354 ? 29.293 -0.062 -31.073 1.00 92.69 354 PRO A O 1
ATOM 2888 N N . ASP A 1 355 ? 29.083 -2.125 -30.192 1.00 92.44 355 ASP A N 1
ATOM 2889 C CA . ASP A 1 355 ? 27.865 -2.517 -30.908 1.00 92.44 355 ASP A CA 1
ATOM 2890 C C . ASP A 1 355 ? 26.622 -1.691 -30.539 1.00 92.44 355 ASP A C 1
ATOM 2892 O O . ASP A 1 355 ? 25.569 -1.888 -31.143 1.00 92.44 355 ASP A O 1
ATOM 2896 N N . TYR A 1 356 ? 26.707 -0.808 -29.539 1.00 93.06 356 TYR A N 1
ATOM 2897 C CA . TYR A 1 356 ? 25.581 -0.004 -29.049 1.00 93.06 356 TYR A CA 1
ATOM 2898 C C . TYR A 1 356 ? 25.833 1.507 -29.118 1.00 93.06 356 TYR A C 1
ATOM 2900 O O . TYR A 1 356 ? 24.972 2.287 -28.718 1.00 93.06 356 TYR A O 1
ATOM 2908 N N . ARG A 1 357 ? 26.983 1.950 -29.640 1.00 90.94 357 ARG A N 1
ATOM 2909 C CA . ARG A 1 357 ? 27.364 3.377 -29.662 1.00 90.94 357 ARG A CA 1
ATOM 2910 C C . ARG A 1 357 ? 26.442 4.262 -30.499 1.00 90.94 357 ARG A C 1
ATOM 2912 O O . ARG A 1 357 ? 26.370 5.457 -30.243 1.00 90.94 357 ARG A O 1
ATOM 2919 N N . ASP A 1 358 ? 25.739 3.677 -31.464 1.00 90.81 358 ASP A N 1
ATOM 2920 C CA . ASP A 1 358 ? 24.801 4.405 -32.326 1.00 90.81 358 ASP A CA 1
ATOM 2921 C C . ASP A 1 358 ? 23.433 4.632 -31.660 1.00 90.81 358 ASP A C 1
ATOM 2923 O O . ASP A 1 358 ? 22.644 5.456 -32.122 1.00 90.81 358 ASP A O 1
ATOM 2927 N N . VAL A 1 359 ? 23.135 3.894 -30.584 1.00 93.81 359 VAL A N 1
ATOM 2928 C CA . VAL A 1 359 ? 21.815 3.891 -29.929 1.00 93.81 359 VAL A CA 1
ATOM 2929 C C . VAL A 1 359 ? 21.850 4.353 -28.474 1.00 93.81 359 VAL A C 1
ATOM 2931 O O . VAL A 1 359 ? 20.857 4.893 -27.993 1.00 93.81 359 VAL A O 1
ATOM 2934 N N . LEU A 1 360 ? 22.972 4.163 -27.777 1.00 95.19 360 LEU A N 1
ATOM 2935 C CA . LEU A 1 360 ? 23.152 4.486 -26.362 1.00 95.19 360 LEU A CA 1
ATOM 2936 C C . LEU A 1 360 ? 24.122 5.664 -26.167 1.00 95.19 360 LEU A C 1
ATOM 2938 O O . LEU A 1 360 ? 25.008 5.880 -26.998 1.00 95.19 360 LEU A O 1
ATOM 2942 N N . PRO A 1 361 ? 24.013 6.408 -25.049 1.00 94.00 361 PRO A N 1
ATOM 2943 C CA . PRO A 1 361 ? 24.990 7.433 -24.687 1.00 94.00 361 PRO A CA 1
ATOM 2944 C C . PRO A 1 361 ? 26.391 6.827 -24.466 1.00 94.00 361 PRO A C 1
ATOM 2946 O O . PRO A 1 361 ? 26.509 5.614 -24.311 1.00 94.00 361 PRO A O 1
ATOM 2949 N N . PRO A 1 362 ? 27.472 7.631 -24.423 1.00 92.06 362 PRO A N 1
ATOM 2950 C CA . PRO A 1 362 ? 28.850 7.121 -24.400 1.00 92.06 362 PRO A CA 1
ATOM 2951 C C . PRO A 1 362 ? 29.232 6.289 -23.170 1.00 92.06 362 PRO A C 1
ATOM 2953 O O . PRO A 1 362 ? 30.098 5.422 -23.281 1.00 92.06 362 PRO A O 1
ATOM 2956 N N . ASN A 1 363 ? 28.611 6.556 -22.018 1.00 91.19 363 ASN A N 1
ATOM 2957 C CA . ASN A 1 363 ? 28.902 5.887 -20.754 1.00 91.19 363 ASN A CA 1
ATOM 2958 C C . ASN A 1 363 ? 27.606 5.429 -20.076 1.00 91.19 363 ASN A C 1
ATOM 2960 O O . ASN A 1 363 ? 26.599 6.142 -20.096 1.00 91.19 363 ASN A O 1
ATOM 2964 N N . GLN A 1 364 ? 27.654 4.265 -19.433 1.00 89.62 364 GLN A N 1
ATOM 2965 C CA . GLN A 1 364 ? 26.590 3.780 -18.558 1.00 89.62 364 GLN A CA 1
ATOM 2966 C C . GLN A 1 364 ? 26.528 4.617 -17.277 1.00 89.62 364 GLN A C 1
ATOM 2968 O O . GLN A 1 364 ? 27.563 5.009 -16.733 1.00 89.62 364 GLN A O 1
ATOM 2973 N N . GLY A 1 365 ? 25.320 4.858 -16.764 1.00 85.62 365 GLY A N 1
ATOM 2974 C CA . GLY A 1 365 ? 25.125 5.528 -15.476 1.00 85.62 365 GLY A CA 1
ATOM 2975 C C . GLY A 1 365 ? 25.363 7.045 -15.496 1.00 85.62 365 GLY A C 1
ATOM 2976 O O . GLY A 1 365 ? 25.212 7.701 -14.467 1.00 85.62 365 GLY A O 1
ATOM 2977 N N . GLU A 1 366 ? 25.700 7.634 -16.646 1.00 86.06 366 GLU A N 1
ATOM 2978 C CA . GLU A 1 366 ? 25.960 9.071 -16.762 1.00 86.06 366 GLU A CA 1
ATOM 2979 C C . GLU A 1 366 ? 24.650 9.854 -16.912 1.00 86.06 366 GLU A C 1
ATOM 2981 O O . GLU A 1 366 ? 23.958 9.758 -17.925 1.00 86.06 366 GLU A O 1
ATOM 2986 N N . MET A 1 367 ? 24.290 10.627 -15.883 1.00 82.69 367 MET A N 1
ATOM 2987 C CA . MET A 1 367 ? 23.048 11.401 -15.876 1.00 82.69 367 MET A CA 1
ATOM 2988 C C . MET A 1 367 ? 23.115 12.584 -16.858 1.00 82.69 367 MET A C 1
ATOM 2990 O O . MET A 1 367 ? 23.984 13.449 -16.712 1.00 82.69 367 MET A O 1
ATOM 2994 N N . PRO A 1 368 ? 22.181 12.687 -17.821 1.00 84.12 368 PRO A N 1
ATOM 2995 C CA . PRO A 1 368 ? 22.174 13.781 -18.780 1.00 84.12 368 PRO A CA 1
ATOM 2996 C C . PRO A 1 368 ? 21.677 15.087 -18.138 1.00 84.12 368 PRO A C 1
ATOM 2998 O O . PRO A 1 368 ? 20.712 15.062 -17.360 1.00 84.12 368 PRO A O 1
ATOM 3001 N N . PRO A 1 369 ? 22.257 16.248 -18.506 1.00 85.56 369 PRO A N 1
ATOM 3002 C CA . PRO A 1 369 ? 21.858 17.545 -17.964 1.00 85.56 369 PRO A CA 1
ATOM 3003 C C . PRO A 1 369 ? 20.380 17.825 -18.244 1.00 85.56 369 PRO A C 1
ATOM 3005 O O . PRO A 1 369 ? 19.848 17.412 -19.273 1.00 85.56 369 PRO A O 1
ATOM 3008 N N . ILE A 1 370 ? 19.708 18.520 -17.330 1.00 82.94 370 ILE A N 1
ATOM 3009 C CA . ILE A 1 370 ? 18.273 18.807 -17.432 1.00 82.94 370 ILE A CA 1
ATOM 3010 C C . ILE A 1 370 ? 18.058 20.142 -18.147 1.00 82.94 370 ILE A C 1
ATOM 3012 O O . ILE A 1 370 ? 18.628 21.159 -17.752 1.00 82.94 370 ILE A O 1
ATOM 3016 N N . ASP A 1 371 ? 17.190 20.152 -19.162 1.00 84.31 371 ASP A N 1
ATOM 3017 C CA . ASP A 1 371 ? 16.705 21.389 -19.774 1.00 84.31 371 ASP A CA 1
ATOM 3018 C C . ASP A 1 371 ? 15.651 22.033 -18.865 1.00 84.31 371 ASP A C 1
ATOM 3020 O O . ASP A 1 371 ? 14.518 21.559 -18.736 1.00 84.31 371 ASP A O 1
ATOM 3024 N N . THR A 1 372 ? 16.030 23.138 -18.225 1.00 83.62 372 THR A N 1
ATOM 3025 C CA . THR A 1 372 ? 15.169 23.854 -17.279 1.00 83.62 372 THR A CA 1
ATOM 3026 C C . THR A 1 372 ? 13.930 24.461 -17.936 1.00 83.62 372 THR A C 1
ATOM 3028 O O . THR A 1 372 ? 12.929 24.675 -17.253 1.00 83.62 372 THR A O 1
ATOM 3031 N N . THR A 1 373 ? 13.942 24.678 -19.257 1.00 86.69 373 THR A N 1
ATOM 3032 C CA . THR A 1 373 ? 12.784 25.187 -20.010 1.00 86.69 373 THR A CA 1
ATOM 3033 C C . THR A 1 373 ? 11.689 24.136 -20.200 1.00 86.69 373 THR A C 1
ATOM 3035 O O . THR A 1 373 ? 10.552 24.476 -20.526 1.00 86.69 373 THR A O 1
ATOM 3038 N N . LYS A 1 374 ? 12.009 22.855 -19.978 1.00 89.62 374 LYS A N 1
ATOM 3039 C CA . LYS A 1 374 ? 11.092 21.715 -20.133 1.00 89.62 374 LYS A CA 1
ATOM 3040 C C . LYS A 1 374 ? 10.462 21.266 -18.819 1.00 89.62 374 LYS A C 1
ATOM 3042 O O . LYS A 1 374 ? 9.769 20.247 -18.805 1.00 89.62 374 LYS A O 1
ATOM 3047 N N . ILE A 1 375 ? 10.674 22.005 -17.735 1.00 89.38 375 ILE A N 1
ATOM 3048 C CA . ILE A 1 375 ? 10.121 21.695 -16.417 1.00 89.38 375 ILE A CA 1
ATOM 3049 C C . ILE A 1 375 ? 8.652 22.133 -16.353 1.00 89.38 375 ILE A C 1
ATOM 3051 O O . ILE A 1 375 ? 8.333 23.301 -16.568 1.00 89.38 375 ILE A O 1
ATOM 3055 N N . ILE A 1 376 ? 7.759 21.207 -15.999 1.00 85.81 376 ILE A N 1
ATOM 3056 C CA . ILE A 1 376 ? 6.348 21.496 -15.723 1.00 85.81 376 ILE A CA 1
ATOM 3057 C C . ILE A 1 376 ? 6.150 21.574 -14.211 1.00 85.81 376 ILE A C 1
ATOM 3059 O O . ILE A 1 376 ? 6.477 20.642 -13.473 1.00 85.81 376 ILE A O 1
ATOM 3063 N N . ARG A 1 377 ? 5.582 22.697 -13.762 1.00 88.06 377 ARG A N 1
ATOM 3064 C CA . ARG A 1 377 ? 5.231 22.964 -12.365 1.00 88.06 377 ARG A CA 1
ATOM 3065 C C . ARG A 1 377 ? 3.724 23.144 -12.270 1.00 88.06 377 ARG A C 1
ATOM 3067 O O . ARG A 1 377 ? 3.191 24.144 -12.743 1.00 88.06 377 ARG A O 1
ATOM 3074 N N . GLU A 1 378 ? 3.049 22.185 -11.651 1.00 82.31 378 GLU A N 1
ATOM 3075 C CA . GLU A 1 378 ? 1.615 22.257 -11.377 1.00 82.31 378 GLU A CA 1
ATOM 3076 C C . GLU A 1 378 ? 1.377 22.252 -9.859 1.00 82.31 378 GLU A C 1
ATOM 3078 O O . GLU A 1 378 ? 1.964 21.424 -9.156 1.00 82.31 378 GLU A O 1
ATOM 3083 N N . PRO A 1 379 ? 0.524 23.144 -9.322 1.00 77.81 379 PRO A N 1
ATOM 3084 C CA . PRO A 1 379 ? 0.209 23.152 -7.898 1.00 77.81 379 PRO A CA 1
ATOM 3085 C C . PRO A 1 379 ? -0.315 21.791 -7.418 1.00 77.81 379 PRO A C 1
ATOM 3087 O O . PRO A 1 379 ? -1.253 21.241 -7.993 1.00 77.81 379 PRO A O 1
ATOM 3090 N N . GLY A 1 380 ? 0.276 21.257 -6.347 1.00 76.12 380 GLY A N 1
ATOM 3091 C CA . GLY A 1 380 ? -0.149 19.990 -5.740 1.00 76.12 380 GLY A CA 1
ATOM 3092 C C . GLY A 1 380 ? 0.273 18.723 -6.494 1.00 76.12 380 GLY A C 1
ATOM 3093 O O . GLY A 1 380 ? -0.144 17.635 -6.100 1.00 76.12 380 GLY A O 1
ATOM 3094 N N . LYS A 1 381 ? 1.097 18.833 -7.544 1.00 82.31 381 LYS A N 1
ATOM 3095 C CA . LYS A 1 381 ? 1.680 17.687 -8.257 1.00 82.31 381 LYS A CA 1
ATOM 3096 C C . LYS A 1 381 ? 3.211 17.710 -8.193 1.00 82.31 381 LYS A C 1
ATOM 3098 O O . LYS A 1 381 ? 3.791 18.785 -8.033 1.00 82.31 381 LYS A O 1
ATOM 3103 N N . PRO A 1 382 ? 3.877 16.548 -8.335 1.00 82.62 382 PRO A N 1
ATOM 3104 C CA . PRO A 1 382 ? 5.324 16.499 -8.503 1.00 82.62 382 PRO A CA 1
ATOM 3105 C C . PRO A 1 382 ? 5.775 17.347 -9.696 1.00 82.62 382 PRO A C 1
ATOM 3107 O O . PRO A 1 382 ? 5.109 17.374 -10.732 1.00 82.62 382 PRO A O 1
ATOM 3110 N N . VAL A 1 383 ? 6.914 18.020 -9.553 1.00 88.00 383 VAL A N 1
ATOM 3111 C CA . VAL A 1 383 ? 7.556 18.744 -10.653 1.00 88.00 383 VAL A CA 1
ATOM 3112 C C . VAL A 1 383 ? 8.123 17.715 -11.624 1.00 88.00 383 VAL A C 1
ATOM 3114 O O . VAL A 1 383 ? 8.880 16.842 -11.207 1.00 88.00 383 VAL A O 1
ATOM 3117 N N . ILE A 1 384 ? 7.760 17.796 -12.903 1.00 91.81 384 ILE A N 1
ATOM 3118 C CA . ILE A 1 384 ? 8.157 16.803 -13.915 1.00 91.81 384 ILE A CA 1
ATOM 3119 C C . ILE A 1 384 ? 8.952 17.432 -15.055 1.00 91.81 384 ILE A C 1
ATOM 3121 O O . ILE A 1 384 ? 8.779 18.608 -15.383 1.00 91.81 384 ILE A O 1
ATOM 3125 N N . ILE A 1 385 ? 9.788 16.625 -15.704 1.00 92.62 385 ILE A N 1
ATOM 3126 C CA . ILE A 1 385 ? 10.504 16.991 -16.927 1.00 92.62 385 ILE A CA 1
ATOM 3127 C C . ILE A 1 385 ? 9.690 16.514 -18.130 1.00 92.62 385 ILE A C 1
ATOM 3129 O O . ILE A 1 385 ? 9.503 15.320 -18.353 1.00 92.62 385 ILE A O 1
ATOM 3133 N N . SER A 1 386 ? 9.178 17.459 -18.913 1.00 92.69 386 SER A N 1
ATOM 3134 C CA . SER A 1 386 ? 8.162 17.185 -19.934 1.00 92.69 386 SER A CA 1
ATOM 3135 C C . SER A 1 386 ? 8.642 16.362 -21.125 1.00 92.69 386 SER A C 1
ATOM 3137 O O . SER A 1 386 ? 7.816 15.704 -21.746 1.00 92.69 386 SER A O 1
ATOM 3139 N N . ASN A 1 387 ? 9.940 16.377 -21.434 1.00 94.94 387 ASN A N 1
ATOM 3140 C CA . ASN A 1 387 ? 10.531 15.675 -22.574 1.00 94.94 387 ASN A CA 1
ATOM 3141 C C . ASN A 1 387 ? 11.231 14.362 -22.190 1.00 94.94 387 ASN A C 1
ATOM 3143 O O . ASN A 1 387 ? 12.022 13.855 -22.981 1.00 94.94 387 ASN A O 1
ATOM 3147 N N . ARG A 1 388 ? 11.003 13.823 -20.984 1.00 94.12 388 ARG A N 1
ATOM 3148 C CA . ARG A 1 388 ? 11.682 12.610 -20.508 1.00 94.12 388 ARG A CA 1
ATOM 3149 C C . ARG A 1 388 ? 10.720 11.568 -19.967 1.00 94.12 388 ARG A C 1
ATOM 3151 O O . ARG A 1 388 ? 9.779 11.891 -19.243 1.00 94.12 388 ARG A O 1
ATOM 3158 N N . LEU A 1 389 ? 11.011 10.312 -20.286 1.00 96.19 389 LEU A N 1
ATOM 3159 C CA . LEU A 1 389 ? 10.371 9.142 -19.695 1.00 96.19 389 LEU A CA 1
ATOM 3160 C C . LEU A 1 389 ? 11.435 8.179 -19.192 1.00 96.19 389 LEU A C 1
ATOM 3162 O O . LEU A 1 389 ? 12.433 7.927 -19.868 1.00 96.19 389 LEU A O 1
ATOM 3166 N N . ASN A 1 390 ? 11.192 7.624 -18.014 1.00 96.50 390 ASN A N 1
ATOM 3167 C CA . ASN A 1 390 ? 11.959 6.510 -17.488 1.00 96.50 390 ASN A CA 1
ATOM 3168 C C . ASN A 1 390 ? 11.307 5.205 -17.910 1.00 96.50 390 ASN A C 1
ATOM 3170 O O . ASN A 1 390 ? 10.093 5.059 -17.792 1.00 96.50 390 ASN A O 1
ATOM 3174 N N . VAL A 1 391 ? 12.130 4.263 -18.348 1.00 97.44 391 VAL A N 1
ATOM 3175 C CA . VAL A 1 391 ? 11.738 2.906 -18.709 1.00 97.44 391 VAL A CA 1
ATOM 3176 C C . VAL A 1 391 ? 12.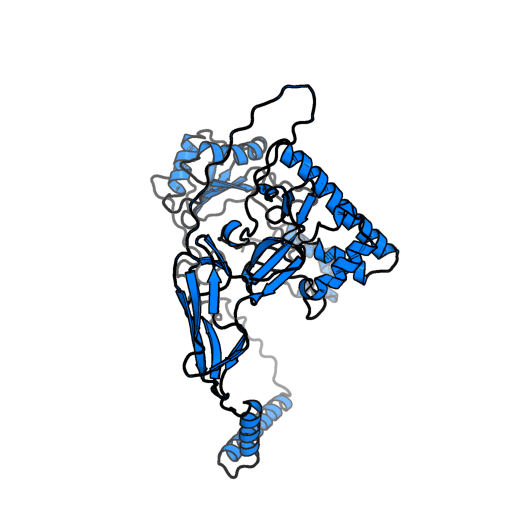487 1.954 -17.785 1.00 97.44 391 VAL A C 1
ATOM 3178 O O . VAL A 1 391 ? 13.718 1.934 -17.777 1.00 97.44 391 VAL A O 1
ATOM 3181 N N . LEU A 1 392 ? 11.741 1.195 -16.991 1.00 96.62 392 LEU A N 1
ATOM 3182 C CA . LEU A 1 392 ? 12.241 0.060 -16.224 1.00 96.62 392 LEU A CA 1
ATOM 3183 C C . LEU A 1 392 ? 11.791 -1.225 -16.907 1.00 96.62 392 LEU A C 1
ATOM 3185 O O . LEU A 1 392 ? 10.647 -1.317 -17.347 1.00 96.62 392 LEU A O 1
ATOM 3189 N N . MET A 1 393 ? 12.698 -2.188 -17.005 1.00 96.19 393 MET A N 1
ATOM 3190 C CA . MET A 1 393 ? 12.431 -3.504 -17.568 1.00 96.19 393 MET A CA 1
ATOM 3191 C C . MET A 1 393 ? 12.482 -4.544 -16.452 1.00 96.19 393 MET A C 1
ATOM 3193 O O . MET A 1 393 ? 13.468 -4.616 -15.723 1.00 96.19 393 MET A O 1
ATOM 3197 N N . GLU A 1 394 ? 11.420 -5.335 -16.326 1.00 93.25 394 GLU A N 1
ATOM 3198 C CA . GLU A 1 394 ? 11.289 -6.354 -15.276 1.00 93.25 394 GLU A CA 1
ATOM 3199 C C . GLU A 1 394 ? 11.916 -7.699 -15.679 1.00 93.25 394 GLU A C 1
ATOM 3201 O O . GLU A 1 394 ? 12.233 -8.514 -14.816 1.00 93.25 394 GLU A O 1
ATOM 3206 N N . ASN A 1 395 ? 12.169 -7.915 -16.976 1.00 91.88 395 ASN A N 1
ATOM 3207 C CA . ASN A 1 395 ? 12.813 -9.128 -17.480 1.00 91.88 395 ASN A CA 1
ATOM 3208 C C . ASN A 1 395 ? 14.219 -9.321 -16.878 1.00 91.88 395 ASN A C 1
ATOM 3210 O O . ASN A 1 395 ? 15.130 -8.532 -17.142 1.00 91.88 395 ASN A O 1
ATOM 3214 N N . GLU A 1 396 ? 14.418 -10.411 -16.132 1.00 87.31 396 GLU A N 1
ATOM 3215 C CA . GLU A 1 396 ? 15.712 -10.746 -15.514 1.00 87.31 396 GLU A CA 1
ATOM 3216 C C . GLU A 1 396 ? 16.747 -11.263 -16.529 1.00 87.31 396 GLU A C 1
ATOM 3218 O O . GLU A 1 396 ? 17.952 -11.094 -16.344 1.00 87.31 396 GLU A O 1
ATOM 3223 N N . ASP A 1 397 ? 16.287 -11.888 -17.612 1.00 90.19 397 ASP A N 1
ATOM 3224 C CA . ASP A 1 397 ? 17.108 -12.588 -18.602 1.00 90.19 397 ASP A CA 1
ATOM 3225 C C . ASP A 1 397 ? 17.566 -11.705 -19.775 1.00 90.19 397 ASP A C 1
ATOM 3227 O O . ASP A 1 397 ? 18.401 -12.129 -20.577 1.00 90.19 397 ASP A O 1
ATOM 3231 N N . LYS A 1 398 ? 17.053 -10.472 -19.881 1.00 91.62 398 LYS A N 1
ATOM 3232 C CA . LYS A 1 398 ? 17.297 -9.572 -21.021 1.00 91.62 398 LYS A CA 1
ATOM 3233 C C . LYS A 1 398 ? 18.206 -8.397 -20.667 1.00 91.62 398 LYS A C 1
ATOM 3235 O O . LYS A 1 398 ? 18.264 -7.933 -19.527 1.00 91.62 398 LYS A O 1
ATOM 3240 N N . SER A 1 399 ? 18.933 -7.878 -21.658 1.00 93.25 399 SER A N 1
ATOM 3241 C CA . SER A 1 399 ? 19.728 -6.654 -21.501 1.00 93.25 399 SER A CA 1
ATOM 3242 C C . SER A 1 399 ? 18.910 -5.409 -21.834 1.00 93.25 399 SER A C 1
ATOM 3244 O O . SER A 1 399 ? 18.174 -5.376 -22.823 1.00 93.25 399 SER A O 1
ATOM 3246 N N . ILE A 1 400 ? 19.088 -4.345 -21.045 1.00 94.25 400 ILE A N 1
ATOM 3247 C CA . ILE A 1 400 ? 18.516 -3.032 -21.364 1.00 94.25 400 ILE A CA 1
ATOM 3248 C C . ILE A 1 400 ? 19.121 -2.462 -22.655 1.00 94.25 400 ILE A C 1
ATOM 3250 O O . ILE A 1 400 ? 18.499 -1.650 -23.336 1.00 94.25 400 ILE A O 1
ATOM 3254 N N . MET A 1 401 ? 20.333 -2.898 -23.011 1.00 94.81 401 MET A N 1
ATOM 3255 C CA . MET A 1 401 ? 21.024 -2.469 -24.224 1.00 94.81 401 MET A CA 1
ATOM 3256 C C . MET A 1 401 ? 20.364 -3.052 -25.482 1.00 94.81 401 MET A C 1
ATOM 3258 O O . MET A 1 401 ? 20.244 -2.359 -26.494 1.00 94.81 401 MET A O 1
ATOM 3262 N N . ASP A 1 402 ? 19.880 -4.296 -25.409 1.00 95.25 402 ASP A N 1
ATOM 3263 C CA . ASP A 1 402 ? 19.104 -4.921 -26.487 1.00 95.25 402 ASP A CA 1
ATOM 3264 C C . ASP A 1 402 ? 17.759 -4.215 -26.662 1.00 95.25 402 ASP A C 1
ATOM 3266 O O . ASP A 1 402 ? 17.389 -3.851 -27.780 1.00 95.25 402 ASP A O 1
ATOM 3270 N N . LEU A 1 403 ? 17.083 -3.907 -25.547 1.00 96.75 403 LEU A N 1
ATOM 3271 C CA . LEU A 1 403 ? 15.867 -3.094 -25.571 1.00 96.75 403 LEU A CA 1
ATOM 3272 C C . LEU A 1 403 ? 16.115 -1.735 -26.243 1.00 96.75 403 LEU A C 1
ATOM 3274 O O . LEU A 1 403 ? 15.289 -1.291 -27.033 1.00 96.75 403 LEU A O 1
ATOM 3278 N N . ALA A 1 404 ? 17.245 -1.075 -25.974 1.00 96.56 404 ALA A N 1
ATOM 3279 C CA . ALA A 1 404 ? 17.578 0.203 -26.601 1.00 96.56 404 ALA A CA 1
A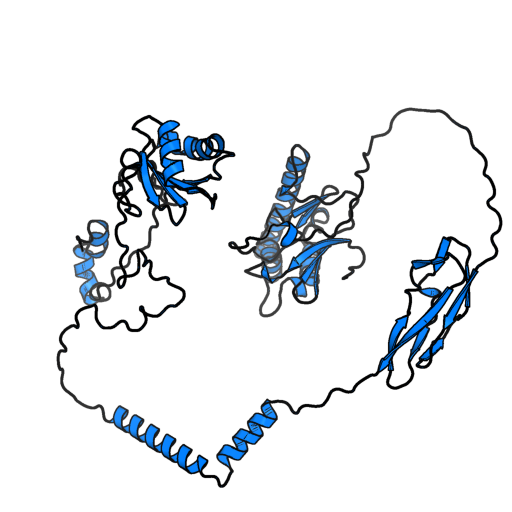TOM 3280 C C . ALA A 1 404 ? 17.750 0.093 -28.129 1.00 96.56 404 ALA A C 1
ATOM 3282 O O . ALA A 1 404 ? 17.298 0.976 -28.866 1.00 96.56 404 ALA A O 1
ATOM 3283 N N . LYS A 1 405 ? 18.345 -1.002 -28.625 1.00 95.56 405 LYS A N 1
ATOM 3284 C CA . LYS A 1 405 ? 18.423 -1.284 -30.070 1.00 95.56 405 LYS A CA 1
ATOM 3285 C C . LYS A 1 405 ? 17.039 -1.472 -30.678 1.00 95.56 405 LYS A C 1
ATOM 3287 O O . LYS A 1 405 ? 16.726 -0.847 -31.691 1.00 95.56 405 LYS A O 1
ATOM 3292 N N . GLU A 1 406 ? 16.200 -2.291 -30.052 1.00 96.06 406 GLU A N 1
ATOM 3293 C CA . GLU A 1 406 ? 14.832 -2.515 -30.520 1.00 96.06 406 GLU A CA 1
ATOM 3294 C C . GLU A 1 406 ? 13.978 -1.249 -30.452 1.00 96.06 406 GLU A C 1
ATOM 3296 O O . GLU A 1 406 ? 13.189 -0.970 -31.358 1.00 96.06 406 GLU A O 1
ATOM 3301 N N . PHE A 1 407 ? 14.179 -0.438 -29.413 1.00 96.75 407 PHE A N 1
ATOM 3302 C CA . PHE A 1 407 ? 13.554 0.865 -29.277 1.00 96.75 407 PHE A CA 1
ATOM 3303 C C . PHE A 1 407 ? 13.897 1.759 -30.459 1.00 96.75 407 PHE A C 1
ATOM 3305 O O . PHE A 1 407 ? 12.984 2.267 -31.108 1.00 96.75 407 PHE A O 1
ATOM 3312 N N . LYS A 1 408 ? 15.181 1.891 -30.811 1.00 95.44 408 LYS A N 1
ATOM 3313 C CA . LYS A 1 408 ? 15.580 2.704 -31.966 1.00 95.44 408 LYS A CA 1
ATOM 3314 C C . LYS A 1 408 ? 15.098 2.113 -33.295 1.00 95.44 408 LYS A C 1
ATOM 3316 O O . LYS A 1 408 ? 14.770 2.869 -34.202 1.00 95.44 408 LYS A O 1
ATOM 3321 N N . ALA A 1 409 ? 14.980 0.790 -33.409 1.00 95.00 409 ALA A N 1
ATOM 3322 C CA . ALA A 1 409 ? 14.413 0.148 -34.596 1.00 95.00 409 ALA A CA 1
ATOM 3323 C C . ALA A 1 409 ? 12.910 0.445 -34.771 1.00 95.00 409 ALA A C 1
ATOM 3325 O O . ALA A 1 409 ? 12.463 0.720 -35.885 1.00 95.00 409 ALA A O 1
ATOM 3326 N N . LYS A 1 410 ? 12.124 0.424 -33.683 1.00 95.38 410 LYS A N 1
ATOM 3327 C CA . LYS A 1 410 ? 10.681 0.739 -33.712 1.00 95.38 410 LYS A CA 1
ATOM 3328 C C . LYS A 1 410 ? 10.396 2.245 -33.755 1.00 95.38 410 LYS A C 1
ATOM 3330 O O . LYS A 1 410 ? 9.370 2.653 -34.298 1.00 95.38 410 LYS A O 1
ATOM 3335 N N . TYR A 1 411 ? 11.300 3.061 -33.217 1.00 96.12 411 TYR A N 1
ATOM 3336 C CA . TYR A 1 411 ? 11.229 4.521 -33.186 1.00 96.12 411 TYR A CA 1
ATOM 3337 C C . TYR A 1 411 ? 12.477 5.137 -33.841 1.00 96.12 411 TYR A C 1
ATOM 3339 O O . TYR A 1 411 ? 13.333 5.691 -33.150 1.00 96.12 411 TYR A O 1
ATOM 3347 N N . PRO A 1 412 ? 12.600 5.057 -35.181 1.00 94.88 412 PRO A N 1
ATOM 3348 C CA . PRO A 1 412 ? 13.812 5.479 -35.883 1.00 94.88 412 PRO A CA 1
ATOM 3349 C C . PRO A 1 412 ? 14.011 6.997 -35.903 1.00 94.88 412 PRO A C 1
ATOM 3351 O O . PRO A 1 412 ? 15.148 7.445 -36.023 1.00 94.88 412 PRO A O 1
ATOM 3354 N N . ASP A 1 413 ? 12.941 7.783 -35.752 1.00 96.69 413 ASP A N 1
ATOM 3355 C CA . ASP A 1 413 ? 12.989 9.250 -35.749 1.00 96.69 413 ASP A CA 1
ATOM 3356 C C . ASP A 1 413 ? 13.987 9.781 -34.702 1.00 96.69 413 ASP A C 1
ATOM 3358 O O . ASP A 1 413 ? 14.079 9.279 -33.578 1.00 96.69 413 ASP A O 1
ATOM 3362 N N . ASP A 1 414 ? 14.756 10.801 -35.075 1.00 92.94 414 ASP A N 1
ATOM 3363 C CA . ASP A 1 414 ? 15.772 11.417 -34.224 1.00 92.94 414 ASP A CA 1
ATOM 3364 C C . ASP A 1 414 ? 15.185 12.150 -33.023 1.00 92.94 414 ASP A C 1
ATOM 3366 O O . ASP A 1 414 ? 15.909 12.411 -32.066 1.00 92.94 414 ASP A O 1
ATOM 3370 N N . LYS A 1 415 ? 13.886 12.458 -33.025 1.00 94.81 415 LYS A N 1
ATOM 3371 C CA . LYS A 1 415 ? 13.209 13.028 -31.854 1.00 94.81 415 LYS A CA 1
ATOM 3372 C C . LYS A 1 415 ? 13.053 12.040 -30.691 1.00 94.81 415 LYS A C 1
ATOM 3374 O O . LYS A 1 415 ? 12.732 12.476 -29.589 1.00 94.81 415 LYS A O 1
ATOM 3379 N N . TYR A 1 416 ? 13.280 10.743 -30.922 1.00 96.25 416 TYR A N 1
ATOM 3380 C CA . TYR A 1 416 ? 13.312 9.715 -29.882 1.00 96.25 416 TYR A CA 1
ATOM 3381 C C . TYR A 1 416 ? 14.749 9.240 -29.668 1.00 96.25 416 TYR A C 1
ATOM 3383 O O . TYR A 1 416 ? 15.371 8.651 -30.560 1.00 96.25 416 TYR A O 1
ATOM 3391 N N . LYS A 1 417 ? 15.290 9.501 -28.478 1.00 95.31 417 LYS A N 1
ATOM 3392 C CA . LYS A 1 417 ? 16.684 9.177 -28.144 1.00 95.31 417 LYS A CA 1
ATOM 3393 C C . LYS A 1 417 ? 16.775 8.509 -26.789 1.00 95.31 417 LYS A C 1
ATOM 3395 O O . LYS A 1 417 ? 16.093 8.927 -25.862 1.00 95.31 417 LYS A O 1
ATOM 3400 N N . VAL A 1 418 ? 17.664 7.534 -26.647 1.00 96.69 418 VAL A N 1
ATOM 3401 C CA . VAL A 1 418 ? 18.050 7.027 -25.328 1.00 96.69 418 VAL A CA 1
ATOM 3402 C C . VAL A 1 418 ? 19.133 7.951 -24.778 1.00 96.69 418 VAL A C 1
ATOM 3404 O O . VAL A 1 418 ? 20.182 8.118 -25.393 1.00 96.69 418 VAL A O 1
ATOM 3407 N N . VAL A 1 419 ? 18.860 8.597 -23.646 1.00 95.12 419 VAL A N 1
ATOM 3408 C CA . VAL A 1 419 ? 19.750 9.609 -23.042 1.00 95.12 419 VAL A CA 1
ATOM 3409 C C . VAL A 1 419 ? 20.457 9.114 -21.784 1.00 95.12 419 VAL A C 1
ATOM 3411 O O . VAL A 1 419 ? 21.423 9.727 -21.345 1.00 95.12 419 VAL A O 1
ATOM 3414 N N . TYR A 1 420 ? 20.001 7.999 -21.220 1.00 94.81 420 TYR A N 1
ATOM 3415 C CA . TYR A 1 420 ? 20.612 7.333 -20.074 1.00 94.81 420 TYR A CA 1
ATOM 3416 C C . TYR A 1 420 ? 20.300 5.842 -20.132 1.00 94.81 420 TYR A C 1
ATOM 3418 O O . TYR A 1 420 ? 19.209 5.459 -20.557 1.00 94.81 420 TYR A O 1
ATOM 3426 N N . TYR A 1 421 ? 21.226 5.012 -19.659 1.00 94.88 421 TYR A N 1
ATOM 3427 C CA . TYR A 1 421 ? 20.972 3.599 -19.412 1.00 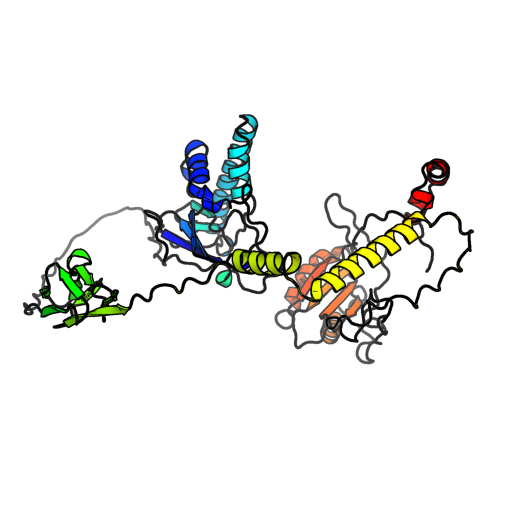94.88 421 TYR A CA 1
ATOM 3428 C C . TYR A 1 421 ? 21.810 3.079 -18.245 1.00 94.88 421 TYR A C 1
ATOM 3430 O O . TYR A 1 421 ? 22.885 3.604 -17.939 1.00 94.88 421 TYR A O 1
ATOM 3438 N N . ASP A 1 422 ? 21.294 2.024 -17.630 1.00 91.38 422 ASP A N 1
ATOM 3439 C CA . ASP A 1 422 ? 21.946 1.204 -16.627 1.00 91.38 422 ASP A CA 1
ATOM 3440 C C . ASP A 1 422 ? 21.468 -0.243 -16.795 1.00 91.38 422 ASP A C 1
ATOM 3442 O O . ASP A 1 422 ? 20.293 -0.559 -16.581 1.00 91.38 422 ASP A O 1
ATOM 3446 N N . ASP A 1 423 ? 22.376 -1.118 -17.234 1.00 88.19 423 ASP A N 1
ATOM 3447 C CA . ASP A 1 423 ? 22.052 -2.523 -17.487 1.00 88.19 423 ASP A CA 1
ATOM 3448 C C . ASP A 1 423 ? 22.017 -3.373 -16.212 1.00 88.19 423 ASP A C 1
ATOM 3450 O O . ASP A 1 423 ? 21.453 -4.463 -16.226 1.00 88.19 423 ASP A O 1
ATOM 3454 N N . VAL A 1 424 ? 22.562 -2.881 -15.095 1.00 85.88 424 VAL A N 1
ATOM 3455 C CA . VAL A 1 424 ? 22.530 -3.601 -13.814 1.00 85.88 424 VAL A CA 1
ATOM 3456 C C . VAL A 1 424 ? 21.139 -3.505 -13.204 1.00 85.88 424 VAL A C 1
ATOM 3458 O O . VAL A 1 424 ? 20.561 -4.518 -12.822 1.00 85.88 424 VAL A O 1
ATOM 3461 N N . VAL A 1 425 ? 20.570 -2.297 -13.157 1.00 85.25 425 VAL A N 1
ATOM 3462 C CA . VAL A 1 425 ? 19.212 -2.068 -12.623 1.00 85.25 425 VAL A CA 1
ATOM 3463 C C . VAL A 1 425 ? 18.122 -2.089 -13.698 1.00 85.25 425 VAL A C 1
ATOM 3465 O O . VAL A 1 425 ? 16.983 -1.720 -13.417 1.00 85.25 425 VAL A O 1
ATOM 3468 N N . LYS A 1 426 ? 18.466 -2.490 -14.931 1.00 93.06 426 LYS A N 1
ATOM 3469 C CA . LYS A 1 426 ? 17.547 -2.630 -16.075 1.00 93.06 426 LYS A CA 1
ATOM 3470 C C . LYS A 1 426 ? 16.689 -1.380 -16.301 1.00 93.06 426 LYS A C 1
ATOM 3472 O O . LYS A 1 426 ? 15.476 -1.444 -16.505 1.00 93.06 426 LYS A O 1
ATOM 3477 N N . ARG A 1 427 ? 17.349 -0.218 -16.281 1.00 94.56 427 ARG A N 1
ATOM 3478 C CA . ARG A 1 427 ? 16.726 1.098 -16.452 1.00 94.56 427 ARG A CA 1
ATOM 3479 C C . ARG A 1 427 ? 17.311 1.819 -17.653 1.00 94.56 427 ARG A C 1
ATOM 3481 O O . ARG A 1 427 ? 18.524 1.897 -17.803 1.00 94.56 427 ARG A O 1
ATOM 3488 N N . MET A 1 428 ? 16.464 2.459 -18.448 1.00 95.62 428 MET A N 1
ATOM 3489 C CA . MET A 1 428 ? 16.894 3.480 -19.401 1.00 95.62 428 MET A CA 1
ATOM 3490 C C . MET A 1 428 ? 15.993 4.710 -19.339 1.00 95.62 428 MET A C 1
ATOM 3492 O O . MET A 1 428 ? 14.865 4.655 -18.855 1.00 95.62 428 MET A O 1
ATOM 3496 N N . GLN A 1 429 ? 16.498 5.840 -19.816 1.00 96.81 429 GLN A N 1
ATOM 3497 C CA . GLN A 1 429 ? 15.722 7.064 -19.965 1.00 96.81 429 GLN A CA 1
ATOM 3498 C C . GLN A 1 429 ? 15.692 7.453 -21.432 1.00 96.81 429 GLN A C 1
ATOM 3500 O O . GLN A 1 429 ? 16.729 7.464 -22.102 1.00 96.81 429 GLN A O 1
ATOM 3505 N N . ILE A 1 430 ? 14.505 7.806 -21.907 1.00 96.75 430 ILE A N 1
ATOM 3506 C CA . ILE A 1 430 ? 14.293 8.271 -23.270 1.00 96.75 430 ILE A CA 1
ATOM 3507 C C . ILE A 1 430 ? 13.908 9.747 -23.275 1.00 96.75 430 ILE A C 1
ATOM 3509 O O . ILE A 1 430 ? 13.121 10.211 -22.447 1.00 96.75 430 ILE A O 1
ATOM 3513 N N . GLU A 1 431 ? 14.475 10.475 -24.226 1.00 95.81 431 GLU A N 1
ATOM 3514 C CA . GLU A 1 431 ? 14.052 11.812 -24.601 1.00 95.81 431 GLU A CA 1
ATOM 3515 C C . GLU A 1 431 ? 13.004 11.710 -25.707 1.00 95.81 431 GLU A C 1
ATOM 3517 O O . GLU A 1 431 ? 13.204 11.009 -26.702 1.00 95.81 431 GLU A O 1
ATOM 3522 N N . VAL A 1 432 ? 11.871 12.377 -25.490 1.00 96.06 432 VAL A N 1
ATOM 3523 C CA . VAL A 1 432 ? 10.695 12.345 -26.363 1.00 96.06 432 VAL A CA 1
ATOM 3524 C C . VAL A 1 432 ? 10.074 13.741 -26.475 1.00 96.06 432 VAL A C 1
ATOM 3526 O O . VAL A 1 432 ? 10.228 14.555 -25.559 1.00 96.06 432 VAL A O 1
ATOM 3529 N N . PRO A 1 433 ? 9.321 14.042 -27.546 1.00 95.88 433 PRO A N 1
ATOM 3530 C CA . PRO A 1 433 ? 8.588 15.299 -27.639 1.00 95.88 433 PRO A CA 1
ATOM 3531 C C . PRO A 1 433 ? 7.571 15.452 -26.488 1.00 95.88 433 PRO A C 1
ATOM 3533 O O . PRO A 1 433 ? 6.812 14.509 -26.227 1.00 95.88 433 PRO A O 1
ATOM 3536 N N . PRO A 1 434 ? 7.516 16.609 -25.795 1.00 94.00 434 PRO A N 1
ATOM 3537 C CA . PRO A 1 434 ? 6.608 16.830 -24.666 1.00 94.00 434 PRO A CA 1
ATOM 3538 C C . PRO A 1 434 ? 5.137 16.510 -24.936 1.00 94.00 434 PRO A C 1
ATOM 3540 O O . PRO A 1 434 ? 4.441 15.971 -24.075 1.00 94.00 434 PRO A O 1
ATOM 3543 N N . GLU A 1 435 ? 4.673 16.831 -26.138 1.00 94.44 435 GLU A N 1
ATOM 3544 C CA . GLU A 1 435 ? 3.308 16.625 -26.608 1.00 94.44 435 GLU A CA 1
ATOM 3545 C C . GLU A 1 435 ? 2.962 15.146 -26.840 1.00 94.44 435 GLU A C 1
ATOM 3547 O O . GLU A 1 435 ? 1.797 14.763 -26.745 1.00 94.44 435 GLU A O 1
ATOM 3552 N N . GLU A 1 436 ? 3.961 14.294 -27.078 1.00 95.06 436 GLU A N 1
ATOM 3553 C CA . GLU A 1 436 ? 3.775 12.858 -27.301 1.00 95.06 436 GLU A CA 1
ATOM 3554 C C . GLU A 1 436 ? 4.031 12.021 -26.041 1.00 95.06 436 GLU A C 1
ATOM 3556 O O . GLU A 1 436 ? 3.622 10.861 -25.984 1.00 95.06 436 GLU A O 1
ATOM 3561 N N . ARG A 1 437 ? 4.655 12.599 -25.003 1.00 94.06 437 ARG A N 1
ATOM 3562 C CA . ARG A 1 437 ? 5.061 11.897 -23.773 1.00 94.06 437 ARG A CA 1
ATOM 3563 C C . ARG A 1 437 ? 3.942 11.045 -23.169 1.00 94.06 437 ARG A C 1
ATOM 3565 O O . ARG A 1 437 ? 4.157 9.874 -22.870 1.00 94.06 437 ARG A O 1
ATOM 3572 N N . LEU A 1 438 ? 2.749 11.618 -22.985 1.00 93.00 438 LEU A N 1
ATOM 3573 C CA . LEU A 1 438 ? 1.624 10.907 -22.362 1.00 93.00 438 LEU A CA 1
ATOM 3574 C C . LEU A 1 438 ? 1.156 9.712 -23.199 1.00 93.00 438 LEU A C 1
ATOM 3576 O O . LEU A 1 438 ? 0.827 8.674 -22.636 1.00 93.00 438 LEU A O 1
ATOM 3580 N N . LYS A 1 439 ? 1.174 9.844 -24.530 1.00 96.06 439 LYS A N 1
ATOM 3581 C CA . LYS A 1 439 ? 0.822 8.766 -25.462 1.00 96.06 439 LYS A CA 1
ATOM 3582 C C . LYS A 1 439 ? 1.878 7.661 -25.449 1.00 96.06 439 LYS A C 1
ATOM 3584 O O . LYS A 1 439 ? 1.541 6.485 -25.398 1.00 96.06 439 LYS A O 1
ATOM 3589 N N . LEU A 1 440 ? 3.156 8.034 -25.462 1.00 95.19 440 LEU A N 1
ATOM 3590 C CA . LEU A 1 440 ? 4.272 7.086 -25.485 1.00 95.19 440 LEU A CA 1
ATOM 3591 C C . LEU A 1 440 ? 4.379 6.286 -24.189 1.00 95.19 440 LEU A C 1
ATOM 3593 O O . LEU A 1 440 ? 4.698 5.101 -24.228 1.00 95.19 440 LEU A O 1
ATOM 3597 N N . LYS A 1 441 ? 4.039 6.908 -23.056 1.00 94.94 441 LYS A N 1
ATOM 3598 C CA . LYS A 1 441 ? 3.978 6.245 -21.751 1.00 94.94 441 LYS A CA 1
ATOM 3599 C C . LYS A 1 441 ? 3.041 5.032 -21.750 1.00 94.94 441 LYS A C 1
ATOM 3601 O O . LYS A 1 441 ? 3.366 4.033 -21.122 1.00 94.94 441 LYS A O 1
ATOM 3606 N N . THR A 1 442 ? 1.916 5.107 -22.463 1.00 94.88 442 THR A N 1
ATOM 3607 C CA . THR A 1 442 ? 0.971 3.989 -22.624 1.00 94.88 442 THR A CA 1
ATOM 3608 C C . THR A 1 442 ? 1.292 3.083 -23.815 1.00 94.88 442 THR A C 1
ATOM 3610 O O . THR A 1 442 ? 1.077 1.883 -23.743 1.00 94.88 442 THR A O 1
ATOM 3613 N N . GLU A 1 443 ? 1.832 3.633 -24.905 1.00 96.25 443 GLU A N 1
ATOM 3614 C CA . GLU A 1 443 ? 2.036 2.909 -26.170 1.00 96.25 443 GLU A CA 1
ATOM 3615 C C . GLU A 1 443 ? 3.261 1.982 -26.148 1.00 96.25 443 GLU A C 1
ATOM 3617 O O . GLU A 1 443 ? 3.242 0.908 -26.749 1.00 96.25 443 GLU A O 1
ATOM 3622 N N . ILE A 1 444 ? 4.349 2.391 -25.489 1.00 96.44 444 ILE A N 1
ATOM 3623 C CA . ILE A 1 444 ? 5.595 1.616 -25.475 1.00 96.44 444 ILE A CA 1
ATOM 3624 C C . ILE A 1 444 ? 5.422 0.266 -24.752 1.00 96.44 444 ILE A C 1
ATOM 3626 O O . ILE A 1 444 ? 5.828 -0.731 -25.340 1.00 96.44 444 ILE A O 1
ATOM 3630 N N . PRO A 1 445 ? 4.806 0.154 -23.558 1.00 96.69 445 PRO A N 1
ATOM 3631 C CA . PRO A 1 445 ? 4.629 -1.149 -22.914 1.00 96.69 445 PRO A CA 1
ATOM 3632 C C . PRO A 1 445 ? 3.804 -2.109 -23.780 1.00 96.69 445 PRO A C 1
ATOM 3634 O O . PRO A 1 445 ? 4.191 -3.256 -23.978 1.00 96.69 445 PRO A O 1
ATOM 3637 N N . GLU A 1 446 ? 2.725 -1.618 -24.398 1.00 95.19 446 GLU A N 1
ATOM 3638 C CA . GLU A 1 446 ? 1.861 -2.422 -25.271 1.00 95.19 446 GLU A CA 1
ATOM 3639 C C . GLU A 1 446 ? 2.582 -2.910 -26.536 1.00 95.19 446 GLU A C 1
ATOM 3641 O O . GLU A 1 446 ? 2.413 -4.054 -26.947 1.00 95.19 446 GLU A O 1
ATOM 3646 N N . LYS A 1 447 ? 3.417 -2.066 -27.159 1.00 95.62 447 LYS A N 1
ATOM 3647 C CA . LYS A 1 447 ? 4.142 -2.409 -28.398 1.00 95.62 447 LYS A CA 1
ATOM 3648 C C . LYS A 1 447 ? 5.312 -3.370 -28.212 1.00 95.62 447 LYS A C 1
ATOM 3650 O O . LYS A 1 447 ? 5.838 -3.884 -29.208 1.00 95.62 447 LYS A O 1
ATOM 3655 N N . PHE A 1 448 ? 5.804 -3.506 -26.989 1.00 95.75 448 PHE A N 1
ATOM 3656 C CA . PHE A 1 448 ? 6.938 -4.367 -26.666 1.00 95.75 448 PHE A CA 1
ATOM 3657 C C . PHE A 1 448 ? 6.505 -5.625 -25.914 1.00 95.75 448 PHE A C 1
ATOM 3659 O O . PHE A 1 448 ? 7.286 -6.568 -25.849 1.00 95.75 448 PHE A O 1
ATOM 3666 N N . ALA A 1 449 ? 5.258 -5.688 -25.446 1.00 91.81 449 ALA A N 1
ATOM 3667 C CA . ALA A 1 449 ? 4.653 -6.919 -24.972 1.00 91.81 449 ALA A CA 1
ATOM 3668 C C . ALA A 1 449 ? 4.463 -7.943 -26.119 1.00 91.81 449 ALA A C 1
ATOM 3670 O O . ALA A 1 449 ? 4.193 -7.558 -27.261 1.00 91.81 449 ALA A O 1
ATOM 3671 N N . PRO A 1 450 ? 4.556 -9.254 -25.830 1.00 91.88 450 PRO A N 1
ATOM 3672 C CA . PRO A 1 450 ? 4.925 -9.845 -24.540 1.00 91.88 450 PRO A CA 1
ATOM 3673 C C . PRO A 1 450 ? 6.445 -9.961 -24.341 1.00 91.88 450 PRO A C 1
ATOM 3675 O O . PRO A 1 450 ? 6.881 -10.425 -23.295 1.00 91.88 450 PRO A O 1
ATOM 3678 N N . ASP A 1 451 ? 7.249 -9.583 -25.339 1.00 93.94 451 ASP A N 1
ATOM 3679 C CA . ASP A 1 451 ? 8.693 -9.804 -25.309 1.00 93.94 451 ASP A CA 1
ATOM 3680 C C . ASP A 1 451 ? 9.369 -9.028 -24.175 1.00 93.94 451 ASP A C 1
ATOM 3682 O O . ASP A 1 451 ? 10.305 -9.541 -23.565 1.00 93.94 451 ASP A O 1
ATOM 3686 N N . TYR A 1 452 ? 8.901 -7.822 -23.864 1.00 95.44 452 TYR A N 1
ATOM 3687 C CA . TYR A 1 452 ? 9.415 -7.020 -22.761 1.00 95.44 452 TYR A CA 1
ATOM 3688 C C . TYR A 1 452 ? 8.309 -6.599 -21.799 1.00 95.44 452 TYR A C 1
ATOM 3690 O O . TYR A 1 452 ? 7.285 -6.044 -22.201 1.00 95.44 452 TYR A O 1
ATOM 3698 N N . GLU A 1 453 ? 8.571 -6.800 -20.513 1.00 95.12 453 GLU A N 1
ATOM 3699 C CA . GLU A 1 453 ? 7.752 -6.343 -19.397 1.00 95.12 453 GLU A CA 1
ATOM 3700 C C . GLU A 1 453 ? 8.289 -4.984 -18.941 1.00 95.12 453 GLU A C 1
ATOM 3702 O O . GLU A 1 453 ? 9.330 -4.889 -18.285 1.00 95.12 453 GLU A O 1
ATOM 3707 N N . LEU A 1 454 ? 7.624 -3.910 -19.382 1.00 96.75 454 LEU A N 1
ATOM 3708 C CA . LEU A 1 454 ? 8.107 -2.537 -19.225 1.00 96.75 454 LEU A CA 1
ATOM 3709 C C . LEU A 1 454 ? 7.213 -1.715 -18.297 1.00 96.75 454 LEU A C 1
ATOM 3711 O O . LEU A 1 454 ? 6.014 -1.565 -18.539 1.00 96.75 454 LEU A O 1
ATOM 3715 N N . PHE A 1 455 ? 7.829 -1.065 -17.314 1.00 96.38 455 PHE A N 1
ATOM 3716 C CA . PHE A 1 455 ? 7.203 -0.042 -16.486 1.00 96.38 455 PHE A CA 1
ATOM 3717 C C . PHE A 1 455 ? 7.720 1.349 -16.869 1.00 96.38 455 PHE A C 1
ATOM 3719 O O . PHE A 1 455 ? 8.915 1.638 -16.765 1.00 96.38 455 PHE A O 1
ATOM 3726 N N . ILE A 1 456 ? 6.815 2.230 -17.311 1.00 96.88 456 ILE A N 1
ATOM 3727 C CA . ILE A 1 456 ? 7.166 3.573 -17.792 1.00 96.88 456 ILE A CA 1
ATOM 3728 C C . ILE A 1 456 ? 6.562 4.654 -16.908 1.00 96.88 456 ILE A C 1
ATOM 3730 O O . ILE A 1 456 ? 5.355 4.700 -16.663 1.00 96.88 456 ILE A O 1
ATOM 3734 N N . PHE A 1 457 ? 7.405 5.583 -16.470 1.00 95.06 457 PHE A N 1
ATOM 3735 C CA . PHE A 1 457 ? 7.015 6.661 -15.570 1.00 95.06 457 PHE A CA 1
ATOM 3736 C C . PHE A 1 457 ? 7.723 7.974 -15.897 1.00 95.06 457 PHE A C 1
ATOM 3738 O O . PHE A 1 457 ? 8.688 8.029 -16.660 1.00 95.06 457 PHE A O 1
ATOM 3745 N N . ASP A 1 458 ? 7.193 9.057 -15.334 1.00 94.06 458 ASP A N 1
ATOM 3746 C CA . ASP A 1 458 ? 7.685 10.405 -15.599 1.00 94.06 458 ASP A CA 1
ATOM 3747 C C . ASP A 1 458 ? 8.956 10.683 -14.801 1.00 94.06 458 ASP A C 1
ATOM 3749 O O . ASP A 1 458 ? 9.103 10.223 -13.668 1.00 94.06 458 ASP A O 1
ATOM 3753 N N . GLU A 1 459 ? 9.867 11.463 -15.377 1.00 92.25 459 GLU A N 1
ATOM 3754 C CA . GLU A 1 459 ? 11.022 11.964 -14.639 1.00 92.25 459 GLU A CA 1
ATOM 3755 C C . GLU A 1 459 ? 10.583 13.118 -13.736 1.00 92.25 459 GLU A C 1
ATOM 3757 O O . GLU A 1 459 ? 10.247 14.208 -14.210 1.00 92.25 459 GLU A O 1
ATOM 3762 N N . SER A 1 460 ? 10.560 12.860 -12.429 1.00 88.12 460 SER A N 1
ATOM 3763 C CA . SER A 1 460 ? 10.217 13.848 -11.410 1.00 88.12 460 SER A CA 1
ATOM 3764 C C . SER A 1 460 ? 11.464 14.492 -10.814 1.00 88.12 460 SER A C 1
ATOM 3766 O O . SER A 1 460 ? 12.377 13.796 -10.374 1.00 88.12 460 SER A O 1
ATOM 3768 N N . LEU A 1 461 ? 11.456 15.816 -10.702 1.00 83.06 461 LEU A N 1
ATOM 3769 C CA . LEU A 1 461 ? 12.454 16.569 -9.954 1.00 83.06 461 LEU A CA 1
ATOM 3770 C C . LEU A 1 461 ? 12.150 16.478 -8.458 1.00 83.06 461 LEU A C 1
ATOM 3772 O O . LEU A 1 461 ? 11.100 16.922 -7.991 1.00 83.06 461 LEU A O 1
ATOM 3776 N N . PHE A 1 462 ? 13.092 15.916 -7.703 1.00 70.06 462 PHE A N 1
ATOM 3777 C CA . PHE A 1 462 ? 13.025 15.903 -6.248 1.00 70.06 462 PHE A CA 1
ATOM 3778 C C . PHE A 1 462 ? 13.470 17.267 -5.708 1.00 70.06 462 PHE A C 1
ATOM 3780 O O . PHE A 1 462 ? 14.659 17.583 -5.664 1.00 70.06 462 PHE A O 1
ATOM 3787 N N . GLU A 1 463 ? 12.510 18.100 -5.311 1.00 63.62 463 GLU A N 1
ATOM 3788 C CA . GLU A 1 463 ? 12.791 19.401 -4.704 1.00 63.62 463 GLU A CA 1
ATOM 3789 C C . GLU A 1 463 ? 12.943 19.234 -3.190 1.00 63.62 463 GLU A C 1
ATOM 3791 O O . GLU A 1 463 ? 11.973 19.218 -2.434 1.00 63.62 463 GLU A O 1
ATOM 3796 N N . GLY A 1 464 ? 14.185 19.067 -2.736 1.00 54.81 464 GLY A N 1
ATOM 3797 C CA . GLY A 1 464 ? 14.517 19.200 -1.322 1.00 54.81 464 GLY A CA 1
ATOM 3798 C C . GLY A 1 464 ? 14.596 20.678 -0.948 1.00 54.81 464 GLY A C 1
ATOM 3799 O O . GLY A 1 464 ? 15.333 21.433 -1.581 1.00 54.81 464 GLY A O 1
ATOM 3800 N N . GLY A 1 465 ? 13.871 21.094 0.093 1.00 55.28 465 GLY A N 1
ATOM 3801 C CA . GLY A 1 465 ? 14.092 22.402 0.705 1.00 55.28 465 GLY A CA 1
ATOM 3802 C C . GLY A 1 465 ? 15.526 22.469 1.225 1.00 55.28 465 GLY A C 1
ATOM 3803 O O . GLY A 1 465 ? 15.882 21.758 2.161 1.00 55.28 465 GLY A O 1
ATOM 3804 N N . TYR A 1 466 ? 16.367 23.278 0.589 1.00 60.72 466 TYR A N 1
ATOM 3805 C CA . TYR A 1 466 ? 17.753 23.449 0.995 1.00 60.72 466 TYR A CA 1
ATOM 3806 C C . TYR A 1 466 ? 17.861 24.619 1.970 1.00 60.72 466 TYR A C 1
ATOM 3808 O O . TYR A 1 466 ? 17.571 25.762 1.625 1.00 60.72 466 TYR A O 1
ATOM 3816 N N . THR A 1 467 ? 18.311 24.338 3.190 1.00 61.34 467 THR A N 1
ATOM 3817 C CA . THR A 1 467 ? 18.776 25.365 4.123 1.00 61.34 467 THR A CA 1
ATOM 3818 C C . THR A 1 467 ? 20.301 25.406 4.073 1.00 61.34 467 THR A C 1
ATOM 3820 O O . THR A 1 467 ? 20.930 24.387 4.374 1.00 61.34 467 THR A O 1
ATOM 3823 N N . PRO A 1 468 ? 20.919 26.544 3.718 1.00 66.06 468 PRO A N 1
ATOM 3824 C CA . PRO A 1 468 ? 22.370 26.656 3.706 1.00 66.06 468 PRO A CA 1
ATOM 3825 C C . PRO A 1 468 ? 22.952 26.352 5.094 1.00 66.06 468 PRO A C 1
ATOM 3827 O O . PRO A 1 468 ? 22.557 26.975 6.076 1.00 66.06 468 PRO A O 1
ATOM 3830 N N . ASN A 1 469 ? 23.902 25.416 5.181 1.00 66.06 469 ASN A N 1
ATOM 3831 C CA . ASN A 1 469 ? 24.535 25.018 6.449 1.00 66.06 469 ASN A CA 1
ATOM 3832 C C . ASN A 1 469 ? 25.725 25.921 6.843 1.00 66.06 469 ASN A C 1
ATOM 3834 O O . ASN A 1 469 ? 26.565 25.537 7.654 1.00 66.06 469 ASN A O 1
ATOM 3838 N N . ASP A 1 470 ? 25.849 27.107 6.239 1.00 74.06 470 ASP A N 1
ATOM 3839 C CA . ASP A 1 470 ? 26.888 28.059 6.633 1.00 74.06 470 ASP A CA 1
ATOM 3840 C C . ASP A 1 470 ? 26.529 28.650 8.015 1.00 74.06 470 ASP A C 1
ATOM 3842 O O . ASP A 1 470 ? 25.439 29.222 8.170 1.00 74.06 470 ASP A O 1
ATOM 3846 N N . PRO A 1 471 ? 27.418 28.554 9.026 1.00 77.88 471 PRO A N 1
ATOM 3847 C CA . PRO A 1 471 ? 27.177 29.092 10.365 1.00 77.88 471 PRO A CA 1
ATOM 3848 C C . PRO A 1 471 ? 26.793 30.578 10.378 1.00 77.88 471 PRO A C 1
ATOM 3850 O O . PRO A 1 471 ? 26.108 31.034 11.296 1.00 77.88 471 PRO A O 1
ATOM 3853 N N . ALA A 1 472 ? 27.196 31.350 9.361 1.00 77.75 472 ALA A N 1
ATOM 3854 C CA . ALA A 1 472 ? 26.837 32.754 9.221 1.00 77.75 472 ALA A CA 1
ATOM 3855 C C . ALA A 1 472 ? 25.323 32.968 9.062 1.00 77.75 472 ALA A C 1
ATOM 3857 O O . ALA A 1 472 ? 24.813 33.958 9.588 1.00 77.75 472 ALA A O 1
ATOM 3858 N N . PHE A 1 473 ? 24.591 32.040 8.430 1.00 76.25 473 PHE A N 1
ATOM 3859 C CA . PHE A 1 473 ? 23.127 32.122 8.314 1.00 76.25 473 PHE A CA 1
ATOM 3860 C C . PHE A 1 473 ? 22.398 31.837 9.633 1.00 76.25 473 PHE A C 1
ATOM 3862 O O . PHE A 1 473 ? 21.255 32.256 9.794 1.00 76.25 473 PHE A O 1
ATOM 3869 N N . SER A 1 474 ? 23.061 31.191 10.598 1.00 77.88 474 SER A N 1
ATOM 3870 C CA . SER A 1 474 ? 22.521 30.968 11.950 1.00 77.88 474 SER A CA 1
ATOM 3871 C C . SER A 1 474 ? 22.770 32.149 12.899 1.00 77.88 474 SER A C 1
ATOM 3873 O O . SER A 1 474 ? 22.241 32.181 14.008 1.00 77.88 474 SER A O 1
ATOM 3875 N N . SER A 1 475 ? 23.582 33.132 12.492 1.00 80.19 475 SER A N 1
ATOM 3876 C CA . SER A 1 475 ? 23.906 34.300 13.311 1.00 80.19 475 SER A CA 1
ATOM 3877 C C . SER A 1 475 ? 22.837 35.387 13.170 1.00 80.19 475 SER A C 1
ATOM 3879 O O . SER A 1 475 ? 22.678 36.004 12.111 1.00 80.19 475 SER A O 1
ATOM 3881 N N . THR A 1 476 ? 22.130 35.674 14.265 1.00 78.25 476 THR A N 1
ATOM 3882 C CA . THR A 1 476 ? 21.125 36.747 14.332 1.00 78.25 476 THR A CA 1
ATOM 3883 C C . THR A 1 476 ? 21.727 38.113 13.991 1.00 78.25 476 THR A C 1
ATOM 3885 O O . THR A 1 476 ? 21.127 38.879 13.240 1.00 78.25 476 THR A O 1
ATOM 3888 N N . ASP A 1 477 ? 22.953 38.382 14.445 1.00 81.06 477 ASP A N 1
ATOM 3889 C CA . ASP A 1 477 ? 23.636 39.667 14.238 1.00 81.06 477 ASP A CA 1
ATOM 3890 C C . ASP A 1 477 ? 24.043 39.894 12.775 1.00 81.06 477 ASP A C 1
ATOM 3892 O O . ASP A 1 477 ? 24.065 41.023 12.287 1.00 81.06 477 ASP A O 1
ATOM 3896 N N . LYS A 1 478 ? 24.330 38.814 12.037 1.00 78.75 478 LYS A N 1
ATOM 3897 C CA . LYS A 1 478 ? 24.688 38.864 10.608 1.00 78.75 478 LYS A CA 1
ATOM 3898 C C . LYS A 1 478 ? 23.473 38.751 9.687 1.00 78.75 478 LYS A C 1
ATOM 3900 O O . LYS A 1 478 ? 23.567 39.074 8.502 1.00 78.75 478 LYS A O 1
ATOM 3905 N N . SER A 1 479 ? 22.323 38.341 10.226 1.00 77.94 479 SER A N 1
ATOM 3906 C CA . SER A 1 479 ? 21.106 38.073 9.456 1.00 77.94 479 SER A CA 1
ATOM 3907 C C . SER A 1 479 ? 20.615 39.287 8.673 1.00 77.94 479 SER A C 1
ATOM 3909 O O . SER A 1 479 ? 20.105 39.121 7.569 1.00 77.94 479 SER A O 1
ATOM 3911 N N . TRP A 1 480 ? 20.768 40.505 9.205 1.00 83.44 480 TRP A N 1
ATOM 3912 C CA . TRP A 1 480 ? 20.331 41.711 8.498 1.00 83.44 480 TRP A CA 1
ATOM 3913 C C . TRP A 1 480 ? 21.118 41.933 7.202 1.00 83.44 480 TRP A C 1
ATOM 3915 O O . TRP A 1 480 ? 20.518 42.069 6.139 1.00 83.44 480 TRP A O 1
ATOM 3925 N N . TYR A 1 481 ? 22.452 41.912 7.262 1.00 85.50 481 TYR A N 1
ATOM 3926 C CA . TYR A 1 481 ? 23.294 42.133 6.082 1.00 85.50 481 TYR A CA 1
ATOM 3927 C C . TYR A 1 481 ? 23.101 41.023 5.042 1.00 85.50 481 TYR A C 1
ATOM 3929 O O . TYR A 1 481 ? 22.906 41.322 3.866 1.00 85.50 481 TYR A O 1
ATOM 3937 N N . LEU A 1 482 ? 23.064 39.757 5.481 1.00 83.00 482 LEU A N 1
ATOM 3938 C CA . LEU A 1 482 ? 22.866 38.604 4.596 1.00 83.00 482 LEU A CA 1
ATOM 3939 C C . LEU A 1 482 ? 21.507 38.644 3.882 1.00 83.00 482 LEU A C 1
ATOM 3941 O O . LEU A 1 482 ? 21.432 38.339 2.693 1.00 83.00 482 LEU A O 1
ATOM 3945 N N . LYS A 1 483 ? 20.441 39.071 4.573 1.00 82.38 483 LYS A N 1
ATOM 3946 C CA . LYS A 1 483 ? 19.123 39.287 3.954 1.00 82.38 483 LYS A CA 1
ATOM 3947 C C . LYS A 1 483 ? 19.146 40.452 2.965 1.00 82.38 483 LYS A C 1
ATOM 3949 O O . LYS A 1 483 ? 18.598 40.318 1.877 1.00 82.38 483 LYS A O 1
ATOM 3954 N N . SER A 1 484 ? 19.805 41.558 3.310 1.00 86.06 484 SER A N 1
ATOM 3955 C CA . SER A 1 484 ? 19.882 42.755 2.459 1.00 86.06 484 SER A CA 1
ATOM 3956 C C . SER A 1 484 ? 20.582 42.505 1.122 1.00 86.06 484 SER A C 1
ATOM 3958 O O . SER A 1 484 ? 20.186 43.086 0.117 1.00 86.06 484 SER A O 1
ATOM 3960 N N . ILE A 1 485 ? 21.587 41.622 1.083 1.00 84.69 485 ILE A N 1
ATOM 3961 C CA . ILE A 1 485 ? 22.260 41.217 -0.166 1.00 84.69 485 ILE A CA 1
ATOM 3962 C C . ILE A 1 485 ? 21.617 39.994 -0.834 1.00 84.69 485 ILE A C 1
ATOM 3964 O O . ILE A 1 485 ? 22.170 39.453 -1.788 1.00 84.69 485 ILE A O 1
ATOM 3968 N N . ASN A 1 486 ? 20.471 39.535 -0.325 1.00 81.06 486 ASN A N 1
ATOM 3969 C CA . ASN A 1 486 ? 19.758 38.361 -0.819 1.00 81.06 486 ASN A CA 1
ATOM 3970 C C . ASN A 1 486 ? 20.600 37.065 -0.813 1.00 81.06 486 ASN A C 1
ATOM 3972 O O . ASN A 1 486 ? 20.361 36.163 -1.614 1.00 81.06 486 ASN A O 1
ATOM 3976 N N . ALA A 1 487 ? 21.575 36.953 0.100 1.00 81.19 487 ALA A N 1
ATOM 3977 C CA . ALA A 1 487 ? 22.493 35.814 0.175 1.00 81.19 487 ALA A CA 1
ATOM 3978 C C . ALA A 1 487 ? 21.792 34.447 0.317 1.00 81.19 487 ALA A C 1
ATOM 3980 O O . ALA A 1 487 ? 22.256 33.507 -0.323 1.00 81.19 487 ALA A O 1
ATOM 3981 N N . PRO A 1 488 ? 20.680 34.296 1.075 1.00 76.06 488 PRO A N 1
ATOM 3982 C CA . PRO A 1 488 ? 19.970 33.016 1.140 1.00 76.06 488 PRO A CA 1
ATOM 3983 C C . PRO A 1 488 ? 19.457 32.538 -0.225 1.00 76.06 488 PRO A C 1
ATOM 3985 O O . PRO A 1 488 ? 19.576 31.359 -0.537 1.00 76.06 488 PRO A O 1
ATOM 3988 N N . ASN A 1 489 ? 18.957 33.460 -1.053 1.00 75.94 489 ASN A N 1
ATOM 3989 C CA . ASN A 1 489 ? 18.390 33.154 -2.369 1.00 75.94 489 ASN A CA 1
ATOM 3990 C C . ASN A 1 489 ? 19.466 33.108 -3.473 1.00 75.94 489 ASN A C 1
ATOM 3992 O O . ASN A 1 489 ? 19.199 32.672 -4.588 1.00 75.94 489 ASN A O 1
ATOM 3996 N N . ALA A 1 490 ? 20.701 33.548 -3.199 1.00 74.56 490 ALA A N 1
ATOM 3997 C CA . ALA A 1 490 ? 21.804 33.450 -4.159 1.00 74.56 490 ALA A CA 1
ATOM 3998 C C . ALA A 1 490 ? 22.135 31.983 -4.503 1.00 74.56 490 ALA A C 1
ATOM 4000 O O . ALA A 1 490 ? 22.514 31.684 -5.636 1.00 74.56 490 ALA A O 1
ATOM 4001 N N . TRP A 1 491 ? 21.923 31.062 -3.556 1.00 68.75 491 TRP A N 1
ATOM 4002 C CA . TRP A 1 491 ? 22.097 29.616 -3.747 1.00 68.75 491 TRP A CA 1
ATOM 4003 C C . TRP A 1 491 ? 21.038 28.967 -4.644 1.00 68.75 491 TRP A C 1
ATOM 4005 O O . TRP A 1 491 ? 21.271 27.858 -5.131 1.00 68.75 491 TRP A O 1
ATOM 4015 N N . ASP A 1 492 ? 19.942 29.673 -4.934 1.00 66.00 492 ASP A N 1
ATOM 4016 C CA . ASP A 1 492 ? 18.966 29.272 -5.952 1.00 66.00 492 ASP A CA 1
ATOM 4017 C C . ASP A 1 492 ? 19.427 29.645 -7.372 1.00 66.00 492 ASP A C 1
ATOM 4019 O O . ASP A 1 492 ? 18.920 29.103 -8.352 1.00 66.00 492 ASP A O 1
ATOM 4023 N N . ILE A 1 493 ? 20.397 30.562 -7.498 1.00 66.62 493 ILE A N 1
ATOM 4024 C CA . ILE A 1 493 ? 20.896 31.076 -8.783 1.00 66.62 493 ILE A CA 1
ATOM 4025 C C . ILE A 1 493 ? 22.165 30.334 -9.215 1.00 66.62 493 ILE A C 1
ATOM 4027 O O . ILE A 1 493 ? 22.302 29.953 -10.375 1.00 66.62 493 ILE A O 1
ATOM 4031 N N . THR A 1 494 ? 23.114 30.129 -8.301 1.00 63.16 494 THR A N 1
ATOM 4032 C CA . THR A 1 494 ? 24.329 29.349 -8.564 1.00 63.16 494 THR A CA 1
ATOM 4033 C C . THR A 1 494 ? 24.913 28.824 -7.260 1.00 63.16 494 THR A C 1
ATOM 4035 O O . THR A 1 494 ? 24.946 29.531 -6.257 1.00 63.16 494 THR A O 1
ATOM 4038 N N . LYS A 1 495 ? 25.395 27.578 -7.275 1.00 62.53 495 LYS A N 1
ATOM 4039 C CA . LYS A 1 495 ? 26.090 26.950 -6.137 1.00 62.53 495 LYS A CA 1
ATOM 4040 C C . LYS A 1 495 ? 27.612 26.921 -6.328 1.00 62.53 495 LYS A C 1
ATOM 4042 O O . LYS A 1 495 ? 28.317 26.351 -5.503 1.00 62.53 495 LYS A O 1
ATOM 4047 N N . GLY A 1 496 ? 28.108 27.540 -7.406 1.00 54.62 496 GLY A N 1
ATOM 4048 C CA . GLY A 1 496 ? 29.467 27.324 -7.901 1.00 54.62 496 GLY A CA 1
ATOM 4049 C C . GLY A 1 496 ? 29.644 25.923 -8.502 1.00 54.62 496 GLY A C 1
ATOM 4050 O O . GLY A 1 496 ? 28.801 25.043 -8.331 1.00 54.62 496 GLY A O 1
ATOM 4051 N N . SER A 1 497 ? 30.727 25.723 -9.249 1.00 45.44 497 SER A N 1
ATOM 4052 C CA . SER A 1 497 ? 31.225 24.383 -9.570 1.00 45.44 497 SER A CA 1
ATOM 4053 C C . SER A 1 497 ? 32.050 23.886 -8.385 1.00 45.44 497 SER A C 1
ATOM 4055 O O . SER A 1 497 ? 32.903 24.637 -7.905 1.00 45.44 497 SER A O 1
ATOM 4057 N N . ALA A 1 498 ? 31.775 22.668 -7.918 1.00 40.47 498 ALA A N 1
ATOM 4058 C CA . ALA A 1 498 ? 32.615 21.989 -6.933 1.00 40.47 498 ALA A CA 1
ATOM 4059 C C . ALA A 1 498 ? 34.009 21.691 -7.500 1.00 40.47 498 ALA A C 1
ATOM 4061 O O . ALA A 1 498 ? 34.087 21.403 -8.720 1.00 40.47 498 ALA A O 1
#

Radius of gyration: 37.4 Å; chains: 1; bounding box: 96×98×88 Å

Secondary structure (DSSP, 8-state):
----TT-EEEEEEEGGGEE---EETTEETTTTHHHHHHHHHHHS-GGGTTSBPEEEEETTEEEEEES--SSPPEEGGG--HHHHHHHHHHHHHHHHHHHHHHHHHHHTT-HHHHHHHHHHTS---GGGEEEETTEEEESS-S-EE-TT--S-HHHHEEE-PPP------PPP-------------PPP-PPPEEEEEE--TTEEEES-SEEEE-TT-B--GGGSPEEEEPTTEEEEEESS--TT-B--S-EEEEEEEEE-PPP--PPPHHHHHHHHHHHHHHS-STHHHHHHHHHHHHHHHHHHHHT--------PPPPPTTS--TTSTT-TTS-TT--TT-TTSPPP--BPPGGGTTTS-SBTT-PPPP-GGGEE--TTS-EEEEEEEEEEE--SSS-HHHHHHHHHHH--STTSEEEEEETTTTEEEEE--TTTHHHHHHHHHHHHTTT--EEEEEEEE----PPP--GGGG-HHHHHHHHHTTHHHHTTT-----

Sequence (498 aa):
MPRVKGKEQLCSCEQKYFKSIQGFGEHTLFERYTDIENVVNKKVDKKYHHFLAQPVIEGDTITWFSKPYNETPSRFTELQGEELTKYDIIKKNTIAHYQKNIEILKNEGQNSEAETLQNSIKFINDDFVYCYDGIVVLGIWGMQLRENIRESIGTISKNLFKEKKKSIIVSPDIDEPSQPEIETPEKPIENPFTIRFNAGDNGNLSGNTELQKHSGEIISESEVPKVEPKAGYEFTGWDKNPNDYGVTGETIFTAQYSPIVPPITRLPWYKRFWNWLRNLFLGKGCLKWLLWLLLLLLLILLLIWLLRGCDSERVRPIPSPIDDKPWIHDDPRVGDGGGIYDPGNPYEKVPTPPDYRDVLPPNQGEMPPIDTTKIIREPGKPVIISNRLNVLMENEDKSIMDLAKEFKAKYPDDKYKVVYYDDVVKRMQIEVPPEERLKLKTEIPEKFAPDYELFIFDESLFEGGYTPNDPAFSSTDKSWYLKSINAPNAWDITKGSA

Foldseek 3Di:
DDDDPQWDWFKKFFQVQWDQQDDDDPGGLLVVVVVLLVLCVVQADPQLSQAEWRWDDDPRMTITITHDAQAFKDQLVRDDDPQNVLVVVQVVVSVVRLVVSLVVCVVVVVPVNSVSSCLFAVDQDSLQWIDGPSHIYRRDTSTHGDPPDPDDSCRRMPTDDDHHDPDPPDDDDDDDDDDDDDDDDDDDPDFWAKEAEALPDFWDWAADRIDTHDQQDAQAPVRDTDIGGHPQKDWPAWPDHRHRDGDHHHYYIYTDIDGDDDDDDDDDPVVVVVVVVVCQVPPPDPSVVVVVVVVVVVVVVVVVVVPPDDDDDDDDPDDDPPDPDPPLPDPPVDDLQDDCPRPPRHHDWAADDPVQPVQEPGTAPDDDDADPVQWDDDPPDFIFRLFKKKKAWPDPPDFLSVVSVVVCVVVVDPQWGFHHDDRVRRMTMIGHDSVCLVVCQVVVCVVCPPVTRIHMDTHGDDDDDDDDPDVLCVDPVNVVVCVVVVVRCVVVVDPDDD